Protein 7S2K (pdb70)

B-factor: mean 31.07, std 16.29, range [12.91, 127.29]

Solvent-accessible surface area: 22706 Å² total; per-residue (Å²): 153,37,61,6,0,0,2,0,12,0,1,74,50,10,80,30,7,30,33,139,35,65,55,54,110,34,0,19,60,22,0,115,121,3,44,32,40,11,6,63,6,0,1,0,2,0,18,6,24,26,36,132,13,63,86,42,65,26,112,51,1,40,68,45,0,22,55,0,4,74,18,0,137,90,39,33,19,53,8,0,0,21,4,36,33,43,53,0,4,27,54,0,26,90,50,63,14,39,20,0,6,1,10,67,0,4,52,56,68,89,15,13,76,88,0,32,172,30,104,5,86,0,0,0,9,9,6,22,21,91,12,53,6,49,164,116,140,22,66,97,70,55,12,8,91,62,0,7,61,35,0,59,68,39,5,65,47,0,48,69,41,46,0,83,107,87,19,1,1,0,7,0,1,3,4,43,18,0,3,46,41,39,116,17,1,65,37,0,19,76,74,1,58,76,3,82,154,145,10,127,12,45,0,0,1,6,1,3,41,30,37,12,5,48,71,89,56,71,144,31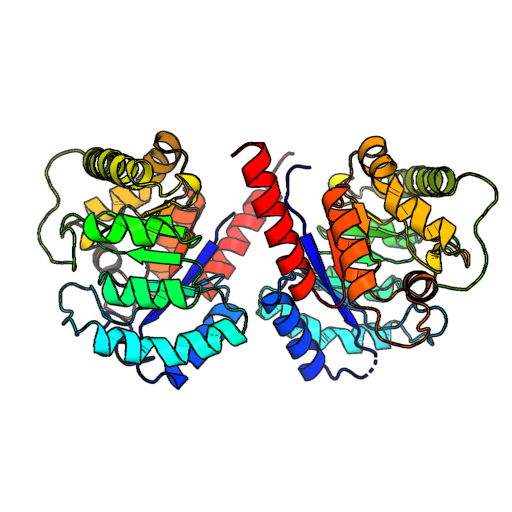,112,81,91,4,42,86,18,10,47,62,8,4,34,55,0,22,85,32,24,4,24,11,1,31,1,10,77,0,137,48,0,53,76,10,33,62,91,63,63,58,111,155,104,114,78,122,159,199,180,143,128,97,32,25,0,0,0,11,2,52,2,80,175,41,44,57,118,40,0,21,57,66,0,112,105,4,48,38,49,18,7,54,6,0,1,0,1,0,17,18,29,80,44,109,30,82,101,41,63,22,113,48,2,39,68,53,0,25,49,0,0,79,23,0,91,68,20,42,17,53,2,0,0,17,4,42,40,43,57,0,3,29,52,0,25,93,63,46,7,38,20,0,6,2,10,65,0,5,50,53,65,89,12,13,84,98,0,28,187,26,107,6,68,0,0,0,9,7,7,17,22,89,10,61,8,49,123,116,124,34,64,99,66,50,13,6,90,65,0,16,58,30,0,57,68,40,5,63,44,0,43,67,42,32,0,98,103,88,18,1,3,0,7,0,0,2,3,40,14,0,3,42,30,41,113,19,1,70,37,0,22,84,81,3,48,80,3,54,142,141,11,130,12,35,0,0,2,6,2,7,107,42,43,11,4,66,66,105,37,67,126,30,129,27,123,5,36,81,22,9,47,62,8,3,36,57,1,23,77,37,24,7,15,4,1,31,1,46,77,0,148,47,0,77,75,11,30,60,92,59,61,60,116,156,68,107,92,215,121

InterPro domains:
  IPR000489 Pterin-binding domain [PF00809] (8-249)
  IPR000489 Pterin-binding domain [PS00792] (7-22)
  IPR000489 Pterin-binding domain [PS00793] (41-54)
  IPR000489 Pterin-binding domain [PS50972] (5-259)
  IPR006390 Dihydropteroate synthase domain [TIGR01496] (7-263)
  IPR006390 Dihydropteroate synthase domain [cd00739] (7-262)
  IPR011005 Dihydropteroate synthase-like superfamily [G3DSA:3.20.20.20] (1-271)
  IPR011005 Dihydropteroate synthase-like superfamily [SSF51717] (3-266)
  IPR045031 Dihydropteroate synthase-like [PTHR20941] (6-266)
  IPR058145 Dihydropteroate synthase type-2 [NF000295] (1-271)

Foldseek 3Di:
DEAEEAEQELAQPAPQQHPQCVALVSSLVLLVVQVVLAHQEYEYEDFHQAAVTDDDDLVSSCVRCVVNLVNCVVVVHAYEYEDQDLVNVLVVQVSPHQEYEHQLQPPDLVSLLVLQVGLHAYEGEAFQVSGRFHAAAADDDDLVVVLLVVCVVSLCSNVVSRNPNQSYEYEHDAARSNHNDLVSRVSCLQPVVVVCVVSVHAYEYEPEQHCSQCVVVVDDRVPRPVSRLVSLVSSVVSPHRYYYYNRVNSNVVSVVVVVVVVVVPDPD/DPAAEAEEAEQEVVVDDLVRSLVLLVVQVVLPHQEYAYEDFDLDQDGDDDDLVSSCVRCVVNLVNCVVVVHAYEYEDQDLSNVLVVQVSQHQEYEHQLQPPDLVSLVSLLPGPHAYEGEAFQVSDRFHAAAADPDQLVVVLLVVCVVSLCSNVVSNNDSQSYEYEDDAASSHHNDLVSRVCCLQPVVVVCVVSVHAYEYEPEPHQSLCVVVVPHPDDDPVSRLVSLVSSSVVPHRYYYYNRSNSNVVVVVVVVVVVVVVPD

Organism: Escherichia coli (NCBI:txid562)

Nearest PDB structures (foldseek):
  7s2k-assembly1_B-2  TM=9.935E-01  e=5.518E-47  uncultured bacterium
  7s2j-assembly2_B  TM=9.550E-01  e=1.358E-44  uncultured bacterium
  8scd-assembly1_A-2  TM=9.893E-01  e=7.516E-35  uncultured bacterium
  7s2l-assembly2_B  TM=9.399E-01  e=3.475E-28  uncultured bacterium
  7s2m-assembly1_C  TM=9.462E-01  e=9.794E-27  uncultured bacterium

Structure (mmCIF, N/CA/C/O backbone):
data_7S2K
#
_entry.id   7S2K
#
_cell.length_a   45.730
_cell.length_b   74.243
_cell.length_c   67.989
_cell.angle_alpha   90.000
_cell.angle_beta   96.075
_cell.angle_gamma   90.000
#
_symmetry.space_group_name_H-M   'P 1 21 1'
#
loop_
_entity.id
_entity.type
_entity.pdbx_description
1 polymer Sul2
2 non-polymer 7,8-DIHYDROPTEROATE
3 non-polymer 'PYROPHOSPHATE 2-'
4 non-polymer 'MAGNESIUM ION'
5 non-polymer GLYCEROL
6 non-polymer 'CHLORIDE ION'
7 non-polymer '4-AMINOBENZOIC ACID'
8 water water
#
loop_
_atom_site.group_PDB
_atom_site.id
_atom_site.type_symbol
_atom_site.label_atom_id
_atom_site.label_alt_id
_atom_site.label_comp_id
_atom_site.label_asym_id
_atom_site.label_entity_id
_atom_site.label_seq_id
_atom_site.pdbx_PDB_ins_code
_atom_site.Cartn_x
_atom_site.Cartn_y
_atom_site.Cartn_z
_atom_site.occupancy
_atom_site.B_iso_or_equiv
_atom_site.auth_seq_id
_atom_site.auth_comp_id
_atom_site.auth_asym_id
_atom_site.auth_atom_id
_atom_site.pdbx_PDB_model_num
ATOM 1 N N . SER A 1 4 ? 15.67800 15.76500 25.33700 1.000 61.09788 4 SER A N 1
ATOM 2 C CA . SER A 1 4 ? 16.46200 14.67900 25.91200 1.000 61.24859 4 SER A CA 1
ATOM 3 C C . SER A 1 4 ? 17.30800 14.03300 24.82200 1.000 54.94878 4 SER A C 1
ATOM 4 O O . SER A 1 4 ? 17.84400 14.72800 23.95700 1.000 43.09938 4 SER A O 1
ATOM 7 N N . LEU A 1 5 ? 17.43100 12.70800 24.85200 1.000 36.63888 5 LEU A N 1
ATOM 8 C CA . LEU A 1 5 ? 18.19700 12.01100 23.82300 1.000 34.38981 5 LEU A CA 1
ATOM 9 C C . LEU A 1 5 ? 17.59300 10.63300 23.61400 1.000 30.89362 5 LEU A C 1
ATOM 10 O O . LEU A 1 5 ? 17.54500 9.82400 24.54400 1.000 28.92630 5 LEU A O 1
ATOM 15 N N . ILE A 1 6 ? 17.17200 10.36000 22.38600 1.000 26.50339 6 ILE A N 1
ATOM 16 C CA . ILE A 1 6 ? 16.53100 9.10500 22.02200 1.000 24.36665 6 ILE A CA 1
ATOM 17 C C . ILE A 1 6 ? 17.57100 8.21200 21.36000 1.000 24.26382 6 ILE A C 1
ATOM 18 O O . ILE A 1 6 ? 18.29500 8.65500 20.46100 1.000 23.01233 6 ILE A O 1
ATOM 23 N N . ILE A 1 7 ? 17.66600 6.96100 21.81200 1.000 21.89325 7 ILE A N 1
ATOM 24 C CA . ILE A 1 7 ? 18.64400 6.01400 21.28600 1.000 20.97403 7 ILE A CA 1
ATOM 25 C C . ILE A 1 7 ? 17.95900 5.07400 20.30000 1.000 20.46302 7 ILE A C 1
ATOM 26 O O . ILE A 1 7 ? 16.99400 4.38300 20.65200 1.000 18.71027 7 ILE A O 1
ATOM 31 N N . PHE A 1 8 ? 18.45800 5.05200 19.06300 1.000 18.71154 8 PHE A N 1
ATOM 32 C CA . PHE A 1 8 ? 18.06800 4.06700 18.05700 1.000 17.48661 8 PHE A CA 1
ATOM 33 C C . PHE A 1 8 ? 19.02800 2.88100 18.13900 1.000 17.30495 8 PHE A C 1
ATOM 34 O O . PHE A 1 8 ? 20.24500 3.08300 17.96700 1.000 18.98226 8 PHE A O 1
ATOM 42 N N . GLY A 1 9 ? 18.51600 1.70200 18.36800 1.000 18.52080 9 GLY A N 1
ATOM 43 C CA . GLY A 1 9 ? 19.33600 0.49300 18.38800 1.000 17.73745 9 GLY A CA 1
ATOM 44 C C . GLY A 1 9 ? 19.32600 -0.17000 17.02500 1.000 16.42081 9 GLY A C 1
ATOM 45 O O . GLY A 1 9 ? 18.26200 -0.47600 16.48300 1.000 17.26507 9 GLY A O 1
ATOM 46 N N . ILE A 1 10 ? 20.51700 -0.39100 16.47200 1.000 17.18653 10 ILE A N 1
ATOM 47 C CA . ILE A 1 10 ? 20.66300 -0.90100 15.11100 1.000 17.32769 10 ILE A CA 1
ATOM 48 C C . ILE A 1 10 ? 20.44100 -2.41200 15.09400 1.000 17.36928 10 ILE A C 1
ATOM 49 O O . ILE A 1 10 ? 21.18100 -3.16300 15.73800 1.000 18.47258 10 ILE A O 1
ATOM 54 N N . VAL A 1 11 ? 19.46500 -2.86800 14.30900 1.000 16.90407 11 VAL A N 1
ATOM 55 C CA . VAL A 1 11 ? 19.29300 -4.29400 14.03200 1.000 17.37750 11 VAL A CA 1
ATOM 56 C C . VAL A 1 11 ? 19.36000 -4.46800 12.52300 1.000 20.18469 11 VAL A C 1
ATOM 57 O O . VAL A 1 11 ? 18.42800 -4.08400 11.80300 1.000 18.52860 11 VAL A O 1
ATOM 61 N N . ASN A 1 12 ? 20.44600 -5.05500 12.04100 1.000 19.41802 12 ASN A N 1
ATOM 62 C CA . ASN A 1 12 ? 20.65000 -5.25800 10.61400 1.000 20.61422 12 ASN A CA 1
ATOM 63 C C . ASN A 1 12 ? 20.18400 -6.66400 10.25200 1.000 27.05098 12 ASN A C 1
ATOM 64 O O . ASN A 1 12 ? 20.77000 -7.65100 10.70700 1.000 24.98946 12 ASN A O 1
ATOM 69 N N . ILE A 1 13 ? 19.11400 -6.75200 9.45300 1.000 24.05211 13 ILE A N 1
ATOM 70 C CA . ILE A 1 13 ? 18.63800 -8.02200 8.91400 1.000 30.57574 13 ILE A CA 1
ATOM 71 C C . ILE A 1 13 ? 19.28300 -8.19300 7.54800 1.000 32.13851 13 ILE A C 1
ATOM 72 O O . ILE A 1 13 ? 18.62400 -8.03300 6.51400 1.000 35.71863 13 ILE A O 1
ATOM 77 N N . THR A 1 14 ? 20.58300 -8.45500 7.52500 1.000 32.19815 14 THR A N 1
ATOM 78 C CA . THR A 1 14 ? 21.32300 -8.44900 6.27400 1.000 37.90749 14 THR A CA 1
ATOM 79 C C . THR A 1 14 ? 22.37400 -9.54000 6.32000 1.000 38.19931 14 THR A C 1
ATOM 80 O O . THR A 1 14 ? 22.72400 -10.04500 7.38700 1.000 41.20171 14 THR A O 1
ATOM 84 N N . SER A 1 15 ? 22.88800 -9.88700 5.14600 1.000 34.56403 15 SER A N 1
ATOM 85 C CA . SER A 1 15 ? 24.01100 -10.80600 5.07700 1.000 40.26173 15 SER A CA 1
ATOM 86 C C . SER A 1 15 ? 25.35900 -10.10100 5.15300 1.000 38.98344 15 SER A C 1
ATOM 87 O O . SER A 1 15 ? 26.38200 -10.77600 5.31200 1.000 40.49426 15 SER A O 1
ATOM 90 N N . ASP A 1 16 ? 25.39500 -8.76000 5.06300 1.000 38.15904 16 ASP A N 1
ATOM 91 C CA . ASP A 1 16 ? 26.68500 -8.11500 4.84700 1.000 38.48099 16 ASP A CA 1
ATOM 92 C C . ASP A 1 16 ? 26.81700 -6.70500 5.42200 1.000 36.57803 16 ASP A C 1
ATOM 93 O O . ASP A 1 16 ? 27.71600 -5.97200 4.99300 1.000 39.01426 16 ASP A O 1
ATOM 98 N N . SER A 1 17 ? 25.96400 -6.29500 6.36000 1.000 34.69313 17 SER A N 1
ATOM 99 C CA . SER A 1 17 ? 26.21300 -5.04200 7.06300 1.000 38.16667 17 SER A CA 1
ATOM 100 C C . SER A 1 17 ? 27.61600 -5.05600 7.65700 1.000 40.08507 17 SER A C 1
ATOM 101 O O . SER A 1 17 ? 28.12700 -6.10200 8.06700 1.000 35.12349 17 SER A O 1
ATOM 104 N N . PHE A 1 18 ? 28.24400 -3.87800 7.69200 1.000 34.89765 18 PHE A N 1
ATOM 105 C CA . PHE A 1 18 ? 29.70400 -3.81700 7.75800 1.000 37.73810 18 PHE A CA 1
ATOM 106 C C . PHE A 1 18 ? 30.26900 -4.36800 9.06400 1.000 37.77550 18 PHE A C 1
ATOM 107 O O . PHE A 1 18 ? 31.38200 -4.90600 9.07000 1.000 40.87513 18 PHE A O 1
ATOM 115 N N . SER A 1 19 ? 29.54000 -4.25100 10.17300 1.000 36.53812 19 SER A N 1
ATOM 116 C CA . SER A 1 19 ? 30.06500 -4.68100 11.46300 1.000 38.08808 19 SER A CA 1
ATOM 117 C C . SER A 1 19 ? 29.37400 -5.91100 12.02800 1.000 40.39102 19 SER A C 1
ATOM 118 O O . SER A 1 19 ? 29.88700 -6.50300 12.98600 1.000 39.85237 19 SER A O 1
ATOM 121 N N . ASP A 1 20 ? 28.23800 -6.31600 11.46600 1.000 38.19094 20 ASP A N 1
ATOM 122 C CA . ASP A 1 20 ? 27.43000 -7.36500 12.07400 1.000 39.65969 20 ASP A CA 1
ATOM 123 C C . ASP A 1 20 ? 26.54800 -8.05700 11.04300 1.000 40.17374 20 ASP A C 1
ATOM 124 O O . ASP A 1 20 ? 25.43400 -8.48700 11.36000 1.000 45.28385 20 ASP A O 1
ATOM 129 N N . GLY A 1 21 ? 27.03500 -8.15900 9.80800 1.000 39.60947 21 GLY A N 1
ATOM 130 C CA . GLY A 1 21 ? 26.24900 -8.80100 8.76900 1.000 41.56947 21 GLY A CA 1
ATOM 131 C C . GLY A 1 21 ? 25.97600 -10.25700 9.10000 1.000 40.30724 21 GLY A C 1
ATOM 132 O O . GLY A 1 21 ? 26.82500 -10.96200 9.65200 1.000 38.37285 21 GLY A O 1
ATOM 133 N N . GLY A 1 22 ? 24.76600 -10.70500 8.77200 1.000 40.30454 22 GLY A N 1
ATOM 134 C CA . GLY A 1 22 ? 24.35700 -12.07200 8.98000 1.000 41.80237 22 GLY A CA 1
ATOM 135 C C . GLY A 1 22 ? 23.81300 -12.37600 10.36300 1.000 44.53592 22 GLY A C 1
ATOM 136 O O . GLY A 1 22 ? 23.02300 -13.31300 10.51300 1.000 46.86712 22 GLY A O 1
ATOM 137 N N . ARG A 1 23 ? 24.32500 -11.71000 11.37100 1.000 35.30065 23 ARG A N 1
ATOM 138 C CA . ARG A 1 23 ? 23.90600 -12.00300 12.71900 1.000 42.27281 23 ARG A CA 1
ATOM 139 C C . ARG A 1 23 ? 22.42700 -12.03900 12.99500 1.000 42.06977 23 ARG A C 1
ATOM 140 O O . ARG A 1 23 ? 22.00300 -12.88600 13.72300 1.000 38.89863 23 ARG A O 1
ATOM 148 N N . TYR A 1 24 ? 21.66400 -11.07200 12.46500 1.000 38.14081 24 TYR A N 1
ATOM 149 C CA . TYR A 1 24 ? 20.23000 -10.95600 12.71200 1.000 35.99866 24 TYR A CA 1
ATOM 150 C C . TYR A 1 24 ? 19.43000 -11.10100 11.42100 1.000 33.13841 24 TYR A C 1
ATOM 151 O O . TYR A 1 24 ? 18.37900 -10.48400 11.23700 1.000 37.80382 24 TYR A O 1
ATOM 160 N N . LEU A 1 25 ? 19.92500 -11.96900 10.53200 1.000 38.10546 25 LEU A N 1
ATOM 161 C CA . LEU A 1 25 ? 19.26900 -12.23600 9.25400 1.000 39.74173 25 LEU A CA 1
ATOM 162 C C . LEU A 1 25 ? 17.98200 -13.03100 9.43700 1.000 33.72237 25 LEU A C 1
ATOM 163 O O . LEU A 1 25 ? 16.95600 -12.72800 8.81500 1.000 31.47258 25 LEU A O 1
ATOM 168 N N . ALA A 1 26 ? 18.02900 -14.08600 10.23900 1.000 31.89222 26 ALA A N 1
ATOM 169 C CA . ALA A 1 26 ? 16.82100 -14.84900 10.50400 1.000 33.54924 26 ALA A CA 1
ATOM 170 C C . ALA A 1 26 ? 15.88000 -14.00600 11.35700 1.000 27.96238 26 ALA A C 1
ATOM 171 O O . ALA A 1 26 ? 16.33000 -13.34500 12.29600 1.000 28.23965 26 ALA A O 1
ATOM 173 N N . PRO A 1 27 ? 14.57800 -13.99200 11.05400 1.000 27.88508 27 PRO A N 1
ATOM 174 C CA . PRO A 1 27 ? 13.68000 -13.09900 11.80800 1.000 27.27358 27 PRO A CA 1
ATOM 175 C C . PRO A 1 27 ? 13.72800 -13.33900 13.30200 1.000 26.07609 27 PRO A C 1
ATOM 176 O O . PRO A 1 27 ? 13.60700 -12.38700 14.07500 1.000 27.79387 27 PRO A O 1
ATOM 180 N N . ASP A 1 28 ? 13.93800 -14.58300 13.73200 1.000 28.67455 28 ASP A N 1
ATOM 181 C CA . ASP A 1 28 ? 14.04500 -14.85800 15.16100 1.000 28.89063 28 ASP A CA 1
ATOM 182 C C . ASP A 1 28 ? 15.30400 -14.25100 15.75700 1.000 27.83228 28 ASP A C 1
ATOM 183 O O . ASP A 1 28 ? 15.29100 -13.78000 16.90100 1.000 27.96650 28 ASP A O 1
ATOM 188 N N . ALA A 1 29 ? 16.40800 -14.27500 15.01100 1.000 27.96285 29 ALA A N 1
ATOM 189 C CA . ALA A 1 29 ? 17.62500 -13.62900 15.49000 1.000 27.25757 29 ALA A CA 1
ATOM 190 C C . ALA A 1 29 ? 17.43900 -12.12400 15.57800 1.000 28.86088 29 ALA A C 1
ATOM 191 O O . ALA A 1 29 ? 17.86000 -11.49800 16.55800 1.000 24.59590 29 ALA A O 1
ATOM 193 N N . ALA A 1 30 ? 16.80500 -11.52700 14.56500 1.000 26.46818 30 ALA A N 1
ATOM 194 C CA . ALA A 1 30 ? 16.57000 -10.08800 14.58800 1.000 25.61443 30 ALA A CA 1
ATOM 195 C C . ALA A 1 30 ? 15.63600 -9.70300 15.72600 1.000 22.91196 30 ALA A C 1
ATOM 196 O O . ALA A 1 30 ? 15.86800 -8.70600 16.41800 1.000 22.43097 30 ALA A O 1
ATOM 198 N N . ILE A 1 31 ? 14.57500 -10.48600 15.93700 1.000 24.06822 31 ILE A N 1
ATOM 199 C CA . ILE A 1 31 ? 13.64900 -10.20700 17.03100 1.000 24.30488 31 ILE A CA 1
ATOM 200 C C . ILE A 1 31 ? 14.36600 -10.31800 18.37100 1.000 22.67289 31 ILE A C 1
ATOM 201 O O . ILE A 1 31 ? 14.24300 -9.44100 19.23600 1.000 24.68908 31 ILE A O 1
ATOM 206 N N . ALA A 1 32 ? 15.14300 -11.39000 18.55300 1.000 24.07122 32 ALA A N 1
ATOM 207 C CA . ALA A 1 32 ? 15.90500 -11.55600 19.79000 1.000 25.24328 32 ALA A CA 1
ATOM 208 C C . ALA A 1 32 ? 16.82900 -10.37200 20.03300 1.000 23.83072 32 ALA A C 1
ATOM 209 O O . ALA A 1 32 ? 16.92900 -9.87100 21.16000 1.000 24.14757 32 ALA A O 1
ATOM 211 N N . GLN A 1 33 ? 17.51900 -9.91200 18.99100 1.000 24.15568 33 GLN A N 1
ATOM 212 C CA . GLN A 1 33 ? 18.43600 -8.79600 19.17300 1.000 22.00439 33 GLN A CA 1
ATOM 213 C C . GLN A 1 33 ? 17.68600 -7.51200 19.50000 1.000 23.11333 33 GLN A C 1
ATOM 214 O O . GLN A 1 33 ? 18.12700 -6.73000 20.35100 1.000 20.47574 33 GLN A O 1
ATOM 220 N N . ALA A 1 34 ? 16.54700 -7.28800 18.84100 1.000 21.61040 34 ALA A N 1
ATOM 221 C CA . ALA A 1 34 ? 15.75400 -6.08600 19.08100 1.000 20.33699 34 ALA A CA 1
ATOM 222 C C . ALA A 1 34 ? 15.30200 -6.00300 20.53200 1.000 25.82026 34 ALA A C 1
ATOM 223 O O . ALA A 1 34 ? 15.38900 -4.94300 21.16300 1.000 21.42270 34 ALA A O 1
ATOM 225 N N . ARG A 1 35 ? 14.80000 -7.11200 21.07800 1.000 22.49082 35 ARG A N 1
ATOM 226 C CA . ARG A 1 35 ? 14.36700 -7.09800 22.47100 1.000 22.22483 35 ARG A CA 1
ATOM 227 C C . ARG A 1 35 ? 15.54400 -6.89200 23.40900 1.000 24.72647 35 ARG A C 1
ATOM 228 O O . ARG A 1 35 ? 15.44000 -6.14400 24.38800 1.000 25.20922 35 ARG A O 1
ATOM 236 N N . LYS A 1 36 ? 16.66800 -7.55700 23.13000 1.000 24.77733 36 LYS A N 1
ATOM 237 C CA . LYS A 1 36 ? 17.88500 -7.32300 23.89900 1.000 30.71478 36 LYS A CA 1
ATOM 238 C C . LYS A 1 36 ? 18.28300 -5.85300 23.87900 1.000 23.23347 36 LYS A C 1
ATOM 239 O O . LYS A 1 36 ? 18.60700 -5.27100 24.92000 1.000 26.10823 36 LYS A O 1
ATOM 245 N N . LEU A 1 37 ? 18.25900 -5.23000 22.69600 1.000 21.31033 37 LEU A N 1
ATOM 246 C CA . LEU A 1 37 ? 18.69200 -3.83800 22.58900 1.000 20.50152 37 LEU A CA 1
ATOM 247 C C . LEU A 1 37 ? 17.77600 -2.90500 23.37100 1.000 21.33688 37 LEU A C 1
ATOM 248 O O . LEU A 1 37 ? 18.24300 -1.94000 23.98500 1.000 21.16852 37 LEU A O 1
ATOM 253 N N . MET A 1 38 ? 16.46700 -3.17500 23.35800 1.000 24.14644 38 MET A N 1
ATOM 254 C CA . MET A 1 38 ? 15.53000 -2.35600 24.12500 1.000 26.04532 38 MET A CA 1
ATOM 255 C C . MET A 1 38 ? 15.81500 -2.43800 25.61800 1.000 26.57137 38 MET A C 1
ATOM 256 O O . MET A 1 38 ? 15.76300 -1.42600 26.32900 1.000 26.91297 38 MET A O 1
ATOM 261 N N . ALA A 1 39 ? 16.09900 -3.64300 26.11700 1.000 24.72112 39 ALA A N 1
ATOM 262 C CA . ALA A 1 39 ? 16.46000 -3.79200 27.51900 1.000 27.09747 39 ALA A CA 1
ATOM 263 C C . ALA A 1 39 ? 17.78500 -3.11000 27.82400 1.000 27.49062 39 ALA A C 1
ATOM 264 O O . ALA A 1 39 ? 17.99900 -2.65100 28.95400 1.000 29.52535 39 ALA A O 1
ATOM 266 N N . GLU A 1 40 ? 18.68300 -3.03700 26.84200 1.000 25.99145 40 GLU A N 1
ATOM 267 C CA . GLU A 1 40 ? 19.99100 -2.43400 27.05200 1.000 26.72924 40 GLU A CA 1
ATOM 268 C C . GLU A 1 40 ? 19.98200 -0.92300 26.89500 1.000 26.01841 40 GLU A C 1
ATOM 269 O O . GLU A 1 40 ? 21.03300 -0.30100 27.06400 1.000 30.40643 40 GLU A O 1
ATOM 275 N N . GLY A 1 41 ? 18.84400 -0.31800 26.57000 1.000 25.22494 41 GLY A N 1
ATOM 276 C CA . GLY A 1 41 ? 18.78200 1.12800 26.57300 1.000 24.83741 41 GLY A CA 1
ATOM 277 C C . GLY A 1 41 ? 18.23100 1.77500 25.32200 1.000 24.33005 41 GLY A C 1
ATOM 278 O O . GLY A 1 41 ? 17.97800 2.98100 25.31800 1.000 23.20554 41 GLY A O 1
ATOM 279 N N . ALA A 1 42 ? 18.04200 1.01000 24.24900 1.000 21.79174 42 ALA A N 1
ATOM 280 C CA . ALA A 1 42 ? 17.44900 1.60100 23.06000 1.000 19.74765 42 ALA A CA 1
ATOM 281 C C . ALA A 1 42 ? 16.02300 2.04700 23.35600 1.000 21.97065 42 ALA A C 1
ATOM 282 O O . ALA A 1 42 ? 15.30800 1.43500 24.15300 1.000 22.37258 42 ALA A O 1
ATOM 284 N N . ASP A 1 43 ? 15.62300 3.14900 22.72900 1.000 19.88631 43 ASP A N 1
ATOM 285 C CA . ASP A 1 43 ? 14.23300 3.58000 22.75300 1.000 21.84592 43 ASP A CA 1
ATOM 286 C C . ASP A 1 43 ? 13.49000 3.18400 21.49100 1.000 20.42671 43 ASP A C 1
ATOM 287 O O . ASP A 1 43 ? 12.26200 3.04500 21.52100 1.000 21.91396 43 ASP A O 1
ATOM 292 N N . VAL A 1 44 ? 14.21900 3.00200 20.39700 1.000 17.81576 44 VAL A N 1
ATOM 293 C CA . VAL A 1 44 ? 13.66500 2.67100 19.09300 1.000 17.30139 44 VAL A CA 1
ATOM 294 C C . VAL A 1 44 ? 14.60100 1.65400 18.45800 1.000 19.12672 44 VAL A C 1
ATOM 295 O O . VAL A 1 44 ? 15.82400 1.74900 18.60600 1.000 18.61991 44 VAL A O 1
ATOM 299 N N . ILE A 1 45 ? 14.03300 0.67400 17.76500 1.000 18.58793 45 ILE A N 1
ATOM 300 C CA . ILE A 1 45 ? 14.81200 -0.28800 16.99900 1.000 18.13506 45 ILE A CA 1
ATOM 301 C C . ILE A 1 45 ? 14.87400 0.18900 15.55400 1.000 16.57151 45 ILE A C 1
ATOM 302 O O . ILE A 1 45 ? 13.84000 0.31700 14.88500 1.000 20.02708 45 ILE A O 1
ATOM 307 N N . ASP A 1 46 ? 16.08300 0.48500 15.08600 1.000 17.22525 46 ASP A N 1
ATOM 308 C CA . ASP A 1 46 ? 16.31900 0.84000 13.69100 1.000 17.41095 46 ASP A CA 1
ATOM 309 C C . ASP A 1 46 ? 16.59200 -0.44300 12.92800 1.000 20.53215 46 ASP A C 1
ATOM 310 O O . ASP A 1 46 ? 17.68100 -1.01500 13.03200 1.000 20.16725 46 ASP A O 1
ATOM 315 N N . LEU A 1 47 ? 15.60900 -0.87700 12.15100 1.000 22.73352 47 LEU A N 1
ATOM 316 C CA . LEU A 1 47 ? 15.64100 -2.16300 11.47400 1.000 19.62248 47 LEU A CA 1
ATOM 317 C C . LEU A 1 47 ? 16.05000 -1.94900 10.02100 1.000 20.23718 47 LEU A C 1
ATOM 318 O O . LEU A 1 47 ? 15.33800 -1.27700 9.26800 1.000 19.93526 47 LEU A O 1
ATOM 323 N N . GLY A 1 48 ? 17.19900 -2.50500 9.63600 1.000 18.05879 48 GLY A N 1
ATOM 324 C CA . GLY A 1 48 ? 17.72500 -2.32200 8.30300 1.000 19.47306 48 GLY A CA 1
ATOM 325 C C . GLY A 1 48 ? 17.83400 -3.63600 7.55700 1.000 21.13440 48 GLY A C 1
ATOM 326 O O . GLY A 1 48 ? 18.64900 -4.49900 7.89900 1.000 21.11123 48 GLY A O 1
ATOM 327 N N . PRO A 1 49 ? 17.00100 -3.82200 6.52800 1.000 21.60284 49 PRO A N 1
ATOM 328 C CA . PRO A 1 49 ? 17.00900 -5.08700 5.78100 1.000 23.14741 49 PRO A CA 1
ATOM 329 C C . PRO A 1 49 ? 18.06000 -5.17500 4.68600 1.000 29.20855 49 PRO A C 1
ATOM 330 O O . PRO A 1 49 ? 18.17000 -6.22800 4.04600 1.000 29.73344 49 PRO A O 1
ATOM 334 N N . ALA A 1 50 ? 18.82400 -4.11500 4.43500 1.000 25.85712 50 ALA A N 1
ATOM 335 C CA . ALA A 1 50 ? 19.88200 -4.15700 3.43700 1.000 28.47069 50 ALA A CA 1
ATOM 336 C C . ALA A 1 50 ? 21.00900 -3.24200 3.88700 1.000 40.19403 50 ALA A C 1
ATOM 337 O O . ALA A 1 50 ? 20.75900 -2.18800 4.47600 1.000 38.13194 50 ALA A O 1
ATOM 339 N N . SER A 1 51 ? 22.24400 -3.64600 3.61000 1.000 40.95657 51 SER A N 1
ATOM 340 C CA . SER A 1 51 ? 23.37800 -2.81300 3.97600 1.000 37.27752 51 SER A CA 1
ATOM 341 C C . SER A 1 51 ? 23.51500 -1.64100 3.01300 1.000 40.92142 51 SER A C 1
ATOM 342 O O . SER A 1 51 ? 23.13400 -1.71900 1.84200 1.000 41.18123 51 SER A O 1
ATOM 345 N N . SER A 1 52 ? 24.05900 -0.53600 3.52400 1.000 33.43973 52 SER A N 1
ATOM 346 C CA . SER A 1 52 ? 24.37900 0.61400 2.68800 1.000 38.16446 52 SER A CA 1
ATOM 347 C C . SER A 1 52 ? 25.83500 1.03400 2.84900 1.000 40.40085 52 SER A C 1
ATOM 348 O O . SER A 1 52 ? 26.20000 2.15300 2.46800 1.000 39.75412 52 SER A O 1
ATOM 351 N N . ASN A 1 53 ? 26.67200 0.15900 3.40600 1.000 39.10394 53 ASN A N 1
ATOM 352 C CA . ASN A 1 53 ? 28.09400 0.42600 3.49500 1.000 43.02093 53 ASN A CA 1
ATOM 353 C C . ASN A 1 53 ? 28.71700 0.32100 2.10100 1.000 48.27921 53 ASN A C 1
ATOM 354 O O . ASN A 1 53 ? 28.08600 -0.19100 1.17300 1.000 51.95422 53 ASN A O 1
ATOM 359 N N . PRO A 1 54 ? 29.94100 0.83700 1.91700 1.000 48.67717 54 PRO A N 1
ATOM 360 C CA . PRO A 1 54 ? 30.50000 0.89900 0.55300 1.000 57.10135 54 PRO A CA 1
ATOM 361 C C . PRO A 1 54 ? 30.56300 -0.44100 -0.15900 1.000 60.61386 54 PRO A C 1
ATOM 362 O O . PRO A 1 54 ? 30.33000 -0.50100 -1.37300 1.000 62.15227 54 PRO A O 1
ATOM 366 N N . ASP A 1 55 ? 30.86100 -1.52100 0.55400 1.000 60.34841 55 ASP A N 1
ATOM 367 C CA . ASP A 1 55 ? 31.01900 -2.82400 -0.07600 1.000 61.80848 55 ASP A CA 1
ATOM 368 C C . ASP A 1 55 ? 29.72900 -3.63700 -0.08100 1.000 54.88033 55 ASP A C 1
ATOM 369 O O . ASP A 1 55 ? 29.75600 -4.82100 -0.43300 1.000 59.08430 55 ASP A O 1
ATOM 374 N N . ALA A 1 56 ? 28.60200 -3.01700 0.26100 1.000 51.29031 56 ALA A N 1
ATOM 375 C CA . ALA A 1 56 ? 27.32600 -3.70800 0.35700 1.000 48.75886 56 ALA A CA 1
ATOM 376 C C . ALA A 1 56 ? 26.79500 -4.10400 -1.01900 1.000 50.34581 56 ALA A C 1
ATOM 377 O O . ALA A 1 56 ? 27.16800 -3.53800 -2.04900 1.000 57.63715 56 ALA A O 1
ATOM 379 N N . ALA A 1 57 ? 25.88700 -5.07900 -1.01800 1.000 52.86932 57 ALA A N 1
ATOM 380 C CA . ALA A 1 57 ? 25.17900 -5.49000 -2.21900 1.000 55.03598 57 ALA A CA 1
ATOM 381 C C . ALA A 1 57 ? 23.67600 -5.32000 -2.01800 1.000 60.53087 57 ALA A C 1
ATOM 382 O O . ALA A 1 57 ? 23.13500 -5.77400 -1.00000 1.000 50.99340 57 ALA A O 1
ATOM 384 N N . PRO A 1 58 ? 22.98600 -4.65300 -2.93800 1.000 83.62959 58 PRO A N 1
ATOM 385 C CA . PRO A 1 58 ? 21.55100 -4.39700 -2.76400 1.000 77.10239 58 PRO A CA 1
ATOM 386 C C . PRO A 1 58 ? 20.68900 -5.61600 -3.07400 1.000 66.53511 58 PRO A C 1
ATOM 387 O O . PRO A 1 58 ? 21.09200 -6.53800 -3.78400 1.000 73.00970 58 PRO A O 1
ATOM 391 N N . VAL A 1 59 ? 19.46700 -5.59200 -2.52900 1.000 48.12621 59 VAL A N 1
ATOM 392 C CA . VAL A 1 59 ? 18.45300 -6.60300 -2.80700 1.000 42.78955 59 VAL A CA 1
ATOM 393 C C . VAL A 1 59 ? 17.16000 -5.91500 -3.23200 1.000 44.08365 59 VAL A C 1
ATOM 394 O O . VAL A 1 59 ? 16.95600 -4.72200 -2.99900 1.000 41.07600 59 VAL A O 1
ATOM 398 N N . SER A 1 60 ? 16.27500 -6.70300 -3.84200 1.000 44.00297 60 SER A N 1
ATOM 399 C CA . SER A 1 60 ? 14.96600 -6.22800 -4.26900 1.000 44.44370 60 SER A CA 1
ATOM 400 C C . SER A 1 60 ? 14.12600 -5.78100 -3.07700 1.000 40.73649 60 SER A C 1
ATOM 401 O O . SER A 1 60 ? 14.32500 -6.21600 -1.94000 1.000 38.04012 60 SER A O 1
ATOM 404 N N . SER A 1 61 ? 13.15700 -4.90100 -3.35000 1.000 24.28440 61 SER A N 1
ATOM 405 C CA . SER A 1 61 ? 12.23900 -4.50500 -2.28700 1.000 19.08237 61 SER A CA 1
ATOM 406 C C . SER A 1 61 ? 11.42600 -5.69300 -1.78800 1.000 19.09714 61 SER A C 1
ATOM 407 O O . SER A 1 61 ? 11.09500 -5.75600 -0.60000 1.000 19.90479 61 SER A O 1
ATOM 410 N N . ASP A 1 62 ? 11.09700 -6.64600 -2.67100 1.000 22.17900 62 ASP A N 1
ATOM 411 C CA . ASP A 1 62 ? 10.40800 -7.85500 -2.22500 1.000 21.55690 62 ASP A CA 1
ATOM 412 C C . ASP A 1 62 ? 11.20000 -8.56300 -1.13900 1.000 19.69096 62 ASP A C 1
ATOM 413 O O . ASP A 1 62 ? 10.62800 -9.05300 -0.15800 1.000 20.82272 62 ASP A O 1
ATOM 418 N N . THR A 1 63 ? 12.52200 -8.62000 -1.29400 1.000 18.91700 63 THR A N 1
ATOM 419 C CA . THR A 1 63 ? 13.34600 -9.29400 -0.29700 1.000 18.12588 63 THR A CA 1
ATOM 420 C C . THR A 1 63 ? 13.43500 -8.47500 0.98500 1.000 19.40574 63 THR A C 1
ATOM 421 O O . THR A 1 63 ? 13.37300 -9.03000 2.08600 1.000 20.22804 63 THR A O 1
ATOM 425 N N . GLU A 1 64 ? 13.56700 -7.14900 0.86700 1.000 17.89777 64 GLU A N 1
ATOM 426 C CA . GLU A 1 64 ? 13.56400 -6.30900 2.06100 1.000 19.43109 64 GLU A CA 1
ATOM 427 C C . GLU A 1 64 ? 12.28000 -6.48800 2.86000 1.000 20.71161 64 GLU A C 1
ATOM 428 O O . GLU A 1 64 ? 12.31600 -6.58800 4.09400 1.000 18.46332 64 GLU A O 1
ATOM 434 N N . ILE A 1 65 ? 11.13600 -6.52000 2.17500 1.000 17.29156 65 ILE A N 1
ATOM 435 C CA . ILE A 1 65 ? 9.86000 -6.68300 2.86700 1.000 17.74007 65 ILE A CA 1
ATOM 436 C C . ILE A 1 65 ? 9.78200 -8.05400 3.52800 1.000 18.50225 65 ILE A C 1
ATOM 437 O O . ILE A 1 65 ? 9.36100 -8.17400 4.68400 1.000 20.43333 65 ILE A O 1
ATOM 442 N N . ALA A 1 66 ? 10.20200 -9.10500 2.81900 1.000 19.91332 66 ALA A N 1
ATOM 443 C CA . ALA A 1 66 ? 10.18500 -10.44100 3.40800 1.000 18.84205 66 ALA A CA 1
ATOM 444 C C . ALA A 1 66 ? 11.08800 -10.52600 4.62700 1.000 19.15183 66 ALA A C 1
ATOM 445 O O . ALA A 1 66 ? 10.79700 -11.27900 5.56500 1.000 20.29766 66 ALA A O 1
ATOM 447 N N . ARG A 1 67 ? 12.18400 -9.76700 4.63900 1.000 20.51687 67 ARG A N 1
ATOM 448 C CA . ARG A 1 67 ? 13.06700 -9.79800 5.79700 1.000 21.66992 67 ARG A CA 1
ATOM 449 C C . ARG A 1 67 ? 12.46000 -9.06800 6.98800 1.000 23.18259 67 ARG A C 1
ATOM 450 O O . ARG A 1 67 ? 12.60500 -9.51800 8.13100 1.000 23.29744 67 ARG A O 1
ATOM 458 N N . ILE A 1 68 ? 11.77400 -7.95000 6.75000 1.000 22.63684 68 ILE A N 1
ATOM 459 C CA . ILE A 1 68 ? 11.28800 -7.15400 7.87500 1.000 22.10568 68 ILE A CA 1
ATOM 460 C C . ILE A 1 68 ? 9.91000 -7.60100 8.35600 1.000 20.65052 68 ILE A C 1
ATOM 461 O O . ILE A 1 68 ? 9.58000 -7.39600 9.52800 1.000 21.84587 68 ILE A O 1
ATOM 466 N N . ALA A 1 69 ? 9.10200 -8.22800 7.49300 1.000 17.95917 69 ALA A N 1
ATOM 467 C CA . ALA A 1 69 ? 7.69500 -8.43900 7.83700 1.000 19.74807 69 ALA A CA 1
ATOM 468 C C . ALA A 1 69 ? 7.50000 -9.22200 9.13000 1.000 22.15887 69 ALA A C 1
ATOM 469 O O . ALA A 1 69 ? 6.72100 -8.76300 9.98500 1.000 21.37178 69 ALA A O 1
ATOM 471 N N . PRO A 1 70 ? 8.14200 -10.38100 9.35000 1.000 21.25162 70 PRO A N 1
ATOM 472 C CA . PRO A 1 70 ? 7.95400 -11.07000 10.63700 1.000 22.33722 70 PRO A CA 1
ATOM 473 C C . PRO A 1 70 ? 8.54000 -10.31600 11.81300 1.000 26.33331 70 PRO A C 1
ATOM 474 O O . PRO A 1 70 ? 8.06700 -10.48600 12.94500 1.000 24.47745 70 PRO A O 1
ATOM 478 N N . VAL A 1 71 ? 9.57900 -9.51700 11.58400 1.000 19.99951 71 VAL A N 1
ATOM 479 C CA . VAL A 1 71 ? 10.18000 -8.75400 12.67200 1.000 23.72768 71 VAL A CA 1
ATOM 480 C C . VAL A 1 71 ? 9.25700 -7.61900 13.09700 1.000 21.15353 71 VAL A C 1
ATOM 481 O O . VAL A 1 71 ? 9.09500 -7.35200 14.29200 1.000 21.75816 71 VAL A O 1
ATOM 485 N N . LEU A 1 72 ? 8.64000 -6.93300 12.1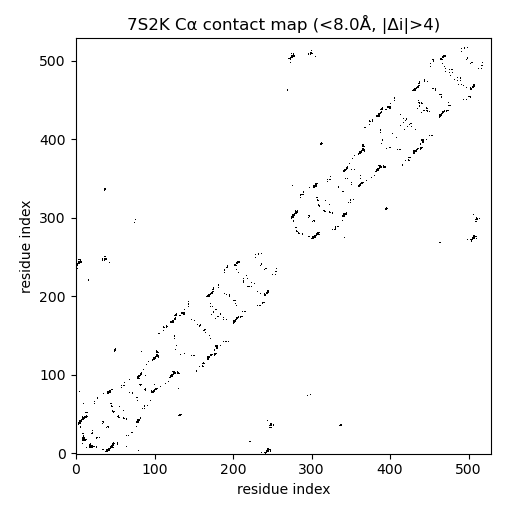2800 1.000 20.68843 72 LEU A N 1
ATOM 486 C CA . LEU A 1 72 ? 7.67600 -5.88800 12.46400 1.000 24.24798 72 LEU A CA 1
ATOM 487 C C . LEU A 1 72 ? 6.47200 -6.46000 13.19200 1.000 23.67411 72 LEU A C 1
ATOM 488 O O . LEU A 1 72 ? 5.94800 -5.83300 14.12100 1.000 27.06171 72 LEU A O 1
ATOM 493 N N . ASP A 1 73 ? 5.99600 -7.63100 12.75700 1.000 23.96566 73 ASP A N 1
ATOM 494 C CA . ASP A 1 73 ? 4.92000 -8.30800 13.47100 1.000 26.51994 73 ASP A CA 1
ATOM 495 C C . ASP A 1 73 ? 5.25400 -8.43100 14.95000 1.000 23.56862 73 ASP A C 1
ATOM 496 O O . ASP A 1 73 ? 4.43700 -8.09900 15.81500 1.000 26.96762 73 ASP A O 1
ATOM 501 N N . ALA A 1 74 ? 6.46600 -8.90000 15.25500 1.000 22.98948 74 ALA A N 1
ATOM 502 C CA . ALA A 1 74 ? 6.83800 -9.15600 16.64200 1.000 22.27055 74 ALA A CA 1
ATOM 503 C C . ALA A 1 74 ? 7.00300 -7.86100 17.41900 1.000 23.35582 74 ALA A C 1
ATOM 504 O O . ALA A 1 74 ? 6.48900 -7.72600 18.53700 1.000 25.78550 74 ALA A O 1
ATOM 506 N N . LEU A 1 75 ? 7.72800 -6.89900 16.85100 1.000 22.44639 75 LEU A N 1
ATOM 507 C CA . LEU A 1 75 ? 7.99400 -5.67000 17.59100 1.000 20.92720 75 LEU A CA 1
ATOM 508 C C . LEU A 1 75 ? 6.73100 -4.84000 17.77000 1.000 21.79317 75 LEU A C 1
ATOM 509 O O . LEU A 1 75 ? 6.56100 -4.19500 18.81100 1.000 25.27567 75 LEU A O 1
ATOM 514 N N . LYS A 1 76 ? 5.82500 -4.85900 16.78700 1.000 22.57716 76 LYS A N 1
ATOM 515 C CA . LYS A 1 76 ? 4.54200 -4.18300 16.95600 1.000 22.16851 76 LYS A CA 1
ATOM 516 C C . LYS A 1 76 ? 3.73100 -4.81200 18.08300 1.000 30.28416 76 LYS A C 1
ATOM 517 O O . LYS A 1 76 ? 3.15700 -4.10400 18.91900 1.000 28.40821 76 LYS A O 1
ATOM 523 N N . ALA A 1 77 ? 3.65400 -6.14600 18.10900 1.000 21.43791 77 ALA A N 1
ATOM 524 C CA . ALA A 1 77 ? 2.98100 -6.82000 19.21300 1.000 24.77751 77 ALA A CA 1
ATOM 525 C C . ALA A 1 77 ? 3.66300 -6.51400 20.54100 1.000 29.27476 77 ALA A C 1
ATOM 526 O O . ALA A 1 77 ? 2.99300 -6.34700 21.56800 1.000 36.48713 77 ALA A O 1
ATOM 528 N N . ASP A 1 78 ? 4.99800 -6.43500 20.53900 1.000 26.82441 78 ASP A N 1
ATOM 529 C CA . ASP A 1 78 ? 5.75800 -6.12900 21.74500 1.000 29.79731 78 ASP A CA 1
ATOM 530 C C . ASP A 1 78 ? 5.65500 -4.67200 22.17000 1.000 28.98181 78 ASP A C 1
ATOM 531 O O . ASP A 1 78 ? 6.13900 -4.34100 23.25300 1.000 33.51787 78 ASP A O 1
ATOM 536 N N . GLY A 1 79 ? 5.08400 -3.79500 21.34700 1.000 27.61960 79 GLY A N 1
ATOM 537 C CA . GLY A 1 79 ? 5.09900 -2.37500 21.66500 1.000 28.10593 79 GLY A CA 1
ATOM 538 C C . GLY A 1 79 ? 6.46400 -1.72700 21.56100 1.000 28.83350 79 GLY A C 1
ATOM 539 O O . GLY A 1 79 ? 6.72900 -0.73200 22.24500 1.000 30.56298 79 GLY A O 1
ATOM 540 N N . ILE A 1 80 ? 7.33400 -2.26500 20.72000 1.000 23.45771 80 ILE A N 1
ATOM 541 C CA . ILE A 1 80 ? 8.69600 -1.75600 20.54200 1.000 22.16952 80 ILE A CA 1
ATOM 542 C C . ILE A 1 80 ? 8.68700 -0.81000 19.34600 1.000 22.79663 80 ILE A C 1
ATOM 543 O O . ILE A 1 80 ? 8.36900 -1.24300 18.23300 1.000 22.42337 80 ILE A O 1
ATOM 548 N N . PRO A 1 81 ? 9.01900 0.47600 19.52600 1.000 22.76931 81 PRO A N 1
ATOM 549 C CA . PRO A 1 81 ? 8.99000 1.39600 18.37600 1.000 19.96804 81 PRO A CA 1
ATOM 550 C C . PRO A 1 81 ? 10.05600 1.04400 17.35300 1.000 21.26618 81 PRO A C 1
ATOM 551 O O . PRO A 1 81 ? 11.18000 0.67000 17.69500 1.000 19.78276 81 PRO A O 1
ATOM 555 N N . VAL A 1 82 ? 9.68700 1.17200 16.08100 1.000 20.81745 82 VAL A N 1
ATOM 556 C CA . VAL A 1 82 ? 10.52300 0.73400 14.97200 1.000 20.87972 82 VAL A CA 1
ATOM 557 C C . VAL A 1 82 ? 10.78300 1.90700 14.04300 1.000 16.17656 82 VAL A C 1
ATOM 558 O O . VAL A 1 82 ? 9.85800 2.65200 13.69400 1.000 17.84411 82 VAL A O 1
ATOM 562 N N . SER A 1 83 ? 12.04200 2.06800 13.65700 1.000 18.64544 83 SER A N 1
ATOM 563 C CA . SER A 1 83 ? 12.44200 2.90400 12.53600 1.000 21.49520 83 SER A CA 1
ATOM 564 C C . SER A 1 83 ? 12.88800 1.97100 11.42500 1.000 21.24026 83 SER A C 1
ATOM 565 O O . SER A 1 83 ? 13.71400 1.08200 11.65900 1.000 20.99157 83 SER A O 1
ATOM 568 N N . LEU A 1 84 ? 12.32000 2.13600 10.23300 1.000 16.14265 84 LEU A N 1
ATOM 569 C CA . LEU A 1 84 ? 12.71400 1.31100 9.09300 1.000 18.69234 84 LEU A CA 1
ATOM 570 C C . LEU A 1 84 ? 13.83900 2.02000 8.35100 1.000 17.85146 84 LEU A C 1
ATOM 571 O O . LEU A 1 84 ? 13.63600 3.10200 7.79100 1.000 18.90148 84 LEU A O 1
ATOM 576 N N . ASP A 1 85 ? 15.01900 1.40900 8.35500 1.000 18.72312 85 ASP A N 1
ATOM 577 C CA . ASP A 1 85 ? 16.18500 1.90200 7.62500 1.000 19.62164 85 ASP A CA 1
ATOM 578 C C . ASP A 1 85 ? 16.18000 1.26200 6.24500 1.000 17.91827 85 ASP A C 1
ATOM 579 O O . ASP A 1 85 ? 16.74800 0.19100 6.03300 1.000 16.82610 85 ASP A O 1
ATOM 584 N N . SER A 1 86 ? 15.53200 1.92700 5.29500 1.000 17.34601 86 SER A N 1
ATOM 585 C CA . SER A 1 86 ? 15.52600 1.48400 3.90900 1.000 17.46341 86 SER A CA 1
ATOM 586 C C . SER A 1 86 ? 15.46400 2.71100 3.01900 1.000 16.79103 86 SER A C 1
ATOM 587 O O . SER A 1 86 ? 14.81900 3.70100 3.36600 1.000 16.63369 86 SER A O 1
ATOM 590 N N . TYR A 1 87 ? 16.12900 2.64300 1.86800 1.000 19.41624 87 TYR A N 1
ATOM 591 C CA . TYR A 1 87 ? 16.01700 3.71300 0.88400 1.000 18.55819 87 TYR A CA 1
ATOM 592 C C . TYR A 1 87 ? 15.05200 3.38000 -0.24600 1.000 17.51285 87 TYR A C 1
ATOM 593 O O . TYR A 1 87 ? 14.87800 4.19700 -1.15300 1.000 16.35367 87 TYR A O 1
ATOM 602 N N . GLN A 1 88 ? 14.42900 2.20400 -0.22300 1.000 17.63703 88 GLN A N 1
ATOM 603 C CA . GLN A 1 88 ? 13.57200 1.78800 -1.32300 1.000 18.66318 88 GLN A CA 1
ATOM 604 C C . GLN A 1 88 ? 12.13700 2.21600 -1.05800 1.000 18.36092 88 GLN A C 1
ATOM 605 O O . GLN A 1 88 ? 11.56900 1.83300 -0.02800 1.000 19.87018 88 GLN A O 1
ATOM 611 N N . PRO A 1 89 ? 11.52300 3.01400 -1.93500 1.000 20.47667 89 PRO A N 1
ATOM 612 C CA . PRO A 1 89 ? 10.16000 3.49200 -1.65100 1.000 20.54239 89 PRO A CA 1
ATOM 613 C C . PRO A 1 89 ? 9.13400 2.38100 -1.47400 1.000 17.32836 89 PRO A C 1
ATOM 614 O O . PRO A 1 89 ? 8.21000 2.54300 -0.66800 1.000 19.38505 89 PRO A O 1
ATOM 618 N N . ALA A 1 90 ? 9.25700 1.25600 -2.18800 1.000 18.87787 90 ALA A N 1
ATOM 619 C CA . ALA A 1 90 ? 8.29900 0.17200 -1.99000 1.000 21.13147 90 ALA A CA 1
ATOM 620 C C . ALA A 1 90 ? 8.39900 -0.39400 -0.57900 1.000 19.10407 90 ALA A C 1
ATOM 621 O O . ALA A 1 90 ? 7.37700 -0.64500 0.07200 1.000 20.60823 90 ALA A O 1
ATOM 623 N N . THR A 1 91 ? 9.62200 -0.59800 -0.08800 1.000 18.66291 91 THR A N 1
ATOM 624 C CA . THR A 1 91 ? 9.79100 -1.04900 1.28900 1.000 19.93713 91 THR A CA 1
ATOM 625 C C . THR A 1 91 ? 9.26800 -0.00600 2.27100 1.000 18.10699 91 THR A C 1
ATOM 626 O O . THR A 1 91 ? 8.60700 -0.35000 3.25900 1.000 20.32930 91 THR A O 1
ATOM 630 N N . GLN A 1 92 ? 9.54800 1.27500 2.01300 1.000 17.27843 92 GLN A N 1
ATOM 631 C CA . GLN A 1 92 ? 9.03900 2.32700 2.88900 1.000 19.73971 92 GLN A CA 1
ATOM 632 C C . GLN A 1 92 ? 7.51500 2.33600 2.90700 1.000 21.65398 92 GLN A C 1
ATOM 633 O O . GLN A 1 92 ? 6.90300 2.51500 3.96700 1.000 19.30065 92 GLN A O 1
ATOM 639 N N . ALA A 1 93 ? 6.88500 2.14000 1.74300 1.000 21.53338 93 ALA A N 1
ATOM 640 C CA . ALA A 1 93 ? 5.42500 2.10200 1.68900 1.000 22.53543 93 ALA A CA 1
ATOM 641 C C . ALA A 1 93 ? 4.87500 0.94300 2.51000 1.000 23.37402 93 ALA A C 1
ATOM 642 O O . ALA A 1 93 ? 3.88400 1.10200 3.23300 1.000 22.80931 93 ALA A O 1
ATOM 644 N N . TYR A 1 94 ? 5.50300 -0.23200 2.41400 1.000 19.67828 94 TYR A N 1
ATOM 645 C CA . TYR A 1 94 ? 5.06500 -1.35700 3.23100 1.000 19.78154 94 TYR A CA 1
ATOM 646 C C . TYR A 1 94 ? 5.15300 -1.01900 4.71300 1.000 20.53574 94 TYR A C 1
ATOM 647 O O . TYR A 1 94 ? 4.21600 -1.27700 5.47800 1.000 23.67105 94 TYR A O 1
ATOM 656 N N . ALA A 1 95 ? 6.27100 -0.42200 5.13400 1.000 18.65120 95 ALA A N 1
ATOM 657 C CA . ALA A 1 95 ? 6.44200 -0.08700 6.54300 1.000 22.14413 95 ALA A CA 1
ATOM 658 C C . ALA A 1 95 ? 5.40000 0.92200 7.00500 1.000 21.23622 95 ALA A C 1
ATOM 659 O O . ALA A 1 95 ? 4.85500 0.79500 8.10600 1.000 22.74981 95 ALA A O 1
ATOM 661 N N . LEU A 1 96 ? 5.10100 1.93000 6.17800 1.000 20.93588 96 LEU A N 1
ATOM 662 C CA . LEU A 1 96 ? 4.06300 2.88400 6.55100 1.000 22.70945 96 LEU A CA 1
ATOM 663 C C . LEU A 1 96 ? 2.71800 2.19300 6.76100 1.000 26.22938 96 LEU A C 1
ATOM 664 O O . LEU A 1 96 ? 1.97400 2.54800 7.68300 1.000 26.78526 96 LEU A O 1
ATOM 669 N N . SER A 1 97 ? 2.39400 1.18800 5.93400 1.000 22.05760 97 SER A N 1
ATOM 670 C CA . SER A 1 97 ? 1.12100 0.48900 6.09700 1.000 23.24605 97 SER A CA 1
ATOM 671 C C . SER A 1 97 ? 1.08300 -0.34900 7.37300 1.000 22.33772 97 SER A C 1
ATOM 672 O O . SER A 1 97 ? -0.00600 -0.72700 7.81700 1.000 26.08029 97 SER A O 1
ATOM 675 N N . ARG A 1 98 ? 2.23600 -0.65100 7.96100 1.000 23.81583 98 ARG A N 1
ATOM 676 C CA . ARG A 1 98 ? 2.30400 -1.36800 9.22500 1.000 24.02568 98 ARG A CA 1
ATOM 677 C C . ARG A 1 98 ? 2.40200 -0.43500 10.42700 1.000 22.41051 98 ARG A C 1
ATOM 678 O O . ARG A 1 98 ? 2.50300 -0.91600 11.56100 1.000 27.03183 98 ARG A O 1
ATOM 686 N N . GLY A 1 99 ? 2.39400 0.87400 10.20700 1.000 22.94314 99 GLY A N 1
ATOM 687 C CA . GLY A 1 99 ? 2.39600 1.82200 11.30900 1.000 22.86174 99 GLY A CA 1
ATOM 688 C C . GLY A 1 99 ? 3.71200 1.97200 12.04400 1.000 26.72770 99 GLY A C 1
ATOM 689 O O . GLY A 1 99 ? 3.71400 2.11200 13.27600 1.000 26.75502 99 GLY A O 1
ATOM 690 N N . VAL A 1 100 ? 4.83900 1.96100 11.32300 1.000 25.10285 100 VAL A N 1
ATOM 691 C CA . VAL A 1 100 ? 6.12200 2.16300 11.99400 1.000 18.40320 100 VAL A CA 1
ATOM 692 C C . VAL A 1 100 ? 6.22100 3.59900 12.49600 1.000 21.63510 100 VAL A C 1
ATOM 693 O O . VAL A 1 100 ? 5.58300 4.52500 11.98000 1.000 24.51743 100 VAL A O 1
ATOM 697 N N . ALA A 1 101 ? 7.05400 3.78100 13.51900 1.000 20.11200 101 ALA A N 1
ATOM 698 C CA . ALA A 1 101 ? 7.21600 5.08900 14.13500 1.000 20.45041 101 ALA A CA 1
ATOM 699 C C . ALA A 1 101 ? 8.08000 6.01700 13.28900 1.000 19.40522 101 ALA A C 1
ATOM 700 O O . ALA A 1 101 ? 7.82800 7.22900 13.25700 1.000 21.77040 101 ALA A O 1
ATOM 702 N N . TYR A 1 102 ? 9.08800 5.47500 12.59900 1.000 18.52127 102 TYR A N 1
ATOM 703 C CA . TYR A 1 102 ? 9.98200 6.27000 11.76800 1.000 19.88545 102 TYR A CA 1
ATOM 704 C C . TYR A 1 102 ? 10.30700 5.55600 10.47000 1.000 20.42623 102 TYR A C 1
ATOM 705 O O . TYR A 1 102 ? 10.34200 4.32300 10.40300 1.000 17.84390 102 TYR A O 1
ATOM 714 N N . LEU A 1 103 ? 10.58700 6.36100 9.45200 1.000 17.49509 103 LEU A N 1
ATOM 715 C CA . LEU A 1 103 ? 11.32000 5.94300 8.26500 1.000 19.26729 103 LEU A CA 1
ATOM 716 C C . LEU A 1 103 ? 12.69700 6.58900 8.32700 1.000 17.51146 103 LEU A C 1
ATOM 717 O O . LEU A 1 103 ? 12.81200 7.77900 8.63400 1.000 20.63308 103 LEU A O 1
ATOM 722 N N . ASN A 1 104 ? 13.73300 5.80400 8.05100 1.000 17.45687 104 ASN A N 1
ATOM 723 C CA . ASN A 1 104 ? 15.12300 6.25700 8.05000 1.000 18.41358 104 ASN A CA 1
ATOM 724 C C . ASN A 1 104 ? 15.66500 6.03300 6.64600 1.000 18.03013 104 ASN A C 1
ATOM 725 O O . ASN A 1 104 ? 15.90100 4.88800 6.25000 1.000 19.57477 104 ASN A O 1
ATOM 730 N N . ASP A 1 105 ? 15.85100 7.10900 5.88700 1.000 18.40640 105 ASP A N 1
ATOM 731 C CA . ASP A 1 105 ? 16.26600 7.00900 4.49000 1.000 18.07691 105 ASP A CA 1
ATOM 732 C C . ASP A 1 105 ? 17.64800 7.62300 4.33700 1.000 18.37352 105 ASP A C 1
ATOM 733 O O . ASP A 1 105 ? 17.81000 8.84100 4.47600 1.000 17.61262 105 ASP A O 1
ATOM 738 N N . ILE A 1 106 ? 18.63700 6.79000 4.01500 1.000 14.66273 106 ILE A N 1
ATOM 739 C CA . ILE A 1 106 ? 19.97400 7.30400 3.76900 1.000 16.66737 106 ILE A CA 1
ATOM 740 C C . ILE A 1 106 ? 20.02600 8.20000 2.54300 1.000 17.74761 106 ILE A C 1
ATOM 741 O O . ILE A 1 106 ? 21.02000 8.89600 2.35000 1.000 19.68716 106 ILE A O 1
ATOM 746 N N . ARG A 1 107 ? 18.98900 8.17500 1.69700 1.000 17.98602 107 ARG A N 1
ATOM 747 C CA . ARG A 1 107 ? 18.86500 9.09100 0.56700 1.000 19.40049 107 ARG A CA 1
ATOM 748 C C . ARG A 1 107 ? 18.02500 10.31900 0.88700 1.000 22.07707 107 ARG A C 1
ATOM 749 O O . ARG A 1 107 ? 17.89600 11.20600 0.03400 1.000 19.71622 107 ARG A O 1
ATOM 757 N N . GLY A 1 108 ? 17.42300 10.37900 2.06800 1.000 18.92741 108 GLY A N 1
ATOM 758 C CA . GLY A 1 108 ? 16.71800 11.57700 2.48600 1.000 20.28384 108 GLY A CA 1
ATOM 759 C C . GLY A 1 108 ? 15.42000 11.84100 1.75700 1.000 18.62397 108 GLY A C 1
ATOM 760 O O . GLY A 1 108 ? 15.03600 13.00300 1.60400 1.000 21.18897 108 GLY A O 1
ATOM 761 N N . PHE A 1 109 ? 14.72700 10.78800 1.31500 1.000 16.41303 109 PHE A N 1
ATOM 762 C CA . PHE A 1 109 ? 13.44800 10.89100 0.61800 1.000 19.58204 109 PHE A CA 1
ATOM 763 C C . PHE A 1 109 ? 13.57700 11.79100 -0.60400 1.000 19.11100 109 PHE A C 1
ATOM 764 O O . PHE A 1 109 ? 13.00400 12.88600 -0.64700 1.000 21.22655 109 PHE A O 1
ATOM 772 N N . PRO A 1 110 ? 14.32400 11.35400 -1.62700 1.000 19.66755 110 PRO A N 1
ATOM 773 C CA . PRO A 1 110 ? 14.53500 12.17400 -2.82000 1.000 19.59274 110 PRO A CA 1
ATOM 774 C C . PRO A 1 110 ? 13.49600 11.97200 -3.91200 1.000 21.56755 110 PRO A C 1
ATOM 775 O O . PRO A 1 110 ? 13.55000 12.67500 -4.92900 1.000 21.18748 110 PRO A O 1
ATOM 779 N N . ASP A 1 111 ? 12.57200 11.03800 -3.73400 1.000 19.37605 111 ASP A N 1
ATOM 780 C CA . ASP A 1 111 ? 11.66200 10.61500 -4.79800 1.000 20.93005 111 ASP A CA 1
ATOM 781 C C . ASP A 1 111 ? 10.33600 11.34700 -4.62200 1.000 22.06530 111 ASP A C 1
ATOM 782 O O . ASP A 1 111 ? 9.50900 10.96300 -3.79100 1.000 22.40690 111 ASP A O 1
ATOM 787 N N . ALA A 1 112 ? 10.12300 12.38600 -5.43200 1.000 21.13865 112 ALA A N 1
ATOM 788 C CA . ALA A 1 112 ? 8.92000 13.19600 -5.29400 1.000 22.93366 112 ALA A CA 1
ATOM 789 C C . ALA A 1 112 ? 7.65300 12.41500 -5.61200 1.000 27.63641 112 ALA A C 1
ATOM 790 O O . ALA A 1 112 ? 6.57400 12.79300 -5.14000 1.000 24.39340 112 ALA A O 1
ATOM 792 N N . ALA A 1 113 ? 7.75400 11.34400 -6.40600 1.000 24.29812 113 ALA A N 1
ATOM 793 C CA . ALA A 1 113 ? 6.58000 10.53400 -6.70700 1.000 26.74778 113 ALA A CA 1
ATOM 794 C C . ALA A 1 113 ? 6.06300 9.80300 -5.47700 1.000 26.09384 113 ALA A C 1
ATOM 795 O O . ALA A 1 113 ? 4.89500 9.39800 -5.45100 1.000 30.33046 113 ALA A O 1
ATOM 797 N N . PHE A 1 114 ? 6.90000 9.63100 -4.46200 1.000 25.06464 114 PHE A N 1
ATOM 798 C CA . PHE A 1 114 ? 6.49100 8.99700 -3.22000 1.000 22.60411 114 PHE A CA 1
ATOM 799 C C . PHE A 1 114 ? 5.96400 9.99400 -2.19800 1.000 26.31185 114 PHE A C 1
ATOM 800 O O . PHE A 1 114 ? 5.41100 9.57900 -1.17400 1.000 24.78072 114 PHE A O 1
ATOM 808 N N . TYR A 1 115 ? 6.11400 11.29200 -2.45400 1.000 25.07131 115 TYR A N 1
ATOM 809 C CA . TYR A 1 115 ? 5.73200 12.28400 -1.45400 1.000 25.08512 115 TYR A CA 1
ATOM 810 C C . TYR A 1 115 ? 4.25400 12.23000 -1.08100 1.000 28.70758 115 TYR A C 1
ATOM 811 O O . TYR A 1 115 ? 3.94600 12.41400 0.10900 1.000 27.79465 115 TYR A O 1
ATOM 820 N N . PRO A 1 116 ? 3.30600 12.01100 -2.00700 1.000 25.51979 116 PRO A N 1
ATOM 821 C CA . PRO A 1 116 ? 1.90600 11.84800 -1.57600 1.000 31.69550 116 PRO A CA 1
ATOM 822 C C . PRO A 1 116 ? 1.71400 10.78100 -0.51400 1.000 28.69549 116 PRO A C 1
ATOM 823 O O . PRO A 1 116 ? 0.93100 10.98900 0.41700 1.000 35.16931 116 PRO A O 1
ATOM 827 N N . GLN A 1 117 ? 2.41200 9.65000 -0.61200 1.000 25.87386 117 GLN A N 1
ATOM 828 C CA . GLN A 1 117 ? 2.25600 8.61600 0.40500 1.000 27.22474 117 GLN A CA 1
ATOM 829 C C . GLN A 1 117 ? 2.91000 9.03300 1.71800 1.000 28.58490 117 GLN A C 1
ATOM 830 O O . GLN A 1 117 ? 2.33500 8.83000 2.79300 1.000 29.18089 117 GLN A O 1
ATOM 836 N N . LEU A 1 118 ? 4.10300 9.63000 1.64800 1.000 27.06999 118 LEU A N 1
ATOM 837 C CA . LEU A 1 118 ? 4.74400 10.15800 2.85000 1.000 26.72960 118 LEU A CA 1
ATOM 838 C C . LEU A 1 118 ? 3.83100 11.13800 3.57800 1.000 24.96996 118 LEU A C 1
ATOM 839 O O . LEU A 1 118 ? 3.76800 11.14400 4.81300 1.000 27.75381 118 LEU A O 1
ATOM 844 N N . ALA A 1 119 ? 3.10800 11.97000 2.82400 1.000 22.53572 119 ALA A N 1
ATOM 845 C CA . ALA A 1 119 ? 2.29800 13.01600 3.43800 1.000 27.82443 119 ALA A CA 1
ATOM 846 C C . ALA A 1 119 ? 1.09000 12.45000 4.17300 1.000 31.32653 119 ALA A C 1
ATOM 847 O O . ALA A 1 119 ? 0.62700 13.05200 5.14700 1.000 36.45106 119 ALA A O 1
ATOM 849 N N . LYS A 1 120 ? 0.55600 11.31400 3.72900 1.000 27.24011 120 LYS A N 1
ATOM 850 C CA . LYS A 1 120 ? -0.62900 10.76200 4.37300 1.000 30.74481 120 LYS A CA 1
ATOM 851 C C . LYS A 1 120 ? -0.32300 10.02700 5.67100 1.000 32.76617 120 LYS A C 1
ATOM 852 O O . LYS A 1 120 ? -1.26000 9.68300 6.39900 1.000 39.74880 120 LYS A O 1
ATOM 858 N N . SER A 1 121 ? 0.94400 9.78500 5.98500 1.000 29.34289 121 SER A N 1
ATOM 859 C CA . SER A 1 121 ? 1.32700 9.04500 7.17800 1.000 23.07584 121 SER A CA 1
ATOM 860 C C . SER A 1 121 ? 1.65900 9.99200 8.32700 1.000 26.60716 121 SER A C 1
ATOM 861 O O . SER A 1 121 ? 1.85700 11.19400 8.14500 1.000 30.78389 121 SER A O 1
ATOM 864 N N . SER A 1 122 ? 1.71600 9.42300 9.53100 1.000 27.57032 122 SER A N 1
ATOM 865 C CA . SER A 1 122 ? 2.16500 10.14100 10.71400 1.000 29.45181 122 SER A CA 1
ATOM 866 C C . SER A 1 122 ? 3.60300 9.81400 11.08800 1.000 29.22352 122 SER A C 1
ATOM 867 O O . SER A 1 122 ? 4.15800 10.47100 11.97600 1.000 30.01082 122 SER A O 1
ATOM 870 N N . ALA A 1 123 ? 4.21000 8.82000 10.43700 1.000 26.33546 123 ALA A N 1
ATOM 871 C CA . ALA A 1 123 ? 5.56800 8.41100 10.76700 1.000 24.22080 123 ALA A CA 1
ATOM 872 C C . ALA A 1 123 ? 6.52300 9.59200 10.69100 1.000 26.87316 123 ALA A C 1
ATOM 873 O O . ALA A 1 123 ? 6.42700 10.43700 9.79600 1.000 24.19787 123 ALA A O 1
ATOM 875 N N . LYS A 1 124 ? 7.43800 9.66000 11.65100 1.000 21.46935 124 LYS A N 1
ATOM 876 C CA . LYS A 1 124 ? 8.49700 10.64200 11.54200 1.000 18.71531 124 LYS A CA 1
ATOM 877 C C . LYS A 1 124 ? 9.53200 10.16700 10.52800 1.000 18.55910 124 LYS A C 1
ATOM 878 O O . LYS A 1 124 ? 9.65000 8.97200 10.22700 1.000 17.85474 124 LYS A O 1
ATOM 884 N N . LEU A 1 125 ? 10.25600 11.12400 9.96100 1.000 17.82725 125 LEU A N 1
ATOM 885 C CA . LEU A 1 125 ? 11.14600 10.87000 8.83600 1.000 19.82095 125 LEU A CA 1
ATOM 886 C C . LEU A 1 125 ? 12.55100 11.31900 9.19900 1.000 17.70059 125 LEU A C 1
ATOM 887 O O . LEU A 1 125 ? 12.78300 12.51300 9.42600 1.000 18.99047 125 LEU A O 1
ATOM 892 N N . VAL A 1 126 ? 13.48500 10.37500 9.24800 1.000 14.74761 126 VAL A N 1
ATOM 893 C CA . VAL A 1 126 ? 14.89100 10.70700 9.44900 1.000 15.88920 126 VAL A CA 1
ATOM 894 C C . VAL A 1 126 ? 15.49000 10.96000 8.07300 1.000 17.36143 126 VAL A C 1
ATOM 895 O O . VAL A 1 126 ? 15.70100 10.02600 7.29100 1.000 17.58454 126 VAL A O 1
ATOM 899 N N . VAL A 1 127 ? 15.75400 12.22900 7.78600 1.000 17.08118 127 VAL A N 1
ATOM 900 C CA . VAL A 1 127 ? 16.22200 12.69200 6.48800 1.000 18.70885 127 VAL A CA 1
ATOM 901 C C . VAL A 1 127 ? 17.73900 12.76800 6.53600 1.000 17.53790 127 VAL A C 1
ATOM 902 O O . VAL A 1 127 ? 18.30100 13.67000 7.16500 1.000 17.64956 127 VAL A O 1
ATOM 906 N N . MET A 1 128 ? 18.41900 11.85600 5.85200 1.000 16.36270 128 MET A N 1
ATOM 907 C CA . MET A 1 128 ? 19.87000 11.82300 5.93000 1.000 16.41561 128 MET A CA 1
ATOM 908 C C . MET A 1 128 ? 20.51100 12.49200 4.71900 1.000 17.22272 128 MET A C 1
ATOM 909 O O . MET A 1 128 ? 20.05200 12.33200 3.58300 1.000 19.50270 128 MET A O 1
ATOM 914 N N . HIS A 1 129 ? 21.57000 13.25400 4.98200 1.000 23.73592 129 HIS A N 1
ATOM 915 C CA . HIS A 1 129 ? 22.42700 13.81500 3.95000 1.000 24.14003 129 HIS A CA 1
ATOM 916 C C . HIS A 1 129 ? 23.58800 12.87400 3.66500 1.000 25.25980 129 HIS A C 1
ATOM 917 O O . HIS A 1 129 ? 24.13600 12.25100 4.57500 1.000 25.05106 129 HIS A O 1
ATOM 924 N N . SER A 1 130 ? 23.96300 12.78200 2.39200 1.000 27.07050 130 SER A N 1
ATOM 925 C CA . SER A 1 130 ? 25.18200 12.08600 2.01100 1.000 28.66725 130 SER A CA 1
ATOM 926 C C . SER A 1 130 ? 25.75600 12.79000 0.79500 1.000 29.96744 130 SER A C 1
ATOM 927 O O . SER A 1 130 ? 25.03800 13.44500 0.03600 1.000 30.40927 130 SER A O 1
ATOM 930 N N . VAL A 1 131 ? 27.06600 12.64700 0.61000 1.000 31.20421 131 VAL A N 1
ATOM 931 C CA . VAL A 1 131 ? 27.65400 13.15300 -0.62200 1.000 33.36926 131 VAL A CA 1
ATOM 932 C C . VAL A 1 131 ? 27.37500 12.20600 -1.78700 1.000 36.19348 131 VAL A C 1
ATOM 933 O O . VAL A 1 131 ? 27.46700 12.62500 -2.94700 1.000 38.31359 131 VAL A O 1
ATOM 937 N N . GLN A 1 132 ? 26.99900 10.95000 -1.50300 1.000 36.64737 132 GLN A N 1
ATOM 938 C CA . GLN A 1 132 ? 26.65800 9.98200 -2.54900 1.000 39.48672 132 GLN A CA 1
ATOM 939 C C . GLN A 1 132 ? 25.22400 10.11700 -3.03600 1.000 41.76863 132 GLN A C 1
ATOM 940 O O . GLN A 1 132 ? 24.91600 9.67900 -4.15300 1.000 42.27592 132 GLN A O 1
ATOM 946 N N . ASP A 1 133 ? 24.33200 10.64600 -2.19600 1.000 42.62535 133 ASP A N 1
ATOM 947 C CA . ASP A 1 133 ? 22.88800 10.58300 -2.42400 1.000 41.22596 133 ASP A CA 1
ATOM 948 C C . ASP A 1 133 ? 22.40700 9.14100 -2.55300 1.000 39.80366 133 ASP A C 1
ATOM 949 O O . ASP A 1 133 ? 21.47500 8.84800 -3.30200 1.000 44.57975 133 ASP A O 1
ATOM 954 N N . GLY A 1 134 ? 23.04000 8.22400 -1.82800 1.000 43.29889 134 GLY A N 1
ATOM 955 C CA . GLY A 1 134 ? 22.69100 6.82200 -1.93700 1.000 43.21272 134 GLY A CA 1
ATOM 956 C C . GLY A 1 134 ? 23.59800 5.95000 -1.09900 1.000 44.11935 134 GLY A C 1
ATOM 957 O O . GLY A 1 134 ? 24.05900 6.37400 -0.03300 1.000 44.27769 134 GLY A O 1
ATOM 958 N N . GLN A 1 135 ? 23.86200 4.73500 -1.56700 1.000 47.35647 135 GLN A N 1
ATOM 959 C CA . GLN A 1 135 ? 24.77900 3.85300 -0.85900 1.000 49.34575 135 GLN A CA 1
ATOM 960 C C . GLN A 1 135 ? 26.14900 4.51100 -0.75400 1.000 49.47991 135 GLN A C 1
ATOM 961 O O . GLN A 1 135 ? 26.57800 5.23700 -1.65500 1.000 45.67466 135 GLN A O 1
ATOM 967 N N . ALA A 1 136 ? 26.82400 4.28000 0.36800 1.000 45.53100 136 ALA A N 1
ATOM 968 C CA . ALA A 1 136 ? 28.10600 4.92400 0.61000 1.000 44.92583 136 ALA A CA 1
ATOM 969 C C . ALA A 1 136 ? 29.15200 4.45000 -0.39700 1.000 48.70388 136 ALA A C 1
ATOM 970 O O . ALA A 1 136 ? 29.04500 3.37400 -0.99100 1.000 51.36196 136 ALA A O 1
ATOM 972 N N . ASP A 1 137 ? 30.16200 5.29000 -0.60500 1.000 48.05965 137 ASP A N 1
ATOM 973 C CA . ASP A 1 137 ? 31.36200 4.91800 -1.34800 1.000 51.72953 137 ASP A CA 1
ATOM 974 C C . ASP A 1 137 ? 32.52000 5.75200 -0.80400 1.000 51.45337 137 ASP A C 1
ATOM 975 O O . ASP A 1 137 ? 32.37600 6.46100 0.19600 1.000 48.49194 137 ASP A O 1
ATOM 980 N N . ARG A 1 138 ? 33.67700 5.67100 -1.46200 1.000 54.95289 138 ARG A N 1
ATOM 981 C CA . ARG A 1 138 ? 34.91000 6.23300 -0.91800 1.000 56.06546 138 ARG A CA 1
ATOM 982 C C . ARG A 1 138 ? 35.42400 7.43100 -1.71900 1.000 56.28636 138 ARG A C 1
ATOM 983 O O . ARG A 1 138 ? 36.63000 7.68800 -1.75400 1.000 59.25172 138 ARG A O 1
ATOM 991 N N . ARG A 1 139 ? 34.52000 8.18300 -2.34800 1.000 53.74733 139 ARG A N 1
ATOM 992 C CA . ARG A 1 139 ? 34.87600 9.45100 -2.97100 1.000 53.90489 139 ARG A CA 1
ATOM 993 C C . ARG A 1 139 ? 35.18500 10.49100 -1.89500 1.000 51.40927 139 ARG A C 1
ATOM 994 O O . ARG A 1 139 ? 35.00800 10.25200 -0.69900 1.000 49.24756 139 ARG A O 1
ATOM 1002 N N . GLU A 1 140 ? 35.63400 11.66800 -2.31900 1.000 52.05978 140 GLU A N 1
ATOM 1003 C CA . GLU A 1 140 ? 35.86000 12.72300 -1.34500 1.000 51.14246 140 GLU A CA 1
ATOM 1004 C C . GLU A 1 140 ? 34.72800 13.74800 -1.37400 1.000 46.08597 140 GLU A C 1
ATOM 1005 O O . GLU A 1 140 ? 33.98500 13.87300 -2.35100 1.000 46.24762 140 GLU A O 1
ATOM 1011 N N . ALA A 1 141 ? 34.59400 14.45800 -0.25600 1.000 43.29842 141 ALA A N 1
ATOM 1012 C CA . ALA A 1 141 ? 33.55700 15.45800 -0.08800 1.000 39.76097 141 ALA A CA 1
ATOM 1013 C C . ALA A 1 141 ? 33.84400 16.67000 -0.97100 1.000 41.69028 141 ALA A C 1
ATOM 1014 O O . ALA A 1 141 ? 34.99000 16.90400 -1.36400 1.000 45.19902 141 ALA A O 1
ATOM 1016 N N . PRO A 1 142 ? 32.81700 17.45800 -1.30300 1.000 40.98811 142 PRO A N 1
ATOM 1017 C CA . PRO A 1 142 ? 33.06300 18.66700 -2.09700 1.000 44.27487 142 PRO A CA 1
ATOM 1018 C C . PRO A 1 142 ? 33.94300 19.64000 -1.32900 1.000 42.64624 142 PRO A C 1
ATOM 1019 O O . PRO A 1 142 ? 33.98200 19.63700 -0.09600 1.000 39.83260 142 PRO A O 1
ATOM 1023 N N . ALA A 1 143 ? 34.67000 20.46700 -2.07300 1.000 46.66839 143 ALA A N 1
ATOM 1024 C CA . ALA A 1 143 ? 35.50100 21.48300 -1.45000 1.000 47.66833 143 ALA A CA 1
ATOM 1025 C C . ALA A 1 143 ? 34.63000 22.53500 -0.76400 1.000 44.07637 143 ALA A C 1
ATOM 1026 O O . ALA A 1 143 ? 33.46100 22.73500 -1.10700 1.000 42.49038 143 ALA A O 1
ATOM 1028 N N . GLY A 1 144 ? 35.21400 23.20600 0.21900 1.000 43.45053 144 GLY A N 1
ATOM 1029 C CA . GLY A 1 144 ? 34.50800 24.21500 0.98000 1.000 40.58246 144 GLY A CA 1
ATOM 1030 C C . GLY A 1 144 ? 34.05500 23.71800 2.33800 1.000 36.00329 144 GLY A C 1
ATOM 1031 O O . GLY A 1 144 ? 34.51000 22.69100 2.84900 1.000 35.45396 144 GLY A O 1
ATOM 1032 N N . ASP A 1 145 ? 33.12000 24.46500 2.92200 1.000 33.16502 145 ASP A N 1
ATOM 1033 C CA . ASP A 1 145 ? 32.61700 24.17900 4.26700 1.000 29.15528 145 ASP A CA 1
ATOM 1034 C C . ASP A 1 145 ? 31.53000 23.11300 4.18800 1.000 26.84631 145 ASP A C 1
ATOM 1035 O O . ASP A 1 145 ? 30.43400 23.37100 3.68100 1.000 26.22119 145 ASP A O 1
ATOM 1040 N N . ILE A 1 146 ? 31.81900 21.92100 4.72400 1.000 21.92245 146 ILE A N 1
ATOM 1041 C CA . ILE A 1 146 ? 30.86000 20.82200 4.65200 1.000 23.01372 146 ILE A CA 1
ATOM 1042 C C . ILE A 1 146 ? 29.52900 21.20300 5.28800 1.000 19.73041 146 ILE A C 1
ATOM 1043 O O . ILE A 1 146 ? 28.46800 20.75300 4.83700 1.000 19.13565 146 ILE A O 1
ATOM 1048 N N . MET A 1 147 ? 29.54600 22.04400 6.33000 1.000 18.01309 147 MET A N 1
ATOM 1049 C CA . MET A 1 147 ? 28.28300 22.42100 6.95500 1.000 20.15774 147 MET A CA 1
ATOM 1050 C C . MET A 1 147 ? 27.43900 23.28900 6.03100 1.000 21.13236 147 MET A C 1
ATOM 1051 O O . MET A 1 147 ? 26.20600 23.26100 6.11800 1.000 20.34756 147 MET A O 1
ATOM 1056 N N . ASP A 1 148 ? 28.07900 24.06600 5.14900 1.000 21.91055 148 ASP A N 1
ATOM 1057 C CA . ASP A 1 148 ? 27.33600 24.79000 4.12000 1.000 24.80511 148 ASP A CA 1
ATOM 1058 C C . ASP A 1 148 ? 26.67000 23.82700 3.14900 1.000 21.62470 148 ASP A C 1
ATOM 1059 O O . ASP A 1 148 ? 25.50100 24.00600 2.78500 1.000 22.90117 148 ASP A O 1
ATOM 1064 N N . HIS A 1 149 ? 27.40300 22.80200 2.71100 1.000 20.58772 149 HIS A N 1
ATOM 1065 C CA . HIS A 1 149 ? 26.84100 21.83300 1.77600 1.000 23.23010 149 HIS A CA 1
ATOM 1066 C C . HIS A 1 149 ? 25.66700 21.08600 2.39500 1.000 22.83296 149 HIS A C 1
ATOM 1067 O O . HIS A 1 149 ? 24.65200 20.84800 1.72900 1.000 19.34006 149 HIS A O 1
ATOM 1074 N N . ILE A 1 150 ? 25.78300 20.71300 3.67300 1.000 20.52783 150 ILE A N 1
ATOM 1075 C CA . ILE A 1 150 ? 24.70600 19.98400 4.33600 1.000 18.23589 150 ILE A CA 1
ATOM 1076 C C . ILE A 1 150 ? 23.48500 20.87300 4.53000 1.000 20.33866 150 ILE A C 1
ATOM 1077 O O . ILE A 1 150 ? 22.34600 20.43500 4.33000 1.000 18.39551 150 ILE A O 1
ATOM 1082 N N . ALA A 1 151 ? 23.69700 22.12900 4.93100 1.000 17.97226 151 ALA A N 1
ATOM 1083 C CA . ALA A 1 151 ? 22.57200 23.03600 5.12800 1.000 17.03041 151 ALA A CA 1
ATOM 1084 C C . ALA A 1 151 ? 21.84400 23.29600 3.81800 1.000 24.58747 151 ALA A C 1
ATOM 1085 O O . ALA A 1 151 ? 20.60900 23.37200 3.78900 1.000 24.18651 151 ALA A O 1
ATOM 1087 N N . ALA A 1 152 ? 22.59400 23.44000 2.72300 1.000 22.50263 152 ALA A N 1
ATOM 1088 C CA . ALA A 1 152 ? 21.97400 23.66400 1.42200 1.000 23.57418 152 ALA A CA 1
ATOM 1089 C C . ALA A 1 152 ? 21.13000 22.46900 1.00500 1.000 25.22954 152 ALA A C 1
ATOM 1090 O O . ALA A 1 152 ? 20.05500 22.63100 0.41200 1.000 22.39530 152 ALA A O 1
ATOM 1092 N N . PHE A 1 153 ? 21.60500 21.25800 1.30500 1.000 19.28907 153 PHE A N 1
ATOM 1093 C CA . PHE A 1 153 ? 20.81700 20.06000 1.03200 1.000 21.59706 153 PHE A CA 1
ATOM 1094 C C . PHE A 1 153 ? 19.52200 20.06800 1.83000 1.000 21.19660 153 PHE A C 1
ATOM 1095 O O . PHE A 1 153 ? 18.44200 19.81300 1.28700 1.000 20.85893 153 PHE A O 1
ATOM 1103 N N . PHE A 1 154 ? 19.61000 20.36900 3.12800 1.000 19.76915 154 PHE A N 1
ATOM 1104 C CA . PHE A 1 154 ? 18.41800 20.33400 3.96800 1.000 21.38134 154 PHE A CA 1
ATOM 1105 C C . PHE A 1 154 ? 17.46800 21.48000 3.63600 1.000 20.21203 154 PHE A C 1
ATOM 1106 O O . PHE A 1 154 ? 16.24700 21.30500 3.67300 1.000 21.17736 154 PHE A O 1
ATOM 1114 N N . ASP A 1 155 ? 17.98200 22.62100 3.27700 1.000 20.97347 155 ASP A N 1
ATOM 1115 C CA . ASP A 1 155 ? 17.12900 23.70300 2.87300 1.000 26.23739 155 ASP A CA 1
ATOM 1116 C C . ASP A 1 155 ? 16.26100 23.29300 1.70100 1.000 25.00260 155 ASP A C 1
ATOM 1117 O O . ASP A 1 155 ? 15.09400 23.44900 1.76300 1.000 26.50686 155 ASP A O 1
ATOM 1122 N N . ALA A 1 156 ? 16.85500 22.69600 0.68900 1.000 23.43294 156 ALA A N 1
ATOM 1123 C CA . ALA A 1 156 ? 16.08800 22.31600 -0.49100 1.000 25.27425 156 ALA A CA 1
ATOM 1124 C C . ALA A 1 156 ? 15.17800 21.12900 -0.20200 1.000 24.93090 156 ALA A C 1
ATOM 1125 O O . ALA A 1 156 ? 14.00800 21.12600 -0.60100 1.000 23.51520 156 ALA A O 1
ATOM 1127 N N . ARG A 1 157 ? 15.69300 20.11300 0.49600 1.000 20.12756 157 ARG A N 1
ATOM 1128 C CA . ARG A 1 157 ? 14.89100 18.91600 0.72600 1.000 16.87586 157 ARG A CA 1
ATOM 1129 C C . ARG A 1 157 ? 13.75500 19.17800 1.71300 1.000 21.72425 157 ARG A C 1
ATOM 1130 O O . ARG A 1 157 ? 12.65300 18.64800 1.54100 1.000 20.68928 157 ARG A O 1
ATOM 1138 N N . ILE A 1 158 ? 13.98900 19.99300 2.74800 1.000 20.62328 158 ILE A N 1
ATOM 1139 C CA . ILE A 1 158 ? 12.89700 20.32200 3.66500 1.000 21.20597 158 ILE A CA 1
ATOM 1140 C C . ILE A 1 158 ? 11.81000 21.09700 2.93000 1.000 22.47196 158 ILE A C 1
ATOM 1141 O O . ILE A 1 158 ? 10.61200 20.85100 3.12200 1.000 23.51951 158 ILE A O 1
ATOM 1146 N N . ALA A 1 159 ? 12.20600 22.03800 2.07100 1.000 22.00536 159 ALA A N 1
ATOM 1147 C CA . ALA A 1 159 ? 11.21300 22.81600 1.33800 1.000 22.94925 159 ALA A CA 1
ATOM 1148 C C . ALA A 1 159 ? 10.41000 21.92600 0.39900 1.000 27.30683 159 ALA A C 1
ATOM 1149 O O . ALA A 1 159 ? 9.19800 22.11500 0.23400 1.000 25.75012 159 ALA A O 1
ATOM 1151 N N . ALA A 1 160 ? 11.07200 20.94400 -0.22000 1.000 24.67343 160 ALA A N 1
ATOM 1152 C CA . ALA A 1 160 ? 10.38100 20.00700 -1.09900 1.000 22.82328 160 ALA A CA 1
ATOM 1153 C C . ALA A 1 160 ? 9.41000 19.13500 -0.31600 1.000 23.01207 160 ALA A C 1
ATOM 1154 O O . ALA A 1 160 ? 8.25600 18.95400 -0.71900 1.000 23.59337 160 ALA A O 1
ATOM 1156 N N . LEU A 1 161 ? 9.86000 18.59300 0.81500 1.000 22.00869 161 LEU A N 1
ATOM 1157 C CA . LEU A 1 161 ? 9.00500 17.73300 1.62400 1.000 20.23126 161 LEU A CA 1
ATOM 1158 C C . LEU A 1 161 ? 7.83000 18.50500 2.21300 1.000 26.19562 161 LEU A C 1
ATOM 1159 O O . LEU A 1 161 ? 6.67800 18.06400 2.12000 1.000 22.44154 161 LEU A O 1
ATOM 1164 N N . THR A 1 162 ? 8.10000 19.65100 2.85200 1.000 23.32530 162 THR A N 1
ATOM 1165 C CA . THR A 1 162 ? 7.00500 20.40600 3.44900 1.000 20.93039 162 THR A CA 1
ATOM 1166 C C . THR A 1 162 ? 6.07600 20.97000 2.38200 1.000 23.62662 162 THR A C 1
ATOM 1167 O O . THR A 1 162 ? 4.87600 21.13000 2.63000 1.000 26.14019 162 THR A O 1
ATOM 1171 N N . GLY A 1 163 ? 6.60400 21.26800 1.19400 1.000 23.68742 163 GLY A N 1
ATOM 1172 C CA . GLY A 1 163 ? 5.76000 21.73100 0.10700 1.000 29.80017 163 GLY A CA 1
ATOM 1173 C C . GLY A 1 163 ? 4.78500 20.68700 -0.39800 1.000 27.86086 163 GLY A C 1
ATOM 1174 O O . GLY A 1 163 ? 3.75200 21.04500 -0.97500 1.000 29.54244 163 GLY A O 1
ATOM 1175 N N . ALA A 1 164 ? 5.08900 19.40800 -0.19000 1.000 23.83812 164 ALA A N 1
ATOM 1176 C CA . ALA A 1 164 ? 4.22200 18.31300 -0.60200 1.000 27.63994 164 ALA A CA 1
ATOM 1177 C C . ALA A 1 164 ? 3.32200 17.82700 0.52500 1.000 28.57322 164 ALA A C 1
ATOM 1178 O O . ALA A 1 164 ? 2.66300 16.79400 0.37400 1.000 30.15343 164 ALA A O 1
ATOM 1180 N N . GLY A 1 165 ? 3.28700 18.53400 1.65000 1.000 23.85181 165 GLY A N 1
ATOM 1181 C CA . GLY A 1 165 ? 2.38200 18.20100 2.72800 1.000 27.89314 165 GLY A CA 1
ATOM 1182 C C . GLY A 1 165 ? 2.95300 17.35300 3.84300 1.000 30.67146 165 GLY A C 1
ATOM 1183 O O . GLY A 1 165 ? 2.18500 16.90100 4.70100 1.000 29.62686 165 GLY A O 1
ATOM 1184 N N . ILE A 1 166 ? 4.25900 17.10800 3.85600 1.000 25.07304 166 ILE A N 1
ATOM 1185 C CA . ILE A 1 166 ? 4.89500 16.46700 5.00100 1.000 23.64611 166 ILE A CA 1
ATOM 1186 C C . ILE A 1 166 ? 5.20300 17.55400 6.01800 1.000 25.07089 166 ILE A C 1
ATOM 1187 O O . ILE A 1 166 ? 5.98600 18.47000 5.74600 1.000 25.79978 166 ILE A O 1
ATOM 1192 N N . LYS A 1 167 ? 4.56800 17.47200 7.18000 1.000 27.59489 167 LYS A N 1
ATOM 1193 C CA . LYS A 1 167 ? 4.66800 18.55100 8.14800 1.000 25.63733 167 LYS A CA 1
ATOM 1194 C C . LYS A 1 167 ? 6.08300 18.65300 8.69600 1.000 24.94926 167 LYS A C 1
ATOM 1195 O O . LYS A 1 167 ? 6.74800 17.64400 8.94300 1.000 23.04814 167 LYS A O 1
ATOM 1201 N N . ARG A 1 168 ? 6.53500 19.89600 8.88100 1.000 25.17175 168 ARG A N 1
ATOM 1202 C CA . ARG A 1 168 ? 7.90600 20.14200 9.31200 1.000 24.44976 168 ARG A CA 1
ATOM 1203 C C . ARG A 1 168 ? 8.25700 19.36300 10.57200 1.000 20.50579 168 ARG A C 1
ATOM 1204 O O . ARG A 1 168 ? 9.36100 18.81800 10.68700 1.000 21.90677 168 ARG A O 1
ATOM 1212 N N . ASN A 1 169 ? 7.32800 19.28400 11.52700 1.000 22.19108 169 ASN A N 1
ATOM 1213 C CA . ASN A 1 169 ? 7.67700 18.66200 12.80000 1.000 23.88168 169 ASN A CA 1
ATOM 1214 C C . ASN A 1 169 ? 7.79000 17.14500 12.72000 1.000 24.09126 169 ASN A C 1
ATOM 1215 O O . ASN A 1 169 ? 8.17800 16.52100 13.71500 1.000 22.37820 169 ASN A O 1
ATOM 1220 N N . ARG A 1 170 ? 7.49100 16.53000 11.58000 1.000 21.31781 170 ARG A N 1
ATOM 1221 C CA . ARG A 1 170 ? 7.78500 15.11300 11.43300 1.000 20.14973 170 ARG A CA 1
ATOM 1222 C C . ARG A 1 170 ? 9.25300 14.85000 11.13400 1.000 17.58909 170 ARG A C 1
ATOM 1223 O O . ARG A 1 170 ? 9.67800 13.69100 11.17700 1.000 20.35952 170 ARG A O 1
ATOM 1231 N N . LEU A 1 171 ? 10.03800 15.88900 10.84600 1.000 19.45120 171 LEU A N 1
ATOM 1232 C CA . LEU A 1 171 ? 11.36900 15.70600 10.28600 1.000 17.79383 171 LEU A CA 1
ATOM 1233 C C . LEU A 1 171 ? 12.45000 15.65100 11.35300 1.000 20.98098 171 LEU A C 1
ATOM 1234 O O . LEU A 1 171 ? 12.44600 16.42800 12.31300 1.000 18.20802 171 LEU A O 1
ATOM 1239 N N . VAL A 1 172 ? 13.38600 14.72500 11.15200 1.000 17.03019 172 VAL A N 1
ATOM 1240 C CA . VAL A 1 172 ? 14.60200 14.59200 11.94300 1.000 17.66323 172 VAL A CA 1
ATOM 1241 C C . VAL A 1 172 ? 15.76200 14.65100 10.95600 1.000 16.49956 172 VAL A C 1
ATOM 1242 O O . VAL A 1 172 ? 15.71500 13.99600 9.91000 1.000 18.86768 172 VAL A O 1
ATOM 1246 N N . LEU A 1 173 ? 16.78500 15.44500 11.26100 1.000 15.68692 173 LEU A N 1
ATOM 1247 C CA . LEU A 1 173 ? 17.88400 15.66200 10.32400 1.000 15.65101 173 LEU A CA 1
ATOM 1248 C C . LEU A 1 173 ? 19.10400 14.84100 10.72200 1.000 16.21747 173 LEU A C 1
ATOM 1249 O O . LEU A 1 173 ? 19.54300 14.89900 11.87200 1.000 17.39325 173 LEU A O 1
ATOM 1254 N N . ASP A 1 174 ? 19.64200 14.08200 9.77200 1.000 18.08268 174 ASP A N 1
ATOM 1255 C CA . ASP A 1 174 ? 20.88800 13.33300 9.95300 1.000 19.62429 174 ASP A CA 1
ATOM 1256 C C . ASP A 1 174 ? 21.90300 13.85400 8.94900 1.000 18.58380 174 ASP A C 1
ATOM 1257 O O . ASP A 1 174 ? 21.72300 13.66100 7.73200 1.000 20.00716 174 ASP A O 1
ATOM 1262 N N . PRO A 1 175 ? 22.98700 14.49500 9.39900 1.000 16.37799 175 PRO A N 1
ATOM 1263 C CA . PRO A 1 175 ? 23.92900 15.11000 8.45000 1.000 18.63049 175 PRO A CA 1
ATOM 1264 C C . PRO A 1 175 ? 24.76200 14.11800 7.67300 1.000 15.74885 175 PRO A C 1
ATOM 1265 O O . PRO A 1 175 ? 25.48600 14.53400 6.76200 1.000 18.44988 175 PRO A O 1
ATOM 1269 N N . GLY A 1 176 ? 24.68000 12.83000 7.97900 1.000 18.04315 176 GLY A N 1
ATOM 1270 C CA . GLY A 1 176 ? 25.60300 11.87000 7.41700 1.000 17.63886 176 GLY A CA 1
ATOM 1271 C C . GLY A 1 176 ? 26.86500 11.75300 8.25600 1.000 19.53143 176 GLY A C 1
ATOM 1272 O O . GLY A 1 176 ? 27.21500 12.63500 9.04000 1.000 18.45823 176 GLY A O 1
ATOM 1273 N N . MET A 1 177 ? 27.55300 10.63100 8.08300 1.000 18.59358 177 MET A N 1
ATOM 1274 C CA . MET A 1 177 ? 28.72200 10.33600 8.89900 1.000 19.05342 177 MET A CA 1
ATOM 1275 C C . MET A 1 177 ? 29.55800 9.29200 8.17000 1.000 19.76009 177 MET A C 1
ATOM 1276 O O . MET A 1 177 ? 29.03100 8.49300 7.38800 1.000 20.17206 177 MET A O 1
ATOM 1281 N N . GLY A 1 178 ? 30.86400 9.31800 8.41900 1.000 18.07874 178 GLY A N 1
ATOM 1282 C CA . GLY A 1 178 ? 31.73800 8.33200 7.80200 1.000 23.16531 178 GLY A CA 1
ATOM 1283 C C . GLY A 1 178 ? 31.79200 8.50000 6.29400 1.000 18.79278 178 GLY A C 1
ATOM 1284 O O . GLY A 1 178 ? 31.84900 9.61600 5.76600 1.000 18.73166 178 GLY A O 1
ATOM 1285 N N . PHE A 1 179 ? 31.75500 7.37400 5.58000 1.000 19.97873 179 PHE A N 1
ATOM 1286 C CA . PHE A 1 179 ? 31.89900 7.44500 4.13200 1.000 20.37788 179 PHE A CA 1
ATOM 1287 C C . PHE A 1 179 ? 30.74000 8.17400 3.45800 1.000 20.75355 179 PHE A C 1
ATOM 1288 O O . PHE A 1 179 ? 30.87600 8.57100 2.29500 1.000 25.28739 179 PHE A O 1
ATOM 1296 N N . PHE A 1 180 ? 29.61000 8.36400 4.15000 1.000 18.53496 180 PHE A N 1
ATOM 1297 C CA . PHE A 1 180 ? 28.55400 9.22000 3.61000 1.000 20.46550 180 PHE A CA 1
ATOM 1298 C C . PHE A 1 180 ? 29.00600 10.66400 3.48600 1.000 24.04784 180 PHE A C 1
ATOM 1299 O O . PHE A 1 180 ? 28.35900 11.45300 2.78800 1.000 20.63921 180 PHE A O 1
ATOM 1307 N N . LEU A 1 181 ? 30.09100 11.03100 4.16100 1.000 19.92543 181 LEU A N 1
ATOM 1308 C CA . LEU A 1 181 ? 30.67400 12.36000 4.05300 1.000 19.37210 181 LEU A CA 1
ATOM 1309 C C . LEU A 1 181 ? 31.97700 12.34400 3.26800 1.000 23.87064 181 LEU A C 1
ATOM 1310 O O . LEU A 1 181 ? 32.73400 13.31900 3.31300 1.000 26.80759 181 LEU A O 1
ATOM 1315 N N . GLY A 1 182 ? 32.26200 11.25900 2.56100 1.000 23.18988 182 GLY A N 1
ATOM 1316 C CA . GLY A 1 182 ? 33.50200 11.14200 1.82400 1.000 27.67814 182 GLY A CA 1
ATOM 1317 C C . GLY A 1 182 ? 34.56700 10.39600 2.60600 1.000 27.50652 182 GLY A C 1
ATOM 1318 O O . GLY A 1 182 ? 34.37700 9.97300 3.75100 1.000 28.08560 182 GLY A O 1
ATOM 1319 N N . ALA A 1 183 ? 35.72600 10.26300 1.96200 1.000 25.97350 183 ALA A N 1
ATOM 1320 C CA . ALA A 1 183 ? 36.78600 9.38600 2.44500 1.000 32.33542 183 ALA A CA 1
ATOM 1321 C C . ALA A 1 183 ? 37.64900 10.00000 3.53900 1.000 28.59723 183 ALA A C 1
ATOM 1322 O O . ALA A 1 183 ? 38.44300 9.27600 4.14800 1.000 31.30270 183 ALA A O 1
ATOM 1324 N N . ALA A 1 184 ? 37.52600 11.29500 3.80800 1.000 25.81982 184 ALA A N 1
ATOM 1325 C CA . ALA A 1 184 ? 38.42800 11.96100 4.74100 1.000 29.65390 184 ALA A CA 1
ATOM 1326 C C . ALA A 1 184 ? 37.84700 11.92600 6.14900 1.000 21.52776 184 ALA A C 1
ATOM 1327 O O . ALA A 1 184 ? 36.71700 12.39500 6.34900 1.000 24.36374 184 ALA A O 1
ATOM 1329 N N . PRO A 1 185 ? 38.56400 11.38700 7.14100 1.000 24.42058 185 PRO A N 1
ATOM 1330 C CA . PRO A 1 185 ? 38.04500 11.43500 8.52100 1.000 23.18678 185 PRO A CA 1
ATOM 1331 C C . PRO A 1 185 ? 37.81200 12.85000 9.02000 1.000 23.55187 185 PRO A C 1
ATOM 1332 O O . PRO A 1 185 ? 36.93100 13.06500 9.86200 1.000 24.92146 185 PRO A O 1
ATOM 1336 N N . GLU A 1 186 ? 38.57300 13.82300 8.51600 1.000 25.69465 186 GLU A N 1
ATOM 1337 C CA . GLU A 1 186 ? 38.38700 15.21000 8.92900 1.000 23.30288 186 GLU A CA 1
ATOM 1338 C C . GLU A 1 186 ? 36.95500 15.68500 8.68900 1.000 23.22471 186 GLU A C 1
ATOM 1339 O O . GLU A 1 186 ? 36.40600 16.45400 9.48900 1.000 23.68142 186 GLU A O 1
ATOM 1345 N N . THR A 1 187 ? 36.32300 15.22000 7.60700 1.000 24.11191 187 THR A N 1
ATOM 1346 C CA . THR A 1 187 ? 34.96200 15.66300 7.30400 1.000 20.72383 187 THR A CA 1
ATOM 1347 C C . THR A 1 187 ? 33.96900 15.14600 8.33700 1.000 22.39956 187 THR A C 1
ATOM 1348 O O . THR A 1 187 ? 33.08000 15.88500 8.77700 1.000 18.22190 187 THR A O 1
ATOM 1352 N N . SER A 1 188 ? 34.09000 13.87200 8.71800 1.000 17.80874 188 SER A N 1
ATOM 1353 C CA . SER A 1 188 ? 33.24200 13.33000 9.77300 1.000 16.00288 188 SER A CA 1
ATOM 1354 C C . SER A 1 188 ? 33.47400 14.04600 11.09200 1.000 17.79500 188 SER A C 1
ATOM 1355 O O . SER A 1 188 ? 32.53000 14.27900 11.85600 1.000 17.92212 188 SER A O 1
ATOM 1358 N N . LEU A 1 189 ? 34.73200 14.37500 11.39000 1.000 19.25776 189 LEU A N 1
ATOM 1359 C CA . LEU A 1 189 ? 35.02800 15.06000 12.64200 1.000 19.09623 189 LEU A CA 1
ATOM 1360 C C . LEU A 1 189 ? 34.46800 16.47700 12.63800 1.000 19.85331 189 LEU A C 1
ATOM 1361 O O . LEU A 1 189 ? 34.00400 16.96700 13.67500 1.000 20.06943 189 LEU A O 1
ATOM 1366 N N . SER A 1 190 ? 34.48500 17.14900 11.48200 1.000 19.72515 190 SER A N 1
ATOM 1367 C CA . SER A 1 190 ? 33.85900 18.46800 11.40200 1.000 18.46795 190 SER A CA 1
ATOM 1368 C C . SER A 1 190 ? 32.36700 18.38500 11.69400 1.000 18.69493 190 SER A C 1
ATOM 1369 O O . SER A 1 190 ? 31.82500 19.20600 12.44100 1.000 18.89293 190 SER A O 1
ATOM 1372 N N . VAL A 1 191 ? 31.68700 17.39000 11.12000 1.000 15.53318 191 VAL A N 1
ATOM 1373 C CA . VAL A 1 191 ? 30.24400 17.27700 11.31300 1.000 14.79548 191 VAL A CA 1
ATOM 1374 C C . VAL A 1 191 ? 29.92000 16.88200 12.74700 1.000 17.28536 191 VAL A C 1
ATOM 1375 O O . VAL A 1 191 ? 28.95200 17.37600 13.33700 1.000 19.34358 191 VAL A O 1
ATOM 1379 N N . LEU A 1 192 ? 30.70900 15.97400 13.33000 1.000 15.83846 192 LEU A N 1
ATOM 1380 C CA . LEU A 1 192 ? 30.49300 15.62700 14.72700 1.000 18.27919 192 LEU A CA 1
ATOM 1381 C C . LEU A 1 192 ? 30.69900 16.83100 15.63900 1.000 20.89398 192 LEU A C 1
ATOM 1382 O O . LEU A 1 192 ? 30.01100 16.96400 16.65800 1.000 20.56196 192 LEU A O 1
ATOM 1387 N N . ALA A 1 193 ? 31.61200 17.73200 15.27100 1.000 17.46423 193 ALA A N 1
ATOM 1388 C CA . ALA A 1 193 ? 31.89500 18.90600 16.08700 1.000 18.52892 193 ALA A CA 1
ATOM 1389 C C . ALA A 1 193 ? 30.87900 20.02200 15.88100 1.000 20.69154 193 ALA A C 1
ATOM 1390 O O . ALA A 1 193 ? 30.66300 20.83000 16.79000 1.000 18.92060 193 ALA A O 1
ATOM 1392 N N . ARG A 1 194 ? 30.25000 20.09700 14.70600 1.000 19.15393 194 ARG A N 1
ATOM 1393 C CA . ARG A 1 194 ? 29.53700 21.31000 14.31500 1.000 19.42493 194 ARG A CA 1
ATOM 1394 C C . ARG A 1 194 ? 28.07500 21.09000 13.94300 1.000 21.20328 194 ARG A C 1
ATOM 1395 O O . ARG A 1 194 ? 27.44100 22.01800 13.42700 1.000 20.89676 194 ARG A O 1
ATOM 1403 N N . PHE A 1 195 ? 27.51300 19.90600 14.19500 1.000 20.53239 195 PHE A N 1
ATOM 1404 C CA . PHE A 1 195 ? 26.10900 19.70000 13.85100 1.000 22.43963 195 PHE A CA 1
ATOM 1405 C C . PHE A 1 195 ? 25.16400 20.59900 14.64600 1.000 21.51683 195 PHE A C 1
ATOM 1406 O O . PHE A 1 195 ? 23.99700 20.72000 14.26000 1.000 20.16850 195 PHE A O 1
ATOM 1414 N N . ASP A 1 196 ? 25.61900 21.23100 15.73900 1.000 21.66933 196 ASP A N 1
ATOM 1415 C CA . ASP A 1 196 ? 24.72900 22.15900 16.43500 1.000 19.73263 196 ASP A CA 1
ATOM 1416 C C . ASP A 1 196 ? 24.34500 23.33800 15.55200 1.000 18.62769 196 ASP A C 1
ATOM 1417 O O . ASP A 1 196 ? 23.29500 23.95000 15.77600 1.000 21.75815 196 ASP A O 1
ATOM 1422 N N . GLU A 1 197 ? 25.16800 23.66900 14.55500 1.000 18.95287 197 GLU A N 1
ATOM 1423 C CA . GLU A 1 197 ? 24.79200 24.71000 13.60500 1.000 20.41256 197 GLU A CA 1
ATOM 1424 C C . GLU A 1 197 ? 23.55000 24.32100 12.81600 1.000 20.01662 197 GLU A C 1
ATOM 1425 O O . GLU A 1 197 ? 22.78800 25.19700 12.39100 1.000 22.04752 197 GLU A O 1
ATOM 1431 N N . LEU A 1 198 ? 23.33000 23.02100 12.60400 1.000 18.95542 198 LEU A N 1
ATOM 1432 C CA . LEU A 1 198 ? 22.10900 22.58600 11.93800 1.000 20.54082 198 LEU A CA 1
ATOM 1433 C C . LEU A 1 198 ? 20.90600 22.67900 12.86700 1.000 18.26754 198 LEU A C 1
ATOM 1434 O O . LEU A 1 198 ? 19.83400 23.13300 12.45000 1.000 21.33701 198 LEU A O 1
ATOM 1439 N N . ARG A 1 199 ? 21.06300 22.24100 14.12100 1.000 19.55720 199 ARG A N 1
ATOM 1440 C CA . ARG A 1 199 ? 19.98100 22.34900 15.09500 1.000 21.03130 199 ARG A CA 1
ATOM 1441 C C . ARG A 1 199 ? 19.49300 23.78200 15.19400 1.000 24.22580 199 ARG A C 1
ATOM 1442 O O . ARG A 1 199 ? 18.28700 24.04800 15.18500 1.000 25.61807 199 ARG A O 1
ATOM 1450 N N . LEU A 1 200 ? 20.43000 24.72500 15.27300 1.000 20.48447 200 LEU A N 1
ATOM 1451 C CA . LEU A 1 200 ? 20.06500 26.11700 15.48200 1.000 22.67045 200 LEU A CA 1
ATOM 1452 C C . LEU A 1 200 ? 19.47500 26.73400 14.22300 1.000 24.72075 200 LEU A C 1
ATOM 1453 O O . LEU A 1 200 ? 18.50000 27.49200 14.29300 1.000 27.03796 200 LEU A O 1
ATOM 1458 N N . ARG A 1 201 ? 20.04600 26.41900 13.06100 1.000 23.47724 201 ARG A N 1
ATOM 1459 C CA . ARG A 1 201 ? 19.54300 27.00900 11.82600 1.000 30.68311 201 ARG A CA 1
ATOM 1460 C C . ARG A 1 201 ? 18.14200 26.51400 11.48800 1.000 24.71652 201 ARG A C 1
ATOM 1461 O O . ARG A 1 201 ? 17.28000 27.30400 11.08900 1.000 26.56692 201 ARG A O 1
ATOM 1469 N N . PHE A 1 202 ? 17.90000 25.20800 11.61400 1.000 22.66499 202 PHE A N 1
ATOM 1470 C CA . PHE A 1 202 ? 16.63800 24.62400 11.17900 1.000 22.44987 202 PHE A CA 1
ATOM 1471 C C . PHE A 1 202 ? 15.62500 24.44500 12.30100 1.000 22.76244 202 PHE A C 1
ATOM 1472 O O . PHE A 1 202 ? 14.45600 24.17400 12.01100 1.000 22.45599 202 PHE A O 1
ATOM 1480 N N . ASP A 1 203 ? 16.03200 24.60800 13.56100 1.000 21.84752 203 ASP A N 1
ATOM 1481 C CA . ASP A 1 203 ? 15.15900 24.34600 14.70800 1.000 21.64474 203 ASP A CA 1
ATOM 1482 C C . ASP A 1 203 ? 14.48800 22.98400 14.57300 1.000 24.69406 203 ASP A C 1
ATOM 1483 O O . ASP A 1 203 ? 13.28100 22.82700 14.78400 1.000 23.51447 203 ASP A O 1
ATOM 1488 N N . LEU A 1 204 ? 15.27800 21.99400 14.18400 1.000 19.76251 204 LEU A N 1
ATOM 1489 C CA . LEU A 1 204 ? 14.81800 20.62500 14.05400 1.000 17.74100 204 LEU A CA 1
ATOM 1490 C C . LEU A 1 204 ? 15.79400 19.70700 14.77100 1.000 19.87736 204 LEU A C 1
ATOM 1491 O O . LEU A 1 204 ? 16.99000 20.00700 14.85700 1.000 21.31502 204 LEU A O 1
ATOM 1496 N N . PRO A 1 205 ? 15.31100 18.58900 15.29700 1.000 20.55978 205 PRO A N 1
ATOM 1497 C CA . PRO A 1 205 ? 16.21200 17.65200 15.96700 1.000 20.88931 205 PRO A CA 1
ATOM 1498 C C . PRO A 1 205 ? 17.19000 17.02500 14.98800 1.000 20.25162 205 PRO A C 1
ATOM 1499 O O . PRO A 1 205 ? 16.90600 16.87000 13.79500 1.000 19.45192 205 PRO A O 1
ATOM 1503 N N . VAL A 1 206 ? 18.35500 16.65100 15.51300 1.000 17.50015 206 VAL A N 1
ATOM 1504 C CA . VAL A 1 206 ? 19.42000 16.06000 14.71400 1.000 14.69920 206 VAL A CA 1
ATOM 1505 C C . VAL A 1 206 ? 19.73800 14.67200 15.25200 1.000 18.53387 206 VAL A C 1
ATOM 1506 O O . VAL A 1 206 ? 19.81500 14.46800 16.46700 1.000 20.06423 206 VAL A O 1
ATOM 1510 N N . LEU A 1 207 ? 19.90500 13.72200 14.33700 1.000 14.98619 207 LEU A N 1
ATOM 1511 C CA . LEU A 1 207 ? 20.31700 12.35800 14.64300 1.000 13.16625 207 LEU A CA 1
ATOM 1512 C C . LEU A 1 207 ? 21.73300 12.13200 14.12800 1.000 17.68286 207 LEU A C 1
ATOM 1513 O O . LEU A 1 207 ? 22.06400 12.52000 13.00400 1.000 18.67783 207 LEU A O 1
ATOM 1518 N N . LEU A 1 208 ? 22.56700 11.48600 14.93700 1.000 20.02517 208 LEU A N 1
ATOM 1519 C CA . LEU A 1 208 ? 23.91300 11.13200 14.51700 1.000 20.09764 208 LEU A CA 1
ATOM 1520 C C . LEU A 1 208 ? 24.08500 9.62600 14.61500 1.000 17.36210 208 LEU A C 1
ATOM 1521 O O . LEU A 1 208 ? 23.59900 9.01200 15.56200 1.000 16.70399 208 LEU A O 1
ATOM 1526 N N . SER A 1 209 ? 24.75600 9.03400 13.63100 1.000 18.96389 209 SER A N 1
ATOM 1527 C CA . SER A 1 209 ? 25.15700 7.62800 13.70300 1.000 17.49950 209 SER A CA 1
ATOM 1528 C C . SER A 1 209 ? 26.64800 7.56400 13.41300 1.000 18.84916 209 SER A C 1
ATOM 1529 O O . SER A 1 209 ? 27.06200 7.52200 12.25500 1.000 21.83718 209 SER A O 1
ATOM 1532 N N . VAL A 1 210 ? 27.45700 7.53700 14.47200 1.000 18.04843 210 VAL A N 1
ATOM 1533 C CA . VAL A 1 210 ? 28.88800 7.31500 14.32300 1.000 17.50992 210 VAL A CA 1
ATOM 1534 C C . VAL A 1 210 ? 29.28200 5.86400 14.57000 1.000 20.62997 210 VAL A C 1
ATOM 1535 O O . VAL A 1 210 ? 30.42600 5.49100 14.26300 1.000 23.82038 210 VAL A O 1
ATOM 1539 N N . SER A 1 211 ? 28.37000 5.03400 15.08600 1.000 19.44227 211 SER A N 1
ATOM 1540 C CA . SER A 1 211 ? 28.72800 3.73100 15.64100 1.000 20.26073 211 SER A CA 1
ATOM 1541 C C . SER A 1 211 ? 29.54000 2.89600 14.66500 1.000 25.38542 211 SER A C 1
ATOM 1542 O O . SER A 1 211 ? 29.07400 2.56800 13.56800 1.000 22.55459 211 SER A O 1
ATOM 1545 N N . ARG A 1 212 ? 30.76600 2.57700 15.07800 1.000 22.86571 212 ARG A N 1
ATOM 1546 C CA . ARG A 1 212 ? 31.68800 1.64900 14.43400 1.000 23.27244 212 ARG A CA 1
ATOM 1547 C C . ARG A 1 212 ? 32.17400 2.11300 13.06600 1.000 22.34836 212 ARG A C 1
ATOM 1548 O O . ARG A 1 212 ? 32.79800 1.32600 12.35000 1.000 25.91532 212 ARG A O 1
ATOM 1556 N N . LYS A 1 213 ? 31.93800 3.36500 12.68500 1.000 22.09582 213 LYS A N 1
ATOM 1557 C CA . LYS A 1 213 ? 32.30100 3.78400 11.33800 1.000 21.45535 213 LYS A CA 1
ATOM 1558 C C . LYS A 1 213 ? 33.81700 3.86800 11.18100 1.000 22.97335 213 LYS A C 1
ATOM 1559 O O . LYS A 1 213 ? 34.55400 4.07200 12.14800 1.000 25.13287 213 LYS A O 1
ATOM 1565 N N . SER A 1 214 ? 34.27700 3.70900 9.93500 1.000 20.97507 214 SER A N 1
ATOM 1566 C CA . SER A 1 214 ? 35.70400 3.51400 9.67600 1.000 24.92673 214 SER A CA 1
ATOM 1567 C C . SER A 1 214 ? 36.55700 4.69700 10.12300 1.000 22.97837 214 SER A C 1
ATOM 1568 O O . SER A 1 214 ? 37.73100 4.50700 10.46500 1.000 26.17503 214 SER A O 1
ATOM 1571 N N . PHE A 1 215 ? 36.01700 5.92300 10.10700 1.000 20.42425 215 PHE A N 1
ATOM 1572 C CA . PHE A 1 215 ? 36.86300 7.05500 10.47300 1.000 22.60266 215 PHE A CA 1
ATOM 1573 C C . PHE A 1 215 ? 37.35300 6.94200 11.90500 1.000 23.65731 215 PHE A C 1
ATOM 1574 O O . PHE A 1 215 ? 38.41400 7.48400 12.22900 1.000 23.78293 215 PHE A O 1
ATOM 1582 N N . LEU A 1 216 ? 36.62500 6.21800 12.75600 1.000 22.46564 216 LEU A N 1
ATOM 1583 C CA . LEU A 1 216 ? 37.08700 6.00400 14.12200 1.000 23.88502 216 LEU A CA 1
ATOM 1584 C C . LEU A 1 216 ? 38.28900 5.07000 14.17300 1.000 28.13693 216 LEU A C 1
ATOM 1585 O O . LEU A 1 216 ? 39.14500 5.21400 15.05200 1.000 28.06144 216 LEU A O 1
ATOM 1590 N N . ARG A 1 217 ? 38.36800 4.10200 13.25600 1.000 26.90525 217 ARG A N 1
ATOM 1591 C CA . ARG A 1 217 ? 39.54700 3.24100 13.20900 1.000 29.90807 217 ARG A CA 1
ATOM 1592 C C . ARG A 1 217 ? 40.76900 4.02000 12.74300 1.000 35.97672 217 ARG A C 1
ATOM 1593 O O . ARG A 1 217 ? 41.88600 3.77600 13.21300 1.000 37.42167 217 ARG A O 1
ATOM 1601 N N . ALA A 1 218 ? 40.57300 4.96800 11.82600 1.000 33.42103 218 ALA A N 1
ATOM 1602 C CA . ALA A 1 218 ? 41.68900 5.76800 11.34100 1.000 33.23636 218 ALA A CA 1
ATOM 1603 C C . ALA A 1 218 ? 42.28200 6.63200 12.44500 1.000 34.84837 218 ALA A C 1
ATOM 1604 O O . ALA A 1 218 ? 43.49900 6.83800 12.48200 1.000 40.52097 218 ALA A O 1
ATOM 1606 N N . LEU A 1 219 ? 41.44700 7.12800 13.36300 1.000 33.41701 219 LEU A N 1
ATOM 1607 C CA . LEU A 1 219 ? 41.95100 7.95900 14.45000 1.000 36.76393 219 LEU A CA 1
ATOM 1608 C C . LEU A 1 219 ? 42.65400 7.15400 15.52800 1.000 39.22527 219 LEU A C 1
ATOM 1609 O O . LEU A 1 219 ? 43.56200 7.67300 16.18600 1.000 43.13455 219 LEU A O 1
ATOM 1614 N N . THR A 1 220 ? 42.24000 5.90900 15.74800 1.000 37.94960 220 THR A N 1
ATOM 1615 C CA . THR A 1 220 ? 42.79600 5.11000 16.82700 1.000 38.50775 220 THR A CA 1
ATOM 1616 C C . THR A 1 220 ? 43.85000 4.12000 16.35500 1.000 42.64058 220 THR A C 1
ATOM 1617 O O . THR A 1 220 ? 44.57400 3.56700 17.19000 1.000 45.19634 220 THR A O 1
ATOM 1621 N N . GLY A 1 221 ? 43.96500 3.89700 15.04600 1.000 41.49859 221 GLY A N 1
ATOM 1622 C CA . GLY A 1 221 ? 44.92300 2.94200 14.52700 1.000 39.08188 221 GLY A CA 1
ATOM 1623 C C . GLY A 1 221 ? 44.53800 1.50000 14.74600 1.000 43.70251 221 GLY A C 1
ATOM 1624 O O . GLY A 1 221 ? 45.40200 0.62100 14.69300 1.000 51.78190 221 GLY A O 1
ATOM 1625 N N . ARG A 1 222 ? 43.25600 1.22900 14.96500 1.000 44.16179 222 ARG A N 1
ATOM 1626 C CA . ARG A 1 222 ? 42.80100 -0.06200 15.45200 1.000 50.97950 222 ARG A CA 1
ATOM 1627 C C . ARG A 1 222 ? 42.00300 -0.80000 14.38300 1.000 53.06468 222 ARG A C 1
ATOM 1628 O O . ARG A 1 222 ? 41.57300 -0.22700 13.37800 1.000 54.12825 222 ARG A O 1
ATOM 1636 N N . GLY A 1 223 ? 41.80600 -2.09400 14.62900 1.000 56.05851 223 GLY A N 1
ATOM 1637 C CA . GLY A 1 223 ? 41.15600 -2.97800 13.69000 1.000 53.79991 223 GLY A CA 1
ATOM 1638 C C . GLY A 1 223 ? 39.64600 -3.02200 13.82600 1.000 54.02833 223 GLY A C 1
ATOM 1639 O O . GLY A 1 223 ? 39.05400 -2.39800 14.71200 1.000 56.48986 223 GLY A O 1
ATOM 1640 N N . PRO A 1 224 ? 39.00100 -3.80100 12.95000 1.000 58.14021 224 PRO A N 1
ATOM 1641 C CA . PRO A 1 224 ? 37.53600 -3.69400 12.78800 1.000 64.75267 224 PRO A CA 1
ATOM 1642 C C . PRO A 1 224 ? 36.70900 -3.92500 14.04600 1.000 66.40828 224 PRO A C 1
ATOM 1643 O O . PRO A 1 224 ? 35.69400 -3.24100 14.23200 1.000 69.00079 224 PRO A O 1
ATOM 1647 N N . GLY A 1 225 ? 37.08200 -4.86800 14.90500 1.000 70.47668 225 GLY A N 1
ATOM 1648 C CA . GLY A 1 225 ? 36.27100 -5.13400 16.08100 1.000 74.00393 225 GLY A CA 1
ATOM 1649 C C . GLY A 1 225 ? 36.75800 -4.44000 17.33600 1.000 66.76989 225 GLY A C 1
ATOM 1650 O O . GLY A 1 225 ? 36.39600 -4.82800 18.45000 1.000 75.81954 225 GLY A O 1
ATOM 1651 N N . ASP A 1 226 ? 37.57200 -3.39700 17.16700 1.000 63.74421 226 ASP A N 1
ATOM 1652 C CA . ASP A 1 226 ? 38.27000 -2.75900 18.27800 1.000 64.28482 226 ASP A CA 1
ATOM 1653 C C . ASP A 1 226 ? 37.82400 -1.31800 18.50200 1.000 54.69101 226 ASP A C 1
ATOM 1654 O O . ASP A 1 226 ? 38.58300 -0.52400 19.06800 1.000 61.35459 226 ASP A O 1
ATOM 1659 N N . VAL A 1 227 ? 36.60900 -0.96200 18.09400 1.000 39.68217 227 VAL A N 1
ATOM 1660 C CA . VAL A 1 227 ? 36.22600 0.43900 17.99500 1.000 35.37822 227 VAL A CA 1
ATOM 1661 C C . VAL A 1 227 ? 35.09500 0.79400 18.97000 1.000 29.51609 227 VAL A C 1
ATOM 1662 O O . VAL A 1 227 ? 34.46400 1.84400 18.84200 1.000 27.29152 227 VAL A O 1
ATOM 1666 N N . GLY A 1 228 ? 34.85300 -0.05300 19.97200 1.000 24.86113 228 GLY A N 1
ATOM 1667 C CA . GLY A 1 228 ? 33.82200 0.25600 20.95200 1.000 23.65675 228 GLY A CA 1
ATOM 1668 C C . GLY A 1 228 ? 34.14000 1.49000 21.77900 1.000 22.55739 228 GLY A C 1
ATOM 1669 O O . GLY A 1 228 ? 33.27200 2.33900 22.00500 1.000 20.48248 228 GLY A O 1
ATOM 1670 N N . ALA A 1 229 ? 35.38500 1.60800 22.24400 1.000 20.43056 229 ALA A N 1
ATOM 1671 C CA . ALA A 1 229 ? 35.74600 2.75100 23.07800 1.000 18.84292 229 ALA A CA 1
ATOM 1672 C C . ALA A 1 229 ? 35.72100 4.04800 22.28100 1.000 18.74699 229 ALA A C 1
ATOM 1673 O O . ALA A 1 229 ? 35.24700 5.07800 22.77700 1.000 18.40606 229 ALA A O 1
ATOM 1675 N N . ALA A 1 230 ? 36.24100 4.02200 21.05100 1.000 16.41019 230 ALA A N 1
ATOM 1676 C CA . ALA A 1 230 ? 36.20400 5.21800 20.21500 1.000 22.67048 230 ALA A CA 1
ATOM 1677 C C . ALA A 1 230 ? 34.77000 5.60300 19.88100 1.000 21.79767 230 ALA A C 1
ATOM 1678 O O . ALA A 1 230 ? 34.43100 6.79200 19.84200 1.000 17.75760 230 ALA A O 1
ATOM 1680 N N . THR A 1 231 ? 33.91400 4.60600 19.64500 1.000 20.21879 231 THR A N 1
ATOM 1681 C CA . THR A 1 231 ? 32.50300 4.87100 19.38400 1.000 20.18247 231 THR A CA 1
ATOM 1682 C C . THR A 1 231 ? 31.84300 5.56900 20.56300 1.000 19.42267 231 THR A C 1
ATOM 1683 O O . THR A 1 231 ? 31.13700 6.57000 20.38900 1.000 20.10880 231 THR A O 1
ATOM 1687 N N . LEU A 1 232 ? 32.04900 5.04200 21.77100 1.000 19.07648 232 LEU A N 1
ATOM 1688 C CA . LEU A 1 232 ? 31.45700 5.65000 22.95700 1.000 18.65526 232 LEU A CA 1
ATOM 1689 C C . LEU A 1 232 ? 31.91800 7.08900 23.12300 1.000 17.22436 232 LEU A C 1
ATOM 1690 O O . LEU A 1 232 ? 31.10900 7.98200 23.39700 1.000 17.96528 232 LEU A O 1
ATOM 1695 N N . ALA A 1 233 ? 33.22200 7.33500 22.96100 1.000 17.70983 233 ALA A N 1
ATOM 1696 C CA . ALA A 1 233 ? 33.72800 8.70100 23.08100 1.000 16.40816 233 ALA A CA 1
ATOM 1697 C C . ALA A 1 233 ? 33.07200 9.62300 22.06100 1.000 20.42638 233 ALA A C 1
ATOM 1698 O O . ALA A 1 233 ? 32.69000 10.75100 22.39000 1.000 19.35527 233 ALA A O 1
ATOM 1700 N N . ALA A 1 234 ? 32.92900 9.16000 20.81700 1.000 18.99774 234 ALA A N 1
ATOM 1701 C CA . ALA A 1 234 ? 32.29700 9.99300 19.79900 1.000 16.97695 234 ALA A CA 1
ATOM 1702 C C . ALA A 1 234 ? 30.81900 10.20600 20.10200 1.000 19.63837 234 ALA A C 1
ATOM 1703 O O . ALA A 1 234 ? 30.29100 11.31100 19.90600 1.000 19.19682 234 ALA A O 1
ATOM 1705 N N . GLU A 1 235 ? 30.13900 9.16500 20.59200 1.000 16.75019 235 GLU A N 1
ATOM 1706 C CA . GLU A 1 235 ? 28.72000 9.28400 20.91800 1.000 14.93785 235 GLU A CA 1
ATOM 1707 C C . GLU A 1 235 ? 28.49900 10.23400 22.08800 1.000 18.82219 235 GLU A C 1
ATOM 1708 O O . GLU A 1 235 ? 27.56700 11.04300 22.06500 1.000 17.93585 235 GLU A O 1
ATOM 1714 N N . LEU A 1 236 ? 29.34100 10.15500 23.12300 1.000 18.43666 236 LEU A N 1
ATOM 1715 C CA . LEU A 1 236 ? 29.19000 11.08500 24.23600 1.000 17.44508 236 LEU A CA 1
ATOM 1716 C C . LEU A 1 236 ? 29.53200 12.51500 23.82900 1.000 21.48648 236 LEU A C 1
ATOM 1717 O O . LEU A 1 236 ? 28.92900 13.46500 24.34400 1.000 20.67195 236 LEU A O 1
ATOM 1722 N N . ALA A 1 237 ? 30.49400 12.69500 22.92200 1.000 20.03549 237 ALA A N 1
ATOM 1723 C CA . ALA A 1 237 ? 30.76700 14.03800 22.41900 1.000 20.59034 237 ALA A CA 1
ATOM 1724 C C . ALA A 1 237 ? 29.57800 14.57100 21.63200 1.000 21.55628 237 ALA A C 1
ATOM 1725 O O . ALA A 1 237 ? 29.26200 15.76400 21.70400 1.000 23.23478 237 ALA A O 1
ATOM 1727 N N . ALA A 1 238 ? 28.89700 13.69500 20.89200 1.000 20.11626 238 ALA A N 1
ATOM 1728 C CA . ALA A 1 238 ? 27.68400 14.10100 20.18900 1.000 20.09538 238 ALA A CA 1
ATOM 1729 C C . ALA A 1 238 ? 26.58000 14.46500 21.17200 1.000 20.95762 238 ALA A C 1
ATOM 1730 O O . ALA A 1 238 ? 25.87800 15.46500 20.98500 1.000 19.78740 238 ALA A O 1
ATOM 1732 N N . ALA A 1 239 ? 26.41900 13.67000 22.233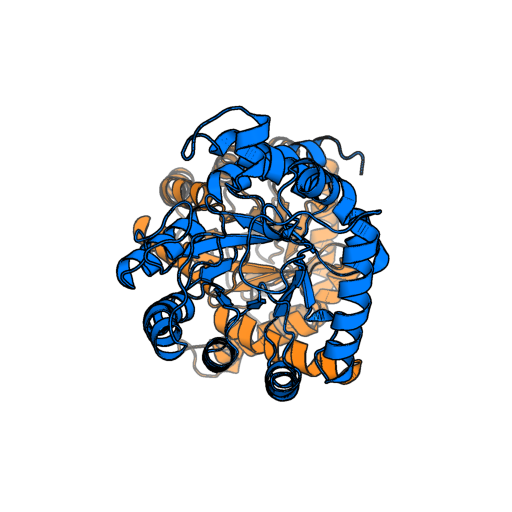00 1.000 19.38190 239 ALA A N 1
ATOM 1733 C CA . ALA A 1 239 ? 25.43300 13.99600 23.25700 1.000 20.62353 239 ALA A CA 1
ATOM 1734 C C . ALA A 1 239 ? 25.73600 15.33800 23.91100 1.000 22.34990 239 ALA A C 1
ATOM 1735 O O . ALA A 1 239 ? 24.83100 16.15600 24.11700 1.000 24.09641 239 ALA A O 1
ATOM 1737 N N . ALA A 1 240 ? 27.00400 15.57400 24.25600 1.000 22.93937 240 ALA A N 1
ATOM 1738 C CA . ALA A 1 240 ? 27.38600 16.84000 24.86700 1.000 22.93077 240 ALA A CA 1
ATOM 1739 C C . ALA A 1 240 ? 27.19700 18.00000 23.90400 1.000 26.55249 240 ALA A C 1
ATOM 1740 O O . ALA A 1 240 ? 26.94100 19.13200 24.33800 1.000 28.92915 240 ALA A O 1
ATOM 1742 N N . GLY A 1 241 ? 27.31800 17.74100 22.60000 1.000 22.21441 241 GLY A N 1
ATOM 1743 C CA . GLY A 1 241 ? 27.05100 18.74100 21.58500 1.000 25.67537 241 GLY A CA 1
ATOM 1744 C C . GLY A 1 241 ? 25.58700 19.00900 21.32200 1.000 25.28803 241 GLY A C 1
ATOM 1745 O O . GLY A 1 241 ? 25.26700 19.92200 20.55200 1.000 29.03916 241 GLY A O 1
ATOM 1746 N N . GLY A 1 242 ? 24.69000 18.24400 21.93600 1.000 21.46575 242 GLY A N 1
ATOM 1747 C CA . GLY A 1 242 ? 23.26700 18.48100 21.80600 1.000 22.05826 242 GLY A CA 1
ATOM 1748 C C . GLY A 1 242 ? 22.50700 17.54000 20.89100 1.000 21.12653 242 GLY A C 1
ATOM 1749 O O . GLY A 1 242 ? 21.35200 17.83400 20.56300 1.000 23.04371 242 GLY A O 1
ATOM 1750 N N . ALA A 1 243 ? 23.10700 16.42700 20.47300 1.000 20.42008 243 ALA A N 1
ATOM 1751 C CA . ALA A 1 243 ? 22.40300 15.50000 19.59600 1.000 21.49201 243 ALA A CA 1
ATOM 1752 C C . ALA A 1 243 ? 21.08900 15.06200 20.23100 1.000 21.34406 243 ALA A C 1
ATOM 1753 O O . ALA A 1 243 ? 21.02300 14.78200 21.43000 1.000 23.05404 243 ALA A O 1
ATOM 1755 N N . ASP A 1 244 ? 20.03500 15.02300 19.42100 1.000 16.72941 244 ASP A N 1
ATOM 1756 C CA . ASP A 1 244 ? 18.71100 14.63900 19.89300 1.000 17.20194 244 ASP A CA 1
ATOM 1757 C C . ASP A 1 244 ? 18.45700 13.15100 19.74200 1.000 18.51327 244 ASP A C 1
ATOM 1758 O O . ASP A 1 244 ? 17.64600 12.58700 20.48300 1.000 17.37563 244 ASP A O 1
ATOM 1763 N N . PHE A 1 245 ? 19.12600 12.52600 18.78400 1.000 17.63450 245 PHE A N 1
ATOM 1764 C CA . PHE A 1 245 ? 19.05600 11.09700 18.54300 1.000 16.68594 245 PHE A CA 1
ATOM 1765 C C . PHE A 1 245 ? 20.46600 10.57300 18.33200 1.000 17.09887 245 PHE A C 1
ATOM 1766 O O . PHE A 1 245 ? 21.28700 11.22500 17.68200 1.000 17.00240 245 PHE A O 1
ATOM 1774 N N . ILE A 1 246 ? 20.74000 9.37800 18.84300 1.000 17.66289 246 ILE A N 1
ATOM 1775 C CA . ILE A 1 246 ? 21.96200 8.66500 18.50100 1.000 15.88277 246 ILE A CA 1
ATOM 1776 C C . ILE A 1 246 ? 21.58200 7.25800 18.06700 1.000 15.68055 246 ILE A C 1
ATOM 1777 O O . ILE A 1 246 ? 20.86100 6.55300 18.78200 1.000 18.70707 246 ILE A O 1
ATOM 1782 N N . ARG A 1 247 ? 22.06400 6.86000 16.89900 1.000 15.35283 247 ARG A N 1
ATOM 1783 C CA . ARG A 1 247 ? 21.81000 5.54200 16.33600 1.000 16.82127 247 ARG A CA 1
ATOM 1784 C C . ARG A 1 247 ? 23.06100 4.69600 16.54600 1.000 17.22702 247 ARG A C 1
ATOM 1785 O O . ARG A 1 247 ? 24.14600 5.06600 16.08400 1.000 16.23533 247 ARG A O 1
ATOM 1793 N N . THR A 1 248 ? 22.92000 3.57500 17.25300 1.000 18.64230 248 THR A N 1
ATOM 1794 C CA . THR A 1 248 ? 24.10400 2.86500 17.70200 1.000 16.68389 248 THR A CA 1
ATOM 1795 C C . THR A 1 248 ? 23.87100 1.36300 17.71800 1.000 17.75253 248 THR A C 1
ATOM 1796 O O . THR A 1 248 ? 22.74300 0.88400 17.85300 1.000 18.00559 248 THR A O 1
ATOM 1800 N N . HIS A 1 249 ? 24.97600 0.62500 17.60000 1.000 17.74964 249 HIS A N 1
ATOM 1801 C CA . HIS A 1 249 ? 24.93900 -0.83000 17.70000 1.000 19.29865 249 HIS A CA 1
ATOM 1802 C C . HIS A 1 249 ? 24.84700 -1.30600 19.14400 1.000 20.09010 249 HIS A C 1
ATOM 1803 O O . HIS A 1 249 ? 24.31600 -2.39500 19.39800 1.000 21.99547 249 HIS A O 1
ATOM 1810 N N . GLU A 1 250 ? 25.35900 -0.51600 20.09200 1.000 20.03599 250 GLU A N 1
ATOM 1811 C CA . GLU A 1 250 ? 25.50000 -0.93700 21.48900 1.000 22.45062 250 GLU A CA 1
ATOM 1812 C C . GLU A 1 250 ? 24.92100 0.13100 22.41100 1.000 18.44818 250 GLU A C 1
ATOM 1813 O O . GLU A 1 250 ? 25.64300 1.00900 22.90400 1.000 21.43700 250 GLU A O 1
ATOM 1819 N N . PRO A 1 251 ? 23.61700 0.06300 22.69000 1.000 17.32041 251 PRO A N 1
ATOM 1820 C CA . PRO A 1 251 ? 22.99100 1.10100 23.52600 1.000 19.25388 251 PRO A CA 1
ATOM 1821 C C . PRO A 1 251 ? 23.43600 1.06400 24.97400 1.000 21.73119 251 PRO A C 1
ATOM 1822 O O . PRO A 1 251 ? 23.39400 2.09800 25.64900 1.000 19.54689 251 PRO A O 1
ATOM 1826 N N . ARG A 1 252 ? 23.83000 -0.10300 25.48800 1.000 20.42328 252 ARG A N 1
ATOM 1827 C CA . ARG A 1 252 ? 24.12700 -0.19200 26.91300 1.000 20.24381 252 ARG A CA 1
ATOM 1828 C C . ARG A 1 252 ? 25.34200 0.64200 27.30800 1.000 18.34150 252 ARG A C 1
ATOM 1829 O O . ARG A 1 252 ? 25.23900 1.41700 28.27300 1.000 19.55582 252 ARG A O 1
ATOM 1837 N N . PRO A 1 253 ? 26.49400 0.54300 26.62900 1.000 20.63538 253 PRO A N 1
ATOM 1838 C CA . PRO A 1 253 ? 27.59900 1.45500 26.98200 1.000 21.99873 253 PRO A CA 1
ATOM 1839 C C . PRO A 1 253 ? 27.21700 2.90800 26.80700 1.000 22.80943 253 PRO A C 1
ATOM 1840 O O . PRO A 1 253 ? 27.65200 3.75900 27.58900 1.000 18.15816 253 PRO A O 1
ATOM 1844 N N . LEU A 1 254 ? 26.40700 3.21100 25.79200 1.000 17.79193 254 LEU A N 1
ATOM 1845 C CA . LEU A 1 254 ? 25.94900 4.58100 25.59100 1.000 18.99824 254 LEU A CA 1
ATOM 1846 C C . LEU A 1 254 ? 25.05400 5.02800 26.73900 1.000 17.80048 254 LEU A C 1
ATOM 1847 O O . LEU A 1 254 ? 25.24400 6.11800 27.29900 1.000 19.74524 254 LEU A O 1
ATOM 1852 N N . ARG A 1 255 ? 24.07500 4.19300 27.11100 1.000 18.05962 255 ARG A N 1
ATOM 1853 C CA . ARG A 1 255 ? 23.19500 4.52300 28.23100 1.000 19.95661 255 ARG A CA 1
ATOM 1854 C C . ARG A 1 255 ? 23.99700 4.77600 29.50300 1.000 21.07966 255 ARG A C 1
ATOM 1855 O O . ARG A 1 255 ? 23.74600 5.75300 30.21900 1.000 22.57102 255 ARG A O 1
ATOM 1863 N N . ASP A 1 256 ? 24.97200 3.90500 29.79700 1.000 18.80445 256 ASP A N 1
ATOM 1864 C CA . ASP A 1 256 ? 25.80100 4.09600 30.99100 1.000 18.35660 256 ASP A CA 1
ATOM 1865 C C . ASP A 1 256 ? 26.59100 5.39400 30.91200 1.000 20.43300 256 ASP A C 1
ATOM 1866 O O . ASP A 1 256 ? 26.72500 6.10700 31.91500 1.000 20.58999 256 ASP A O 1
ATOM 1871 N N . GLY A 1 257 ? 27.13500 5.70900 29.73600 1.000 18.93739 257 GLY A N 1
ATOM 1872 C CA . GLY A 1 257 ? 27.89600 6.94100 29.59300 1.000 20.55085 257 GLY A CA 1
ATOM 1873 C C . GLY A 1 257 ? 27.02500 8.17500 29.71500 1.000 21.17783 257 GLY A C 1
ATOM 1874 O O . GLY A 1 257 ? 27.42900 9.17600 30.31600 1.000 20.38094 257 GLY A O 1
ATOM 1875 N N . LEU A 1 258 ? 25.81900 8.12100 29.14600 1.000 20.10805 258 LEU A N 1
ATOM 1876 C CA . LEU A 1 258 ? 24.87200 9.22000 29.28400 1.000 23.12610 258 LEU A CA 1
ATOM 1877 C C . LEU A 1 258 ? 24.40200 9.37900 30.72200 1.000 19.97664 258 LEU A C 1
ATOM 1878 O O . LEU A 1 258 ? 24.13600 10.50200 31.16300 1.000 21.23558 258 LEU A O 1
ATOM 1883 N N . ALA A 1 259 ? 24.29100 8.27300 31.46600 1.000 18.83760 259 ALA A N 1
ATOM 1884 C CA . ALA A 1 259 ? 23.92400 8.37400 32.87300 1.000 20.72053 259 ALA A CA 1
ATOM 1885 C C . ALA A 1 259 ? 24.98300 9.13800 33.65400 1.000 20.76460 259 ALA A C 1
ATOM 1886 O O . ALA A 1 259 ? 24.65600 9.93800 34.54100 1.000 23.92206 259 ALA A O 1
ATOM 1888 N N . VAL A 1 260 ? 26.25900 8.90900 33.33600 1.000 19.49527 260 VAL A N 1
ATOM 1889 C CA . VAL A 1 260 ? 27.33100 9.63600 34.01200 1.000 22.70167 260 VAL A CA 1
ATOM 1890 C C . VAL A 1 260 ? 27.27600 11.11400 33.64900 1.000 20.55850 260 VAL A C 1
ATOM 1891 O O . VAL A 1 260 ? 27.34000 11.98600 34.52300 1.000 20.62269 260 VAL A O 1
ATOM 1895 N N . LEU A 1 261 ? 27.15400 11.42000 32.35500 1.000 21.28674 261 LEU A N 1
ATOM 1896 C CA . LEU A 1 261 ? 27.15200 12.82000 31.93800 1.000 24.65379 261 LEU A CA 1
ATOM 1897 C C . LEU A 1 261 ? 25.93400 13.55600 32.48300 1.000 21.14790 261 LEU A C 1
ATOM 1898 O O . LEU A 1 261 ? 26.05000 14.69300 32.95300 1.000 23.32809 261 LEU A O 1
ATOM 1903 N N . ALA A 1 262 ? 24.76000 12.91800 32.44700 1.000 18.81668 262 ALA A N 1
ATOM 1904 C CA . ALA A 1 262 ? 23.55700 13.54600 32.98700 1.000 22.70124 262 ALA A CA 1
ATOM 1905 C C . ALA A 1 262 ? 23.68700 13.79900 34.48200 1.000 19.61832 262 ALA A C 1
ATOM 1906 O O . ALA A 1 262 ? 23.30100 14.86400 34.97500 1.000 25.99240 262 ALA A O 1
ATOM 1908 N N . ALA A 1 263 ? 24.21400 12.82300 35.22300 1.000 21.20409 263 ALA A N 1
ATOM 1909 C CA . ALA A 1 263 ? 24.36000 12.99300 36.66400 1.000 21.89453 263 ALA A CA 1
ATOM 1910 C C . ALA A 1 263 ? 25.37400 14.08200 36.98600 1.000 22.93955 263 ALA A C 1
ATOM 1911 O O . ALA A 1 263 ? 25.18700 14.84700 37.93800 1.000 23.45862 263 ALA A O 1
ATOM 1913 N N . LEU A 1 264 ? 26.45100 14.16600 36.20000 1.000 19.55282 264 LEU A N 1
ATOM 1914 C CA . LEU A 1 264 ? 27.39200 15.27300 36.33800 1.000 22.44221 264 LEU A CA 1
ATOM 1915 C C . LEU A 1 264 ? 26.69300 16.60600 36.11500 1.000 26.30876 264 LEU A C 1
ATOM 1916 O O . LEU A 1 264 ? 26.86900 17.55300 36.89100 1.000 29.39528 264 LEU A O 1
ATOM 1921 N N . LYS A 1 265 ? 25.88500 16.69700 35.05500 1.000 24.55686 265 LYS A N 1
ATOM 1922 C CA . LYS A 1 265 ? 25.17900 17.94200 34.76800 1.000 24.28203 265 LYS A CA 1
ATOM 1923 C C . LYS A 1 265 ? 24.25300 18.32800 35.91100 1.000 28.34469 265 LYS A C 1
ATOM 1924 O O . LYS A 1 265 ? 24.29700 19.46000 36.41000 1.000 29.76366 265 LYS A O 1
ATOM 1930 N N . GLU A 1 266 ? 23.40000 17.39300 36.33600 1.000 26.04356 266 GLU A N 1
ATOM 1931 C CA . GLU A 1 266 ? 22.47000 17.67300 37.42400 1.000 29.65965 266 GLU A CA 1
ATOM 1932 C C . GLU A 1 266 ? 23.21100 18.06300 38.69500 1.000 28.01114 266 GLU A C 1
ATOM 1933 O O . GLU A 1 266 ? 22.78300 18.96700 39.42100 1.000 28.28918 266 GLU A O 1
ATOM 1939 N N . THR A 1 267 ? 24.33200 17.39600 38.97100 1.000 23.20552 267 THR A N 1
ATOM 1940 C CA . THR A 1 267 ? 25.10100 17.68200 40.17700 1.000 24.18105 267 THR A CA 1
ATOM 1941 C C . THR A 1 267 ? 25.67600 19.09300 40.14200 1.000 31.44515 267 THR A C 1
ATOM 1942 O O . THR A 1 267 ? 25.73000 19.77900 41.17300 1.000 34.07108 267 THR A O 1
ATOM 1946 N N . ALA A 1 268 ? 26.08300 19.55600 38.95900 1.000 30.35587 268 ALA A N 1
ATOM 1947 C CA . ALA A 1 268 ? 26.69200 20.87400 38.82200 1.000 29.77437 268 ALA A CA 1
ATOM 1948 C C . ALA A 1 268 ? 25.67200 22.00300 38.77900 1.000 30.88254 268 ALA A C 1
ATOM 1949 O O . ALA A 1 268 ? 26.04800 23.16200 38.98500 1.000 39.70384 268 ALA A O 1
ATOM 1951 N N . ARG A 1 269 ? 24.40300 21.69400 38.52400 1.000 31.17629 269 ARG A N 1
ATOM 1952 C CA . ARG A 1 269 ? 23.39100 22.73000 38.37500 1.000 32.01226 269 ARG A CA 1
ATOM 1953 C C . ARG A 1 269 ? 23.29300 23.58300 39.63200 1.000 41.21526 269 ARG A C 1
ATOM 1954 O O . ARG A 1 269 ? 23.32400 23.07600 40.75600 1.000 33.58470 269 ARG A O 1
ATOM 1962 N N . ILE A 1 270 ? 23.17900 24.89600 39.43200 1.000 34.77653 270 ILE A N 1
ATOM 1963 C CA . ILE A 1 270 ? 23.02000 25.83400 40.53500 1.000 40.49659 270 ILE A CA 1
ATOM 1964 C C . ILE A 1 270 ? 21.56900 26.26700 40.66800 1.000 52.54290 270 ILE A C 1
ATOM 1965 O O . ILE A 1 270 ? 21.17600 26.79700 41.72500 1.000 52.06393 270 ILE A O 1
ATOM 1970 N N . ARG A 1 271 ? 20.75500 26.00700 39.64800 1.000 72.57509 271 ARG A N 1
ATOM 1971 C CA . ARG A 1 271 ? 19.30700 26.06800 39.71400 1.000 71.08130 271 ARG A CA 1
ATOM 1972 C C . ARG A 1 271 ? 18.92700 27.56000 39.81400 1.000 72.64144 271 ARG A C 1
ATOM 1973 O O . ARG A 1 271 ? 19.33100 28.30900 38.92300 1.000 68.48397 271 ARG A O 1
ATOM 1982 N N . MET B 1 1 ? 4.05200 22.70600 34.79000 1.000 98.95060 1 MET B N 1
ATOM 1983 C CA . MET B 1 1 ? 5.24200 22.79400 33.95000 1.000 101.14671 1 MET B CA 1
ATOM 1984 C C . MET B 1 1 ? 4.93700 22.30600 32.53400 1.000 97.09768 1 MET B C 1
ATOM 1985 O O . MET B 1 1 ? 3.86900 21.74600 32.28900 1.000 88.65754 1 MET B O 1
ATOM 1990 N N . ASN B 1 2 ? 5.87500 22.50700 31.60100 1.000 96.58029 2 ASN B N 1
ATOM 1991 C CA . ASN B 1 2 ? 5.58400 22.20400 30.20200 1.000 96.40815 2 ASN B CA 1
ATOM 1992 C C . ASN B 1 2 ? 5.59700 20.70200 29.90100 1.000 96.93309 2 ASN B C 1
ATOM 1993 O O . ASN B 1 2 ? 4.83900 20.25900 29.03000 1.000 96.24106 2 ASN B O 1
ATOM 1998 N N . LYS B 1 3 ? 6.42000 19.91700 30.61000 1.000 94.67614 3 LYS B N 1
ATOM 1999 C CA . LYS B 1 3 ? 6.56700 18.46500 30.44700 1.000 90.76292 3 LYS B CA 1
ATOM 2000 C C . LYS B 1 3 ? 5.25500 17.75600 30.10200 1.000 88.58259 3 LYS B C 1
ATOM 2001 O O . LYS B 1 3 ? 4.23100 17.98200 30.75900 1.000 91.72732 3 LYS B O 1
ATOM 2007 N N . SER B 1 4 ? 5.28100 16.86900 29.10400 1.000 74.74587 4 SER B N 1
ATOM 2008 C CA . SER B 1 4 ? 4.05200 16.19100 28.69300 1.000 66.73000 4 SER B CA 1
ATOM 2009 C C . SER B 1 4 ? 3.66200 15.09300 29.69700 1.000 46.23621 4 SER B C 1
ATOM 2010 O O . SER B 1 4 ? 4.42900 14.74700 30.59800 1.000 51.84193 4 SER B O 1
ATOM 2013 N N . LEU B 1 5 ? 2.44900 14.54100 29.52000 1.000 40.64270 5 LEU B N 1
ATOM 2014 C CA . LEU B 1 5 ? 1.84500 13.62300 30.49300 1.000 38.51340 5 LEU B CA 1
ATOM 2015 C C . LEU B 1 5 ? 2.72800 12.41700 30.76900 1.000 32.31105 5 LEU B C 1
ATOM 2016 O O . LEU B 1 5 ? 3.09400 11.67500 29.85600 1.000 30.95256 5 LEU B O 1
ATOM 2021 N N . ILE B 1 6 ? 3.01700 12.18700 32.04200 1.000 25.58546 6 ILE B N 1
ATOM 2022 C CA . ILE B 1 6 ? 3.82100 11.04900 32.46900 1.000 22.49820 6 ILE B CA 1
ATOM 2023 C C . ILE B 1 6 ? 2.88900 9.98900 33.04600 1.000 21.96096 6 ILE B C 1
ATOM 2024 O O . ILE B 1 6 ? 2.05000 10.28900 33.90400 1.000 19.94770 6 ILE B O 1
ATOM 2029 N N . ILE B 1 7 ? 3.01300 8.75300 32.56200 1.000 17.96755 7 ILE B N 1
ATOM 2030 C CA . ILE B 1 7 ? 2.15800 7.65100 32.99000 1.000 15.40685 7 ILE B CA 1
ATOM 2031 C C . ILE B 1 7 ? 2.95100 6.73500 33.91200 1.000 15.26162 7 ILE B C 1
ATOM 2032 O O . ILE B 1 7 ? 4.05000 6.29000 33.55800 1.000 17.17639 7 ILE B O 1
ATOM 2037 N N . PHE B 1 8 ? 2.39200 6.45900 35.09200 1.000 17.18002 8 PHE B N 1
ATOM 2038 C CA . PHE B 1 8 ? 2.90100 5.45200 36.01700 1.000 17.38662 8 PHE B CA 1
ATOM 2039 C C . PHE B 1 8 ? 2.12600 4.15500 35.76500 1.000 15.29698 8 PHE B C 1
ATOM 2040 O O . PHE B 1 8 ? 0.88600 4.16500 35.87000 1.000 16.97382 8 PHE B O 1
ATOM 2048 N N . GLY B 1 9 ? 2.81500 3.08900 35.44700 1.000 16.63585 9 GLY B N 1
ATOM 2049 C CA . GLY B 1 9 ? 2.17300 1.78900 35.25200 1.000 14.87513 9 GLY B CA 1
ATOM 2050 C C . GLY B 1 9 ? 2.21100 0.98900 36.53600 1.000 16.03974 9 GLY B C 1
ATOM 2051 O O . GLY B 1 9 ? 3.27400 0.80100 37.12900 1.000 17.19858 9 GLY B O 1
ATOM 2052 N N . ILE B 1 10 ? 1.04200 0.51300 36.96800 1.000 16.18176 10 ILE B N 1
ATOM 2053 C CA . ILE B 1 10 ? 0.90100 -0.12500 38.27500 1.000 16.93926 10 ILE B CA 1
ATOM 2054 C C . ILE B 1 10 ? 1.34500 -1.58100 38.18600 1.000 17.34133 10 ILE B C 1
ATOM 2055 O O . ILE B 1 10 ? 0.80500 -2.35500 37.39000 1.000 18.03137 10 ILE B O 1
ATOM 2060 N N . VAL B 1 11 ? 2.31100 -1.96000 39.02000 1.000 19.18172 11 VAL B N 1
ATOM 2061 C CA . VAL B 1 11 ? 2.68300 -3.36000 39.22500 1.000 18.75169 11 VAL B CA 1
ATOM 2062 C C . VAL B 1 11 ? 2.55000 -3.62000 40.72000 1.000 22.67756 11 VAL B C 1
ATOM 2063 O O . VAL B 1 11 ? 3.39100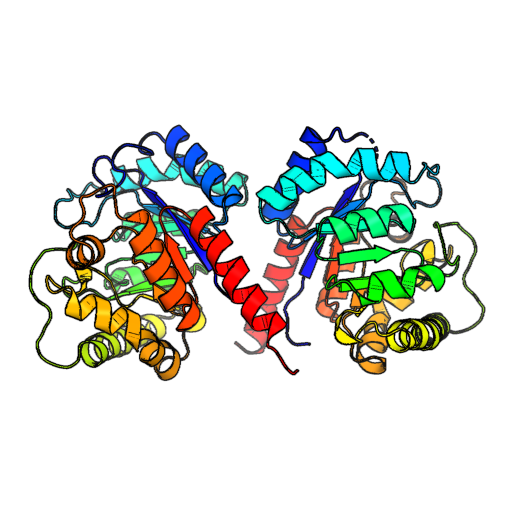 -3.17400 41.50900 1.000 20.14976 11 VAL B O 1
ATOM 2067 N N . ASN B 1 12 ? 1.49300 -4.32300 41.12200 1.000 23.35571 12 ASN B N 1
ATOM 2068 C CA . ASN B 1 12 ? 1.30000 -4.70800 42.51500 1.000 21.45425 12 ASN B CA 1
ATOM 2069 C C . ASN B 1 12 ? 1.70700 -6.17000 42.66700 1.000 26.76066 12 ASN B C 1
ATOM 2070 O O . ASN B 1 12 ? 1.18000 -7.03800 41.96300 1.000 24.96959 12 ASN B O 1
ATOM 2075 N N . ILE B 1 13 ? 2.64700 -6.43600 43.58000 1.000 25.65202 13 ILE B N 1
ATOM 2076 C CA . ILE B 1 13 ? 3.11300 -7.80600 43.80100 1.000 31.15616 13 ILE B CA 1
ATOM 2077 C C . ILE B 1 13 ? 1.96000 -8.71200 44.20800 1.000 39.70976 13 ILE B C 1
ATOM 2078 O O . ILE B 1 13 ? 1.96200 -9.91400 43.91000 1.000 43.81590 13 ILE B O 1
ATOM 2083 N N . THR B 1 14 ? 0.97200 -8.16200 44.89900 1.000 39.08252 14 THR B N 1
ATOM 2084 C CA . THR B 1 14 ? -0.17600 -8.93100 45.34800 1.000 47.59446 14 THR B CA 1
ATOM 2085 C C . THR B 1 14 ? -1.38000 -8.69400 44.44300 1.000 56.56848 14 THR B C 1
ATOM 2086 O O . THR B 1 14 ? -2.09700 -9.63000 44.09300 1.000 66.15187 14 THR B O 1
ATOM 2090 N N . TYR B 1 24 ? -0.95900 -13.31300 42.89900 1.000 68.40469 24 TYR B N 1
ATOM 2091 C CA . TYR B 1 24 ? 0.39100 -13.10100 43.40800 1.000 62.98559 24 TYR B CA 1
ATOM 2092 C C . TYR B 1 24 ? 1.41800 -13.08500 42.29500 1.000 60.77395 24 TYR B C 1
ATOM 2093 O O . TYR B 1 24 ? 1.54000 -14.05200 41.54400 1.000 57.52281 24 TYR B O 1
ATOM 2102 N N . LEU B 1 25 ? 2.19400 -12.01200 42.21600 1.000 48.95838 25 LEU B N 1
ATOM 2103 C CA . LEU B 1 25 ? 3.27100 -11.93100 41.24400 1.000 45.19285 25 LEU B 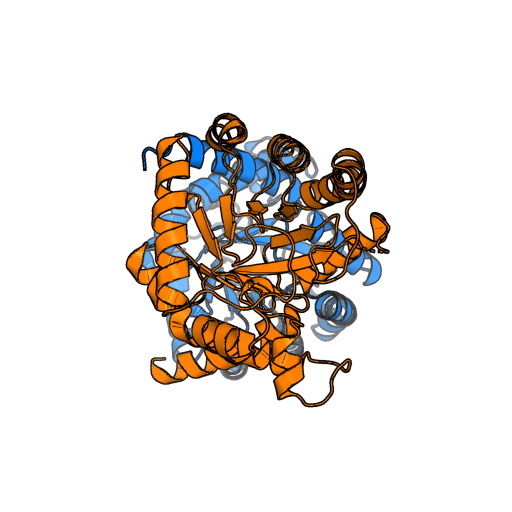CA 1
ATOM 2104 C C . LEU B 1 25 ? 4.57100 -12.42600 41.86300 1.000 50.40397 25 LEU B C 1
ATOM 2105 O O . LEU B 1 25 ? 5.08000 -11.83600 42.82300 1.000 53.05026 25 LEU B O 1
ATOM 2110 N N . ALA B 1 26 ? 5.07700 -13.53200 41.32900 1.000 45.89833 26 ALA B N 1
ATOM 2111 C CA . ALA B 1 26 ? 6.46000 -13.91200 41.51800 1.000 43.88314 26 ALA B CA 1
ATOM 2112 C C . ALA B 1 26 ? 7.34800 -12.86500 40.83900 1.000 38.25894 26 ALA B C 1
ATOM 2113 O O . ALA B 1 26 ? 6.89600 -12.15100 39.94700 1.000 34.61563 26 ALA B O 1
ATOM 2115 N N . PRO B 1 27 ? 8.61900 -12.75000 41.24600 1.000 39.99378 27 PRO B N 1
ATOM 2116 C CA . PRO B 1 27 ? 9.43600 -11.65500 40.70000 1.000 39.35207 27 PRO B CA 1
ATOM 2117 C C . PRO B 1 27 ? 9.55900 -11.71200 39.19500 1.000 35.82360 27 PRO B C 1
ATOM 2118 O O . PRO B 1 27 ? 9.42000 -10.68300 38.51800 1.000 31.86153 27 PRO B O 1
ATOM 2122 N N . ASP B 1 28 ? 9.78600 -12.90500 38.64500 1.000 32.34650 28 ASP B N 1
ATOM 2123 C CA . ASP B 1 28 ? 9.85300 -13.06300 37.19700 1.000 33.96422 28 ASP B CA 1
ATOM 2124 C C . ASP B 1 28 ? 8.58700 -12.54500 36.52800 1.000 32.86913 28 ASP B C 1
ATOM 2125 O O . ASP B 1 28 ? 8.64700 -11.94000 35.45100 1.000 34.09434 28 ASP B O 1
ATOM 2130 N N . ALA B 1 29 ? 7.43300 -12.76000 37.16200 1.000 32.34944 29 ALA B N 1
ATOM 2131 C CA . ALA B 1 29 ? 6.16900 -12.25600 36.63500 1.000 33.66368 29 ALA B CA 1
ATOM 2132 C C . ALA B 1 29 ? 6.02700 -10.75300 36.85800 1.000 31.83519 29 ALA B C 1
ATOM 2133 O O . ALA B 1 29 ? 5.47900 -10.04300 36.00400 1.000 25.46716 29 ALA B O 1
ATOM 2135 N N . ALA B 1 30 ? 6.49900 -10.25000 38.00000 1.000 27.08684 30 ALA B N 1
ATOM 2136 C CA . ALA B 1 30 ? 6.47000 -8.80800 38.22700 1.000 26.70656 30 ALA B CA 1
ATOM 2137 C C . ALA B 1 30 ? 7.38300 -8.08400 37.24700 1.000 22.22497 30 ALA B C 1
ATOM 2138 O O . ALA B 1 30 ? 7.02700 -7.02300 36.72000 1.000 22.23103 30 ALA B O 1
ATOM 2140 N N . ILE B 1 31 ? 8.56700 -8.64700 36.99900 1.000 22.16748 31 ILE B N 1
ATOM 2141 C CA . ILE B 1 31 ? 9.47900 -8.09300 36.00300 1.000 23.36015 31 ILE B CA 1
ATOM 2142 C C . ILE B 1 31 ? 8.84000 -8.12500 34.62300 1.000 26.11723 31 ILE B C 1
ATOM 2143 O O . ILE B 1 31 ? 8.92300 -7.15600 33.85800 1.000 23.98531 31 ILE B O 1
ATOM 2148 N N . ALA B 1 32 ? 8.18700 -9.23600 34.28500 1.000 23.35392 32 ALA B N 1
ATOM 2149 C CA . ALA B 1 32 ? 7.54200 -9.34500 32.98100 1.000 27.39012 32 ALA B CA 1
ATOM 2150 C C . ALA B 1 32 ? 6.43500 -8.31400 32.82700 1.000 30.11944 32 ALA B C 1
ATOM 2151 O O . ALA B 1 32 ? 6.31900 -7.67200 31.77600 1.000 30.69828 32 ALA B O 1
ATOM 2153 N N . GLN B 1 33 ? 5.60900 -8.13200 33.86200 1.000 27.34959 33 GLN B N 1
ATOM 2154 C CA . GLN B 1 33 ? 4.53400 -7.15400 33.73200 1.000 25.17787 33 GLN B CA 1
ATOM 2155 C C . GLN B 1 33 ? 5.08200 -5.73900 33.67800 1.000 22.33861 33 GLN B C 1
ATOM 2156 O O . GLN B 1 33 ? 4.54300 -4.89200 32.96100 1.000 22.00971 33 GLN B O 1
ATOM 2162 N N . ALA B 1 34 ? 6.15700 -5.46600 34.42000 1.000 20.57323 34 ALA B N 1
ATOM 2163 C CA . ALA B 1 34 ? 6.78700 -4.15200 34.35200 1.000 24.20486 34 ALA B CA 1
ATOM 2164 C C . ALA B 1 34 ? 7.24200 -3.83500 32.93300 1.000 23.67316 34 ALA B C 1
ATOM 2165 O O . ALA B 1 34 ? 6.96600 -2.75100 32.40900 1.000 25.17477 34 ALA B O 1
ATOM 2167 N N . ARG B 1 35 ? 7.94300 -4.77300 32.29200 1.000 21.51494 35 ARG B N 1
ATOM 2168 C CA . ARG B 1 35 ? 8.40800 -4.54100 30.92900 1.000 22.27817 35 ARG B CA 1
ATOM 2169 C C . ARG B 1 35 ? 7.23700 -4.35300 29.97500 1.000 27.04475 35 ARG B C 1
ATOM 2170 O O . ARG B 1 35 ? 7.29700 -3.52900 29.05500 1.000 26.75946 35 ARG B O 1
ATOM 2178 N N . LYS B 1 36 ? 6.16300 -5.09500 30.22200 1.000 23.63753 36 LYS B N 1
ATOM 2179 C CA . LYS B 1 36 ? 4.96200 -5.01300 29.40200 1.000 26.95229 36 LYS B CA 1
ATOM 2180 C C . LYS B 1 36 ? 4.32600 -3.62900 29.49800 1.000 25.20775 36 LYS B C 1
ATOM 2181 O O . LYS B 1 36 ? 3.94700 -3.04300 28.48300 1.000 25.45901 36 LYS B O 1
ATOM 2187 N N . LEU B 1 37 ? 4.21100 -3.10600 30.71600 1.000 25.21676 37 LEU B N 1
ATOM 2188 C CA . LEU B 1 37 ? 3.61800 -1.78700 30.91300 1.000 22.76190 37 LEU B CA 1
ATOM 2189 C C . LEU B 1 37 ? 4.44100 -0.69300 30.24500 1.000 20.83470 37 LEU B C 1
ATOM 2190 O O . LEU B 1 37 ? 3.87700 0.23800 29.66000 1.000 21.99673 37 LEU B O 1
ATOM 2195 N N . MET B 1 38 ? 5.77300 -0.77600 30.32500 1.000 20.51361 38 MET B N 1
ATOM 2196 C CA . MET B 1 38 ? 6.60000 0.19100 29.60200 1.000 26.24812 38 MET B CA 1
ATOM 2197 C C . MET B 1 38 ? 6.37300 0.08900 28.10300 1.000 26.99943 38 MET B C 1
ATOM 2198 O O . MET B 1 38 ? 6.24900 1.10800 27.41300 1.000 26.85636 38 MET B O 1
ATOM 2203 N N . ALA B 1 39 ? 6.31200 -1.13500 27.58200 1.000 25.64302 39 ALA B N 1
ATOM 2204 C CA . ALA B 1 39 ? 6.02800 -1.31100 26.16400 1.000 26.55009 39 ALA B CA 1
ATOM 2205 C C . ALA B 1 39 ? 4.66200 -0.75200 25.79500 1.000 28.35863 39 ALA B C 1
ATOM 2206 O O . ALA B 1 39 ? 4.47600 -0.25600 24.67700 1.000 32.55576 39 ALA B O 1
ATOM 2208 N N . GLU B 1 40 ? 3.69900 -0.80700 26.71200 1.000 23.93780 40 GLU B N 1
ATOM 2209 C CA . GLU B 1 40 ? 2.36400 -0.30600 26.42100 1.000 27.54039 40 GLU B CA 1
ATOM 2210 C C . GLU B 1 40 ? 2.20300 1.18400 26.65200 1.000 25.41242 40 GLU B C 1
ATOM 2211 O O . GLU B 1 40 ? 1.11500 1.71300 26.40800 1.000 29.03410 40 GLU B O 1
ATOM 2217 N N . GLY B 1 41 ? 3.23000 1.87200 27.12800 1.000 25.50671 41 GLY B N 1
ATOM 2218 C CA . GLY B 1 41 ? 3.12800 3.31400 27.17800 1.000 30.03403 41 GLY B CA 1
ATOM 2219 C C . GLY B 1 41 ? 3.45300 3.94400 28.51500 1.000 23.12349 41 GLY B C 1
ATOM 2220 O O . GLY B 1 41 ? 3.42500 5.17200 28.63200 1.000 24.69465 41 GLY B O 1
ATOM 2221 N N . ALA B 1 42 ? 3.76100 3.13600 29.52400 1.000 22.12582 42 ALA B N 1
ATOM 2222 C CA . ALA B 1 42 ? 4.20700 3.70500 30.78900 1.000 21.25519 42 ALA B CA 1
ATOM 2223 C C . ALA B 1 42 ? 5.57900 4.35600 30.63500 1.000 22.28793 42 ALA B C 1
ATOM 2224 O O . ALA B 1 42 ? 6.41100 3.93100 29.82700 1.000 22.02973 42 ALA B O 1
ATOM 2226 N N . ASP B 1 43 ? 5.80400 5.41200 31.41500 1.000 19.32814 43 ASP B N 1
ATOM 2227 C CA . ASP B 1 43 ? 7.11700 6.03200 31.53800 1.000 20.66233 43 ASP B CA 1
ATOM 2228 C C . ASP B 1 43 ? 7.83900 5.61000 32.80100 1.000 22.79451 43 ASP B C 1
ATOM 2229 O O . ASP B 1 43 ? 9.07400 5.64300 32.84700 1.000 22.42226 43 ASP B O 1
ATOM 2234 N N . VAL B 1 44 ? 7.07800 5.24200 33.82700 1.000 19.04407 44 VAL B N 1
ATOM 2235 C CA . VAL B 1 44 ? 7.58900 4.84700 35.13500 1.000 17.95446 44 VAL B CA 1
ATOM 2236 C C . VAL B 1 44 ? 6.75400 3.66000 35.59800 1.000 18.01916 44 VAL B C 1
ATOM 2237 O O . VAL B 1 44 ? 5.54900 3.60100 35.33200 1.000 18.42953 44 VAL B O 1
ATOM 2241 N N . ILE B 1 45 ? 7.38800 2.70900 36.27100 1.000 16.61928 45 ILE B N 1
ATOM 2242 C CA . ILE B 1 45 ? 6.68300 1.58200 36.87400 1.000 19.23494 45 ILE B CA 1
ATOM 2243 C C . ILE B 1 45 ? 6.47100 1.89900 38.34700 1.000 19.18558 45 ILE B C 1
ATOM 2244 O O . ILE B 1 45 ? 7.44000 2.07600 39.09400 1.000 17.81217 45 ILE B O 1
ATOM 2249 N N . ASP B 1 46 ? 5.20700 1.98600 38.76300 1.000 18.43403 46 ASP B N 1
ATOM 2250 C CA . ASP B 1 46 ? 4.86500 2.18200 40.17100 1.000 19.04821 46 ASP B CA 1
ATOM 2251 C C . ASP B 1 46 ? 4.73500 0.80700 40.80800 1.000 19.08389 46 ASP B C 1
ATOM 2252 O O . ASP B 1 46 ? 3.72300 0.12000 40.64600 1.000 20.48316 46 ASP B O 1
ATOM 2257 N N . LEU B 1 47 ? 5.75200 0.41400 41.55300 1.000 17.62912 47 LEU B N 1
ATOM 2258 C CA . LEU B 1 47 ? 5.84400 -0.93600 42.08900 1.000 17.43768 47 LEU B CA 1
ATOM 2259 C C . LEU B 1 47 ? 5.33700 -0.93100 43.52500 1.000 21.55885 47 LEU B C 1
ATOM 2260 O O . LEU B 1 47 ? 5.88000 -0.21700 44.37500 1.000 18.66520 47 LEU B O 1
ATOM 2265 N N . GLY B 1 48 ? 4.28100 -1.69700 43.78400 1.000 20.06420 48 GLY B N 1
ATOM 2266 C CA . GLY B 1 48 ? 3.69600 -1.75300 45.10200 1.000 21.29649 48 GLY B CA 1
ATOM 2267 C C . GLY B 1 48 ? 3.79300 -3.14000 45.70300 1.000 23.02039 48 GLY B C 1
ATOM 2268 O O . GLY B 1 48 ? 3.19300 -4.09700 45.20500 1.000 25.21919 48 GLY B O 1
ATOM 2269 N N . PRO B 1 49 ? 4.55000 -3.27700 46.79700 1.000 20.53999 49 PRO B N 1
ATOM 2270 C CA . PRO B 1 49 ? 4.73100 -4.60600 47.40300 1.000 22.39062 49 PRO B CA 1
ATOM 2271 C C . PRO B 1 49 ? 3.56700 -5.08900 48.25700 1.000 31.10541 49 PRO B C 1
ATOM 2272 O O . PRO B 1 49 ? 3.52800 -6.28400 48.57900 1.000 35.27616 49 PRO B O 1
ATOM 2276 N N . ALA B 1 50 ? 2.63000 -4.21800 48.64200 1.000 33.45465 50 ALA B N 1
ATOM 2277 C CA . ALA B 1 50 ? 1.53600 -4.58500 49.54300 1.000 40.92071 50 ALA B CA 1
ATOM 2278 C C . ALA B 1 50 ? 0.19400 -4.17200 48.94900 1.000 48.84845 50 ALA B C 1
ATOM 2279 O O . ALA B 1 50 ? 0.15100 -3.74300 47.79300 1.000 46.26316 50 ALA B O 1
ATOM 2281 N N . SER B 1 51 ? -0.90900 -4.25800 49.68900 1.000 71.81844 51 SER B N 1
ATOM 2282 C CA . SER B 1 51 ? -2.11700 -3.59300 49.21200 1.000 79.10544 51 SER B CA 1
ATOM 2283 C C . SER B 1 51 ? -2.81400 -2.74400 50.24400 1.000 87.57305 51 SER B C 1
ATOM 2284 O O . SER B 1 51 ? -3.29900 -3.22500 51.27700 1.000 90.72608 51 SER B O 1
ATOM 2287 N N . SER B 1 52 ? -2.92500 -1.49200 49.86400 1.000 96.63955 52 SER B N 1
ATOM 2288 C CA . SER B 1 52 ? -3.66700 -0.36800 50.39000 1.000 91.85068 52 SER B CA 1
ATOM 2289 C C . SER B 1 52 ? -5.04000 -0.22000 49.75300 1.000 94.53980 52 SER B C 1
ATOM 2290 O O . SER B 1 52 ? -5.42900 0.89500 49.40300 1.000 88.48715 52 SER B O 1
ATOM 2293 N N . ASN B 1 53 ? -5.77800 -1.30300 49.54200 1.000 111.08519 53 ASN B N 1
ATOM 2294 C CA . ASN B 1 53 ? -7.18100 -1.22700 49.14700 1.000 108.62455 53 ASN B CA 1
ATOM 2295 C C . ASN B 1 53 ? -7.97900 -0.83800 50.38100 1.000 107.37861 53 ASN B C 1
ATOM 2296 O O . ASN B 1 53 ? -7.40400 -0.58000 51.44500 1.000 113.78791 53 ASN B O 1
ATOM 2301 N N . PRO B 1 54 ? -9.31400 -0.77800 50.31000 1.000 89.97551 54 PRO B N 1
ATOM 2302 C CA . PRO B 1 54 ? -10.04800 -0.73300 51.58000 1.000 90.42468 54 PRO B CA 1
ATOM 2303 C C . PRO B 1 54 ? -9.88300 -2.01000 52.36800 1.000 93.36007 54 PRO B C 1
ATOM 2304 O O . PRO B 1 54 ? -9.90900 -1.96800 53.60500 1.000 93.14562 54 PRO B O 1
ATOM 2308 N N . ASP B 1 55 ? -9.66200 -3.14700 51.69800 1.000 93.48001 55 ASP B N 1
ATOM 2309 C CA . ASP B 1 55 ? -9.58300 -4.42200 52.40200 1.000 93.35774 55 ASP B CA 1
ATOM 2310 C C . ASP B 1 55 ? -8.41000 -5.24100 51.90200 1.000 93.09669 55 ASP B C 1
ATOM 2311 O O . ASP B 1 55 ? -8.54400 -6.17800 51.10700 1.000 93.27586 55 ASP B O 1
ATOM 2316 N N . ALA B 1 56 ? -7.24700 -4.91800 52.43100 1.000 91.91614 56 ALA B N 1
ATOM 2317 C CA . ALA B 1 56 ? -6.09500 -5.74800 52.18400 1.000 90.15231 56 ALA B CA 1
ATOM 2318 C C . ALA B 1 56 ? -5.22000 -5.74400 53.42400 1.000 89.90760 56 ALA B C 1
ATOM 2319 O O . ALA B 1 56 ? -5.07500 -4.71200 54.08600 1.000 87.43266 56 ALA B O 1
ATOM 2321 N N . ALA B 1 57 ? -4.66000 -6.90700 53.73300 1.000 88.41015 57 ALA B N 1
ATOM 2322 C CA . ALA B 1 57 ? -3.92400 -7.13100 54.96400 1.000 81.36100 57 ALA B CA 1
ATOM 2323 C C . ALA B 1 57 ? -2.51400 -6.54700 54.89000 1.000 77.95164 57 ALA B C 1
ATOM 2324 O O . ALA B 1 57 ? -1.95100 -6.38100 53.80200 1.000 76.30461 57 ALA B O 1
ATOM 2326 N N . PRO B 1 58 ? -1.91200 -6.23900 56.06100 1.000 76.08003 58 PRO B N 1
ATOM 2327 C CA . PRO B 1 58 ? -0.62800 -5.52500 56.09300 1.000 71.49144 58 PRO B CA 1
ATOM 2328 C C . PRO B 1 58 ? 0.56000 -6.44200 56.32600 1.000 56.53518 58 PRO B C 1
ATOM 2329 O O . PRO B 1 58 ? 0.55100 -7.25300 57.25700 1.000 55.75407 58 PRO B O 1
ATOM 2333 N N . VAL B 1 59 ? 1.60900 -6.30200 55.53300 1.000 43.30688 59 VAL B N 1
ATOM 2334 C CA . VAL B 1 59 ? 2.79300 -7.11900 55.72200 1.000 40.72920 59 VAL B CA 1
ATOM 2335 C C . VAL B 1 59 ? 3.89800 -6.26100 56.31500 1.000 41.04980 59 VAL B C 1
ATOM 2336 O O . VAL B 1 59 ? 3.86100 -5.02600 56.28400 1.000 31.27241 59 VAL B O 1
ATOM 2340 N N . SER B 1 60 ? 4.89400 -6.93800 56.86900 1.000 31.13451 60 SER B N 1
ATOM 2341 C CA . SER B 1 60 ? 6.00600 -6.24100 57.48000 1.000 28.29713 60 SER B CA 1
ATOM 2342 C C . SER B 1 60 ? 6.85900 -5.54800 56.42200 1.000 24.22517 60 SER B C 1
ATOM 2343 O O . SER B 1 60 ? 6.83600 -5.88200 55.23200 1.000 21.64080 60 SER B O 1
ATOM 2346 N N . SER B 1 61 ? 7.61200 -4.55400 56.88700 1.000 25.91869 61 SER B N 1
ATOM 2347 C CA . SER B 1 61 ? 8.59600 -3.89400 56.04200 1.000 22.91980 61 SER B CA 1
ATOM 2348 C C . SER B 1 61 ? 9.60400 -4.88700 55.46900 1.000 22.42742 61 SER B C 1
ATOM 2349 O O . SER B 1 61 ? 10.02600 -4.75700 54.31500 1.000 21.99967 61 SER B O 1
ATOM 2352 N N . ASP B 1 62 ? 10.02300 -5.87300 56.27100 1.000 22.47993 62 ASP B N 1
ATOM 2353 C CA . ASP B 1 62 ? 10.91300 -6.91100 55.75500 1.000 23.91155 62 ASP B CA 1
ATOM 2354 C C . ASP B 1 62 ? 10.29500 -7.62700 54.56400 1.000 22.73881 62 ASP B C 1
ATOM 2355 O O . ASP B 1 62 ? 10.98800 -7.93500 53.58800 1.000 19.96782 62 ASP B O 1
ATOM 2360 N N . THR B 1 63 ? 8.99800 -7.92700 54.64500 1.000 21.42141 63 THR B N 1
ATOM 2361 C CA . THR B 1 63 ? 8.32900 -8.62600 53.55500 1.000 19.74940 63 THR B CA 1
ATOM 2362 C C . THR B 1 63 ? 8.25200 -7.74800 52.31600 1.000 20.75173 63 THR B C 1
ATOM 2363 O O . THR B 1 63 ? 8.48300 -8.21800 51.19600 1.000 20.07679 63 THR B O 1
ATOM 2367 N N . GLU B 1 64 ? 7.94800 -6.46300 52.50000 1.000 19.83146 64 GLU B N 1
ATOM 2368 C CA . GLU B 1 64 ? 7.90400 -5.54300 51.36800 1.000 21.02368 64 GLU B CA 1
ATOM 2369 C C . GLU B 1 64 ? 9.24800 -5.48500 50.65300 1.000 19.17193 64 GLU B C 1
ATOM 2370 O O . GLU B 1 64 ? 9.31200 -5.53100 49.41800 1.000 20.22167 64 GLU B O 1
ATOM 2376 N N . ILE B 1 65 ? 10.33600 -5.36900 51.41700 1.000 15.68624 65 ILE B N 1
ATOM 2377 C CA . ILE B 1 65 ? 11.66500 -5.28600 50.81600 1.000 18.27659 65 ILE B CA 1
ATOM 2378 C C . ILE B 1 65 ? 12.00800 -6.57400 50.08300 1.000 20.27477 65 ILE B C 1
ATOM 2379 O O . ILE B 1 65 ? 12.53500 -6.54800 48.96200 1.000 19.12062 65 ILE B O 1
ATOM 2384 N N . ALA B 1 66 ? 11.73100 -7.72300 50.70500 1.000 20.28511 66 ALA B N 1
ATOM 2385 C CA . ALA B 1 66 ? 12.03900 -8.99000 50.05900 1.000 20.86858 66 ALA B CA 1
ATOM 2386 C C . ALA B 1 66 ? 11.27700 -9.13500 48.75100 1.000 21.75370 66 ALA B C 1
ATOM 2387 O O . ALA B 1 66 ? 11.79900 -9.68600 47.77500 1.000 23.76396 66 ALA B O 1
ATOM 2389 N N . ARG B 1 67 ? 10.04500 -8.63100 48.70300 1.000 20.80391 67 ARG B N 1
ATOM 2390 C CA . ARG B 1 67 ? 9.26400 -8.76300 47.47900 1.000 21.61126 67 ARG B CA 1
ATOM 2391 C C . ARG B 1 67 ? 9.77900 -7.86500 46.36200 1.000 22.07885 67 ARG B C 1
ATOM 2392 O O . ARG B 1 67 ? 9.68000 -8.23500 45.18600 1.000 23.94622 67 ARG B O 1
ATOM 2400 N N . ILE B 1 68 ? 10.30900 -6.68400 46.69200 1.000 20.49822 68 ILE B N 1
ATOM 2401 C CA . ILE B 1 68 ? 10.73300 -5.75300 45.64800 1.000 19.77889 68 ILE B CA 1
ATOM 2402 C C . ILE B 1 68 ? 12.20500 -5.89300 45.28000 1.000 22.60819 68 ILE B C 1
ATOM 2403 O O . ILE B 1 68 ? 12.60100 -5.45000 44.19200 1.000 18.31238 68 ILE B O 1
ATOM 2408 N N . ALA B 1 69 ? 13.02500 -6.49900 46.14200 1.000 20.23845 69 ALA B N 1
ATOM 2409 C CA . ALA B 1 69 ? 14.46700 -6.50300 45.90200 1.000 19.80829 69 ALA B CA 1
ATOM 2410 C C . ALA B 1 69 ? 14.85100 -7.10200 44.55300 1.000 22.74291 69 ALA B C 1
ATOM 2411 O O . ALA B 1 69 ? 15.55300 -6.42300 43.78600 1.000 22.38574 69 ALA B O 1
ATOM 2413 N N . PRO B 1 70 ? 14.44500 -8.32800 44.19100 1.000 22.25259 70 PRO B N 1
ATOM 2414 C CA . PRO B 1 70 ? 14.85000 -8.84000 42.87200 1.000 23.95106 70 PRO B CA 1
ATOM 2415 C C . PRO B 1 70 ? 14.19900 -8.09200 41.72300 1.000 24.68837 70 PRO B C 1
ATOM 2416 O O . PRO B 1 70 ? 14.79900 -7.99800 40.64500 1.000 23.70666 70 PRO B O 1
ATOM 2420 N N . VAL B 1 71 ? 12.99000 -7.56200 41.91900 1.000 19.93041 71 VAL B N 1
ATOM 2421 C CA . VAL B 1 71 ? 12.34600 -6.78000 40.87000 1.000 17.86686 71 VAL B CA 1
ATOM 2422 C C . VAL B 1 71 ? 13.11700 -5.49100 40.61300 1.000 23.39401 71 VAL B C 1
ATOM 2423 O O . VAL B 1 71 ? 13.32400 -5.09600 39.45900 1.000 23.18934 71 VAL B O 1
ATOM 2427 N N . LEU B 1 72 ? 13.55500 -4.81100 41.67600 1.000 21.48857 72 LEU B N 1
ATOM 2428 C CA . LEU B 1 72 ? 14.37400 -3.62200 41.47400 1.000 23.37591 72 LEU B CA 1
ATOM 2429 C C . LEU B 1 72 ? 15.67800 -3.96900 40.76800 1.000 25.11542 72 LEU B C 1
ATOM 2430 O O . LEU B 1 72 ? 16.10600 -3.23800 39.87300 1.000 25.03309 72 LEU B O 1
ATOM 2435 N N . ASP B 1 73 ? 16.31100 -5.09300 41.13400 1.000 25.38845 73 ASP B N 1
ATOM 2436 C CA . ASP B 1 73 ? 17.49900 -5.54200 40.40500 1.000 25.65196 73 ASP B CA 1
ATOM 2437 C C . ASP B 1 73 ? 17.27400 -5.48200 38.90100 1.000 24.11634 73 ASP B C 1
ATOM 2438 O O . ASP B 1 73 ? 18.05400 -4.87100 38.16000 1.000 24.01086 73 ASP B O 1
ATOM 2443 N N . ALA B 1 74 ? 16.19500 -6.11200 38.43600 1.000 22.67835 74 ALA B N 1
ATOM 2444 C CA . ALA B 1 74 ? 15.97000 -6.24600 37.00100 1.000 19.14830 74 ALA B CA 1
ATOM 2445 C C . ALA B 1 74 ? 15.57200 -4.92100 36.37000 1.000 24.69178 74 ALA B C 1
ATOM 2446 O O . ALA B 1 74 ? 16.07300 -4.56700 35.29600 1.000 22.44498 74 ALA B O 1
ATOM 2448 N N . LEU B 1 75 ? 14.66800 -4.17600 37.01000 1.000 19.47886 75 LEU B N 1
ATOM 2449 C CA . LEU B 1 75 ? 14.20300 -2.93500 36.40100 1.000 21.58289 75 LEU B CA 1
ATOM 2450 C C . LEU B 1 75 ? 15.32300 -1.90900 36.31400 1.000 21.46904 75 LEU B C 1
ATOM 2451 O O . LEU B 1 75 ? 15.40800 -1.16500 35.33100 1.000 20.16987 75 LEU B O 1
ATOM 2456 N N . LYS B 1 76 ? 16.22000 -1.93500 37.29500 1.000 20.95806 76 LYS B N 1
ATOM 2457 C CA . LYS B 1 76 ? 17.36800 -1.04000 37.30800 1.000 22.28113 76 LYS B CA 1
ATOM 2458 C C . LYS B 1 76 ? 18.28800 -1.39200 36.14000 1.000 25.56697 76 LYS B C 1
ATOM 2459 O O . LYS B 1 76 ? 18.76600 -0.50600 35.43000 1.000 21.62920 76 LYS B O 1
ATOM 2465 N N . ALA B 1 77 ? 18.53700 -2.68600 35.94400 1.000 21.92232 77 ALA B N 1
ATOM 2466 C CA . ALA B 1 77 ? 19.38600 -3.13700 34.84200 1.000 23.81936 77 ALA B CA 1
ATOM 2467 C C . ALA B 1 77 ? 18.77300 -2.78700 33.49300 1.000 22.86049 77 ALA B C 1
ATOM 2468 O O . ALA B 1 77 ? 19.50000 -2.50100 32.53500 1.000 26.44651 77 ALA B O 1
ATOM 2470 N N . ASP B 1 78 ? 17.44600 -2.79300 33.40200 1.000 22.75025 78 ASP B N 1
ATOM 2471 C CA . ASP B 1 78 ? 16.74800 -2.42500 32.17600 1.000 20.82229 78 ASP B CA 1
ATOM 2472 C C . ASP B 1 78 ? 16.62600 -0.91900 31.98300 1.000 23.97901 78 ASP B C 1
ATOM 2473 O O . ASP B 1 78 ? 16.09100 -0.48500 30.95600 1.000 24.04573 78 ASP B O 1
ATOM 2478 N N . GLY B 1 79 ? 17.09600 -0.11400 32.93100 1.000 21.98964 79 GLY B N 1
ATOM 2479 C CA . GLY B 1 79 ? 16.91200 1.32100 32.81500 1.000 23.48101 79 GLY B CA 1
ATOM 2480 C C . GLY B 1 79 ? 15.46800 1.75900 32.89500 1.000 25.71300 79 GLY B C 1
ATOM 2481 O O . GLY B 1 79 ? 15.10500 2.78600 32.31200 1.000 23.02344 79 GLY B O 1
ATOM 2482 N N . ILE B 1 80 ? 14.63500 1.00600 33.59900 1.000 20.40824 80 ILE B N 1
ATOM 2483 C CA . ILE B 1 80 ? 13.21700 1.31900 33.74700 1.000 18.28805 80 ILE B CA 1
ATOM 2484 C C . ILE B 1 80 ? 13.05300 2.17800 35.00900 1.000 20.55848 80 ILE B C 1
ATOM 2485 O O . ILE B 1 80 ? 13.36500 1.68300 36.10100 1.000 18.63487 80 ILE B O 1
ATOM 2490 N N . PRO B 1 81 ? 12.60500 3.42400 34.89600 1.000 18.37250 81 PRO B N 1
ATOM 2491 C CA . PRO B 1 81 ? 12.42700 4.24200 36.10500 1.000 20.26644 81 PRO B CA 1
ATOM 2492 C C . PRO B 1 81 ? 11.35100 3.65000 37.00200 1.000 17.34318 81 PRO B C 1
ATOM 2493 O O . PRO B 1 81 ? 10.31900 3.16600 36.53300 1.000 17.94339 81 PRO B O 1
ATOM 2497 N N . VAL B 1 82 ? 11.60700 3.67800 38.30800 1.000 16.48289 82 VAL B N 1
ATOM 2498 C CA . VAL B 1 82 ? 10.75800 3.00900 39.28200 1.000 17.07564 82 VAL B CA 1
ATOM 2499 C C . VAL B 1 82 ? 10.26400 4.02400 40.29800 1.000 17.17611 82 VAL B C 1
ATOM 2500 O O . VAL B 1 82 ? 11.04500 4.84100 40.80400 1.000 19.31445 82 VAL B O 1
ATOM 2504 N N . SER B 1 83 ? 8.96900 3.96600 40.58700 1.000 17.00958 83 SER B N 1
ATOM 2505 C CA . SER B 1 83 ? 8.36900 4.62400 41.73700 1.000 18.05989 83 SER B CA 1
ATOM 2506 C C . SER B 1 83 ? 7.97600 3.53500 42.72300 1.000 18.05891 83 SER B C 1
ATOM 2507 O O . SER B 1 83 ? 7.28300 2.58500 42.35400 1.000 16.90226 83 SER B O 1
ATOM 2510 N N . LEU B 1 84 ? 8.44300 3.64400 43.96400 1.000 15.99688 84 LEU B N 1
ATOM 2511 C CA . LEU B 1 84 ? 8.11100 2.64500 44.97500 1.000 15.32811 84 LEU B CA 1
ATOM 2512 C C . LEU B 1 84 ? 6.87000 3.10800 45.73000 1.000 18.11585 84 LEU B C 1
ATOM 2513 O O . LEU B 1 84 ? 6.89600 4.14400 46.40300 1.000 19.01724 84 LEU B O 1
ATOM 2518 N N . ASP B 1 85 ? 5.79300 2.32800 45.62700 1.000 15.33034 85 ASP B N 1
ATOM 2519 C CA . ASP B 1 85 ? 4.52900 2.61800 46.30200 1.000 16.30621 85 ASP B CA 1
ATOM 2520 C C . ASP B 1 85 ? 4.53200 1.88100 47.63700 1.000 19.14182 85 ASP B C 1
ATOM 2521 O O . ASP B 1 85 ? 4.10900 0.72800 47.73500 1.000 18.82652 85 ASP B O 1
ATOM 2526 N N . SER B 1 86 ? 5.01500 2.56000 48.67800 1.000 17.46147 86 SER B N 1
ATOM 2527 C CA . SER B 1 86 ? 5.00600 2.03300 50.03900 1.000 16.71561 86 SER B CA 1
ATOM 2528 C C . SER B 1 86 ? 4.88000 3.18100 51.02000 1.000 17.20076 86 SER B C 1
ATOM 2529 O O . SER B 1 86 ? 5.44500 4.25300 50.80100 1.000 20.01897 86 SER B O 1
ATOM 2532 N N . TYR B 1 87 ? 4.16200 2.93900 52.11300 1.000 18.48240 87 TYR B N 1
ATOM 2533 C CA . TYR B 1 87 ? 4.04800 3.91900 53.18300 1.000 15.76939 87 TYR B CA 1
ATOM 2534 C C . TYR B 1 87 ? 4.94200 3.59300 54.36800 1.000 16.89720 87 TYR B C 1
ATOM 2535 O O . TYR B 1 87 ? 4.89200 4.29800 55.37600 1.000 17.18329 87 TYR B O 1
ATOM 2544 N N . GLN B 1 88 ? 5.74800 2.53900 54.27800 1.000 18.29526 88 GLN B N 1
ATOM 2545 C CA . GLN B 1 88 ? 6.56100 2.13000 55.41100 1.000 19.40341 88 GLN B CA 1
ATOM 2546 C C . GLN B 1 88 ? 7.94100 2.76300 55.29400 1.000 18.38375 88 GLN B C 1
ATOM 2547 O O . GLN B 1 88 ? 8.63800 2.51700 54.30000 1.000 17.60141 88 GLN B O 1
ATOM 2553 N N . PRO B 1 89 ? 8.35400 3.60400 56.24300 1.000 19.04625 89 PRO B N 1
ATOM 2554 C CA . PRO B 1 89 ? 9.63200 4.30800 56.06900 1.000 18.26299 89 PRO B CA 1
ATOM 2555 C C . PRO B 1 89 ? 10.82800 3.38300 55.91700 1.000 16.94402 89 PRO B C 1
ATOM 2556 O O . PRO B 1 89 ? 11.76100 3.72700 55.17900 1.000 20.59224 89 PRO B O 1
ATOM 2560 N N . ALA B 1 90 ? 10.82800 2.21300 56.56300 1.000 20.59977 90 ALA B N 1
ATOM 2561 C CA . ALA B 1 90 ? 11.92900 1.27600 56.36300 1.000 20.01075 90 ALA B CA 1
ATOM 2562 C C . ALA B 1 90 ? 11.99100 0.80300 54.91500 1.000 19.33744 90 ALA B C 1
ATOM 2563 O O . ALA B 1 90 ? 13.08000 0.68300 54.34000 1.000 19.01840 90 ALA B O 1
ATOM 2565 N N . THR B 1 91 ? 10.83200 0.54200 54.30500 1.000 15.06457 91 THR B N 1
ATOM 2566 C CA . THR B 1 91 ? 10.81800 0.15600 52.89800 1.000 17.68477 91 THR B CA 1
ATOM 2567 C C . THR B 1 91 ? 11.25800 1.31800 52.01700 1.000 16.03578 91 THR B C 1
ATOM 2568 O O . THR B 1 91 ? 12.04900 1.13300 51.08200 1.000 17.77630 91 THR B O 1
ATOM 2572 N N . GLN B 1 92 ? 10.77900 2.52700 52.32200 1.000 17.10922 92 GLN B N 1
ATOM 2573 C CA . GLN B 1 92 ? 11.19100 3.70600 51.56700 1.000 19.12318 92 GLN B CA 1
ATOM 2574 C C . GLN B 1 92 ? 12.69400 3.93100 51.66600 1.000 19.39960 92 GLN B C 1
ATOM 2575 O O . GLN B 1 92 ? 13.34800 4.24700 50.66500 1.000 19.33308 92 GLN B O 1
ATOM 2581 N N . ALA B 1 93 ? 13.26200 3.77300 52.86600 1.000 21.46186 93 ALA B N 1
ATOM 2582 C CA . ALA B 1 93 ? 14.70600 3.92700 53.02100 1.000 20.93301 93 ALA B CA 1
ATOM 2583 C C . ALA B 1 93 ? 15.45900 2.92200 52.16200 1.000 20.20281 93 ALA B C 1
ATOM 2584 O O . ALA B 1 93 ? 16.45800 3.27000 51.52200 1.000 22.02719 93 ALA B O 1
ATOM 2586 N N . TYR B 1 94 ? 14.99100 1.67100 52.13100 1.000 20.95406 94 TYR B N 1
ATOM 2587 C CA . TYR B 1 94 ? 15.61300 0.67100 51.26800 1.000 20.28161 94 TYR B CA 1
ATOM 2588 C C . TYR B 1 94 ? 15.56900 1.10700 49.81000 1.000 18.85964 94 TYR B C 1
ATOM 2589 O O . TYR B 1 94 ? 16.57000 1.01600 49.09000 1.000 18.84549 94 TYR B O 1
ATOM 2598 N N . ALA B 1 95 ? 14.40700 1.58300 49.35900 1.000 20.65791 95 ALA B N 1
ATOM 2599 C CA . ALA B 1 95 ? 14.26700 2.00700 47.97100 1.000 17.27428 95 ALA B CA 1
ATOM 2600 C C . ALA B 1 95 ? 15.17200 3.19400 47.65700 1.000 19.18070 95 ALA B C 1
ATOM 2601 O O . ALA B 1 95 ? 15.80300 3.23200 46.59400 1.000 20.94991 95 ALA B O 1
ATOM 2603 N N . LEU B 1 96 ? 15.25300 4.17400 48.56400 1.000 18.92115 96 LEU B N 1
ATOM 2604 C CA . LEU B 1 96 ? 16.17900 5.28300 48.34200 1.000 21.54526 96 LEU B CA 1
ATOM 2605 C C . LEU B 1 96 ? 17.60700 4.78600 48.18000 1.000 23.50698 96 LEU B C 1
ATOM 2606 O O . LEU B 1 96 ? 18.34400 5.26900 47.31300 1.000 24.32451 96 LEU B O 1
ATOM 2611 N N . SER B 1 97 ? 18.01800 3.81400 49.00000 1.000 24.05831 97 SER B N 1
ATOM 2612 C CA . SER B 1 97 ? 19.39000 3.32400 48.90500 1.000 25.81335 97 SER B CA 1
ATOM 2613 C C . SER B 1 97 ? 19.64600 2.60200 47.59200 1.000 22.19349 97 SER B C 1
ATOM 2614 O O . SER B 1 97 ? 20.80500 2.48000 47.18300 1.000 25.37594 97 SER B O 1
ATOM 2617 N N . ARG B 1 98 ? 18.59800 2.13300 46.92500 1.000 25.34308 98 ARG B N 1
ATOM 2618 C CA . ARG B 1 98 ? 18.72600 1.56000 45.59400 1.000 29.60337 98 ARG B CA 1
ATOM 2619 C C . ARG B 1 98 ? 18.49400 2.58300 44.48400 1.000 28.10287 98 ARG B C 1
ATOM 2620 O O . ARG B 1 98 ? 18.49300 2.21100 43.30500 1.000 24.71141 98 ARG B O 1
ATOM 2628 N N . GLY B 1 99 ? 18.30300 3.85200 44.82500 1.000 26.83575 99 GLY B N 1
ATOM 2629 C CA . GLY B 1 99 ? 18.24800 4.89700 43.81400 1.000 23.82794 99 GLY B CA 1
ATOM 2630 C C . GLY B 1 99 ? 17.01000 4.90800 42.94300 1.000 25.00670 99 GLY B C 1
ATOM 2631 O O . GLY B 1 99 ? 17.11000 5.19800 41.74300 1.000 26.66592 99 GLY B O 1
ATOM 2632 N N . VAL B 1 100 ? 15.83700 4.61100 43.51400 1.000 22.00296 100 VAL B N 1
ATOM 2633 C CA . VAL B 1 100 ? 14.60500 4.68400 42.73200 1.000 16.10087 100 VAL B CA 1
ATOM 2634 C C . VAL B 1 100 ? 14.34200 6.12900 42.31500 1.000 20.42882 100 VAL B C 1
ATOM 2635 O O . VAL B 1 100 ? 14.80100 7.09000 42.94600 1.000 19.96477 100 VAL B O 1
ATOM 2639 N N . ALA B 1 101 ? 13.57300 6.27500 41.24000 1.000 18.32317 101 ALA B N 1
ATOM 2640 C CA . ALA B 1 101 ? 13.24800 7.59900 40.72600 1.000 17.30094 101 ALA B CA 1
ATOM 2641 C C . ALA B 1 101 ? 12.22400 8.32000 41.60000 1.000 18.79490 101 ALA B C 1
ATOM 2642 O O . ALA B 1 101 ? 12.27800 9.55000 41.71800 1.000 20.27480 101 ALA B O 1
ATOM 2644 N N . TYR B 1 102 ? 11.28300 7.59000 42.20000 1.000 17.31145 102 TYR B N 1
ATOM 2645 C CA . TYR B 1 102 ? 10.23300 8.19100 43.00900 1.000 18.04621 102 TYR B CA 1
ATOM 2646 C C . TYR B 1 102 ? 9.93400 7.34500 44.23500 1.000 18.33682 102 TYR B C 1
ATOM 2647 O O . TYR B 1 102 ? 10.05500 6.11700 44.21400 1.000 18.18955 102 TYR B O 1
ATOM 2656 N N . LEU B 1 103 ? 9.50200 8.01900 45.29500 1.000 16.41613 103 LEU B N 1
ATOM 2657 C CA . LEU B 1 103 ? 8.76000 7.39700 46.38100 1.000 16.67431 103 LEU B CA 1
ATOM 2658 C C . LEU B 1 103 ? 7.31100 7.85500 46.27700 1.000 21.33154 103 LEU B C 1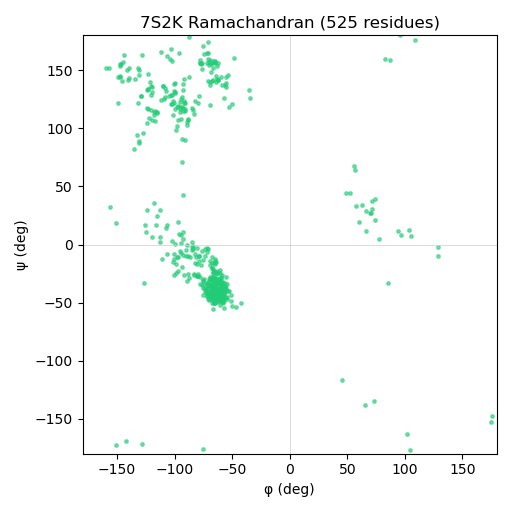
ATOM 2659 O O . LEU B 1 103 ? 7.04800 9.05100 46.10100 1.000 19.30652 103 LEU B O 1
ATOM 2664 N N . ASN B 1 104 ? 6.38400 6.90300 46.35800 1.000 17.19736 104 ASN B N 1
ATOM 2665 C CA . ASN B 1 104 ? 4.94200 7.13800 46.28600 1.000 18.57138 104 ASN B CA 1
ATOM 2666 C C . ASN B 1 104 ? 4.34400 6.70500 47.61900 1.000 18.79499 104 ASN B C 1
ATOM 2667 O O . ASN B 1 104 ? 4.22900 5.50400 47.88400 1.000 18.64580 104 ASN B O 1
ATOM 2672 N N . ASP B 1 105 ? 3.95500 7.66900 48.45400 1.000 15.57991 105 ASP B N 1
ATOM 2673 C CA . ASP B 1 105 ? 3.49300 7.39600 49.81400 1.000 15.31363 105 ASP B CA 1
ATOM 2674 C C . ASP B 1 105 ? 2.02700 7.78600 49.94200 1.000 16.98283 105 ASP B C 1
ATOM 2675 O O . ASP B 1 105 ? 1.69300 8.97500 49.89700 1.000 15.82907 105 ASP B O 1
ATOM 2680 N N . ILE B 1 106 ? 1.15500 6.79200 50.13700 1.000 15.02583 106 ILE B N 1
ATOM 2681 C CA . ILE B 1 106 ? -0.25800 7.08200 50.34600 1.000 15.10879 106 ILE B CA 1
ATOM 2682 C C . ILE B 1 106 ? -0.51500 7.79500 51.66300 1.000 21.09009 106 ILE B C 1
ATOM 2683 O O . ILE B 1 106 ? -1.63000 8.27700 51.88200 1.000 19.30197 106 ILE B O 1
ATOM 2688 N N . ARG B 1 107 ? 0.49000 7.87100 52.54400 1.000 18.56354 107 ARG B N 1
ATOM 2689 C CA . ARG B 1 107 ? 0.41600 8.66700 53.76300 1.000 19.08296 107 ARG B CA 1
ATOM 2690 C C . ARG B 1 107 ? 1.00900 10.06100 53.59900 1.000 19.62068 107 ARG B C 1
ATOM 2691 O O . ARG B 1 107 ? 0.89500 10.87900 54.52100 1.000 20.87073 107 ARG B O 1
ATOM 2699 N N . GLY B 1 108 ? 1.63900 10.35200 52.46300 1.000 17.86722 108 GLY B N 1
ATOM 2700 C CA . GLY B 1 108 ? 2.15600 11.68700 52.21000 1.000 17.65175 108 GLY B CA 1
ATOM 2701 C C . GLY B 1 108 ? 3.35600 12.07300 53.04400 1.000 16.55350 108 GLY B C 1
ATOM 2702 O O . GLY B 1 108 ? 3.56300 13.26200 53.30100 1.000 16.66076 108 GLY B O 1
ATOM 2703 N N . PHE B 1 109 ? 4.15400 11.09300 53.47700 1.000 16.77512 109 PHE B N 1
ATOM 2704 C CA . PHE B 1 109 ? 5.36800 11.30500 54.26000 1.000 16.72237 109 PHE B CA 1
ATOM 2705 C C . PHE B 1 109 ? 5.07300 12.07900 55.54100 1.000 18.98134 109 PHE B C 1
ATOM 2706 O O . PHE B 1 109 ? 5.55700 13.20600 55.71400 1.000 21.35713 109 PHE B O 1
ATOM 2714 N N . PRO B 1 110 ? 4.28800 11.50800 56.46000 1.000 19.97722 110 PRO B N 1
ATOM 2715 C CA . PRO B 1 110 ? 3.96400 12.20200 57.71100 1.000 18.61066 110 PRO B CA 1
ATOM 2716 C C . PRO B 1 110 ? 5.01000 12.03300 58.79800 1.000 17.97607 110 PRO B C 1
ATOM 2717 O O . PRO B 1 110 ? 4.86500 12.63900 59.86600 1.000 20.38361 110 PRO B O 1
ATOM 2721 N N . ASP B 1 111 ? 6.03900 11.23100 58.56600 1.000 15.80780 111 ASP B N 1
ATOM 2722 C CA . ASP B 1 111 ? 6.97500 10.82600 59.61500 1.000 19.30411 111 ASP B CA 1
ATOM 2723 C C . ASP B 1 111 ? 8.21100 11.71200 59.52900 1.000 19.78740 111 ASP B C 1
ATOM 2724 O O . ASP B 1 111 ? 9.12200 11.45200 58.73800 1.000 20.28397 111 ASP B O 1
ATOM 2729 N N . ALA B 1 112 ? 8.25900 12.73800 60.38300 1.000 19.25833 112 ALA B N 1
ATOM 2730 C CA . ALA B 1 112 ? 9.33900 13.71100 60.31700 1.000 20.71632 112 ALA B CA 1
ATOM 2731 C C . ALA B 1 112 ? 10.68400 13.11200 60.69700 1.000 21.87602 112 ALA B C 1
ATOM 2732 O O . ALA B 1 112 ? 11.72100 13.68400 60.34600 1.000 25.46218 112 ALA B O 1
ATOM 2734 N N . ALA B 1 113 ? 10.69700 11.98200 61.41200 1.000 22.50819 113 ALA B N 1
ATOM 2735 C CA . ALA B 1 113 ? 11.96600 11.34000 61.73300 1.000 23.91205 113 ALA B CA 1
ATOM 2736 C C . ALA B 1 113 ? 12.67000 10.81200 60.49000 1.000 22.88446 113 ALA B C 1
ATOM 2737 O O . ALA B 1 113 ? 13.89500 10.63700 60.51400 1.000 23.68929 113 ALA B O 1
ATOM 2739 N N . PHE B 1 114 ? 11.92300 10.56600 59.41100 1.000 21.21452 114 PHE B N 1
ATOM 2740 C CA . PHE B 1 114 ? 12.46200 10.12900 58.12800 1.000 22.15956 114 PHE B CA 1
ATOM 2741 C C . PHE B 1 114 ? 12.89700 11.28500 57.23300 1.000 21.87867 114 PHE B C 1
ATOM 2742 O O . PHE B 1 114 ? 13.55200 11.04400 56.21500 1.000 24.52759 114 PHE B O 1
ATOM 2750 N N . TYR B 1 115 ? 12.56500 12.52800 57.58700 1.000 22.30339 115 TYR B N 1
ATOM 2751 C CA . TYR B 1 115 ? 12.87400 13.64700 56.69700 1.000 22.65310 115 TYR B CA 1
ATOM 2752 C C . TYR B 1 115 ? 14.36900 13.83400 56.44400 1.000 21.82785 115 TYR B C 1
ATOM 2753 O O . TYR B 1 115 ? 14.72800 14.17500 55.30400 1.000 23.43184 115 TYR B O 1
ATOM 2762 N N . PRO B 1 116 ? 15.27300 13.64900 57.41600 1.000 21.77496 116 PRO B N 1
ATOM 2763 C CA . PRO B 1 116 ? 16.70200 13.77100 57.08300 1.000 26.38411 116 PRO B CA 1
ATOM 2764 C C . PRO B 1 116 ? 17.15100 12.81700 55.99500 1.000 25.99211 116 PRO B C 1
ATOM 2765 O O . PRO B 1 116 ? 17.97800 13.18900 55.15300 1.000 29.04032 116 PRO B O 1
ATOM 2769 N N . GLN B 1 117 ? 16.62700 11.58900 55.98400 1.000 22.58565 117 GLN B N 1
ATOM 2770 C CA . GLN B 1 117 ? 16.99800 10.65000 54.93300 1.000 27.93951 117 GLN B CA 1
ATOM 2771 C C . GLN B 1 117 ? 16.37400 11.04900 53.60100 1.000 24.07202 117 GLN B C 1
ATOM 2772 O O . GLN B 1 117 ? 17.01000 10.91400 52.54900 1.000 26.09706 117 GLN B O 1
ATOM 2778 N N . LEU B 1 118 ? 15.13900 11.55600 53.62600 1.000 22.90735 118 LEU B N 1
ATOM 2779 C CA . LEU B 1 118 ? 14.53800 12.08600 52.40500 1.000 21.99922 118 LEU B CA 1
ATOM 2780 C C . LEU B 1 118 ? 15.34200 13.25700 51.85900 1.000 23.58044 118 LEU B C 1
ATOM 2781 O O . LEU B 1 118 ? 15.53000 13.38000 50.64300 1.000 22.74999 118 LEU B O 1
ATOM 2786 N N . ALA B 1 119 ? 15.82200 14.13400 52.74500 1.000 22.23492 119 ALA B N 1
ATOM 2787 C CA . ALA B 1 119 ? 16.54100 15.32000 52.29200 1.000 24.99490 119 ALA B CA 1
ATOM 2788 C C . ALA B 1 119 ? 17.84800 14.96000 51.59800 1.000 30.32331 119 ALA B C 1
ATOM 2789 O O . ALA B 1 119 ? 18.32700 15.72400 50.75400 1.000 38.18448 119 ALA B O 1
ATOM 2791 N N . LYS B 1 120 ? 18.42800 13.80700 51.92300 1.000 27.83025 120 LYS B N 1
ATOM 2792 C CA . LYS B 1 120 ? 19.70800 13.39900 51.36200 1.000 31.97548 120 LYS B CA 1
ATOM 2793 C C . LYS B 1 120 ? 19.57300 12.61000 50.06500 1.000 32.86391 120 LYS B C 1
ATOM 2794 O O . LYS B 1 120 ? 20.59100 12.21800 49.48500 1.000 35.37375 120 LYS B O 1
ATOM 2800 N N . SER B 1 121 ? 18.35700 12.37600 49.59200 1.000 27.19288 121 SER B N 1
ATOM 2801 C CA . SER B 1 121 ? 18.13300 11.66300 48.34400 1.000 28.05740 121 SER B CA 1
ATOM 2802 C C . SER B 1 121 ? 17.75500 12.63400 47.23300 1.000 27.59894 121 SER B C 1
ATOM 2803 O O . SER B 1 121 ? 17.32900 13.76400 47.48100 1.000 27.69764 121 SER B O 1
ATOM 2806 N N . SER B 1 122 ? 17.93300 12.17200 45.99500 1.000 25.66949 122 SER B N 1
ATOM 2807 C CA . SER B 1 122 ? 17.50700 12.88400 44.79700 1.000 29.57726 122 SER B CA 1
ATOM 2808 C C . SER B 1 122 ? 16.11200 12.48200 44.33400 1.000 26.96857 122 SER B C 1
ATOM 2809 O O . SER B 1 122 ? 15.56200 13.13400 43.43700 1.000 27.42844 122 SER B O 1
ATOM 2812 N N . ALA B 1 123 ? 15.53500 11.43600 44.92400 1.000 23.47280 123 ALA B N 1
ATOM 2813 C CA . ALA B 1 123 ? 14.28700 10.87200 44.42800 1.000 24.73905 123 ALA B CA 1
ATOM 2814 C C . ALA B 1 123 ? 13.14300 11.87200 44.53100 1.000 24.53737 123 ALA B C 1
ATOM 2815 O O . ALA B 1 123 ? 13.04800 12.64300 45.49000 1.000 22.60280 123 ALA B O 1
ATOM 2817 N N . LYS B 1 124 ? 12.26700 11.85700 43.53100 1.000 21.33586 124 LYS B N 1
ATOM 2818 C CA . LYS B 1 124 ? 11.06600 12.66700 43.62300 1.000 18.37934 124 LYS B CA 1
ATOM 2819 C C . LYS B 1 124 ? 10.04900 11.98000 44.52900 1.000 21.38207 124 LYS B C 1
ATOM 2820 O O . LYS B 1 124 ? 10.09000 10.76500 44.74200 1.000 19.47822 124 LYS B O 1
ATOM 2826 N N . LEU B 1 125 ? 9.14600 12.77900 45.09000 1.000 18.62031 125 LEU B N 1
ATOM 2827 C CA . LEU B 1 125 ? 8.23600 12.32500 46.13500 1.000 18.16042 125 LEU B CA 1
ATOM 2828 C C . LEU B 1 125 ? 6.80000 12.58000 45.70100 1.000 19.29460 125 LEU B C 1
ATOM 2829 O O . LEU B 1 125 ? 6.40600 13.73400 45.50900 1.000 19.62899 125 LEU B O 1
ATOM 2834 N N . VAL B 1 126 ? 6.01900 11.51400 45.55400 1.000 18.23464 126 VAL B N 1
ATOM 2835 C CA . VAL B 1 126 ? 4.59000 11.64900 45.29900 1.000 15.16750 126 VAL B CA 1
ATOM 2836 C C . VAL B 1 126 ? 3.89100 11.71400 46.65100 1.000 18.67296 126 VAL B C 1
ATOM 2837 O O . VAL B 1 126 ? 3.79000 10.71100 47.36300 1.000 16.86094 126 VAL B O 1
ATOM 2841 N N . VAL B 1 127 ? 3.41100 12.90200 46.99900 1.000 17.25457 127 VAL B N 1
ATOM 2842 C CA . VAL B 1 127 ? 2.83100 13.19700 48.30300 1.000 17.19376 127 VAL B CA 1
ATOM 2843 C C . VAL B 1 127 ? 1.31900 13.08000 48.16000 1.000 16.47623 127 VAL B C 1
ATOM 2844 O O . VAL B 1 127 ? 0.68200 13.94700 47.55300 1.000 17.09516 127 VAL B O 1
ATOM 2848 N N . MET B 1 128 ? 0.72100 12.02600 48.71200 1.000 17.51213 128 MET B N 1
ATOM 2849 C CA . MET B 1 128 ? -0.71100 11.82700 48.54600 1.000 17.43574 128 MET B CA 1
ATOM 2850 C C . MET B 1 128 ? -1.48400 12.28400 49.78100 1.000 19.23361 128 MET B C 1
ATOM 2851 O O . MET B 1 128 ? -1.06900 12.03900 50.92000 1.000 23.32434 128 MET B O 1
ATOM 2856 N N . HIS B 1 129 ? -2.60900 12.95900 49.53500 1.000 23.98488 129 HIS B N 1
ATOM 2857 C CA . HIS B 1 129 ? -3.59000 13.29600 50.55500 1.000 25.06543 129 HIS B CA 1
ATOM 2858 C C . HIS B 1 129 ? -4.59200 12.16400 50.72600 1.000 25.16947 129 HIS B C 1
ATOM 2859 O O . HIS B 1 129 ? -4.97600 11.50900 49.75700 1.000 25.35444 129 HIS B O 1
ATOM 2866 N N . SER B 1 130 ? -5.03400 11.95400 51.96500 1.000 31.67007 130 SER B N 1
ATOM 2867 C CA . SER B 1 130 ? -6.15600 11.06400 52.22200 1.000 28.27393 130 SER B CA 1
ATOM 2868 C C . SER B 1 130 ? -6.91800 11.59400 53.42500 1.000 30.81090 130 SER B C 1
ATOM 2869 O O . SER B 1 130 ? -6.34900 12.26500 54.29300 1.000 32.92026 130 SER B O 1
ATOM 2872 N N . VAL B 1 131 ? -8.21100 11.27000 53.48400 1.000 31.30697 131 VAL B N 1
ATOM 2873 C CA . VAL B 1 131 ? -8.98700 11.60200 54.67600 1.000 33.64275 131 VAL B CA 1
ATOM 2874 C C . VAL B 1 131 ? -8.68200 10.66800 55.83600 1.000 39.49661 131 VAL B C 1
ATOM 2875 O O . VAL B 1 131 ? -9.05400 10.97400 56.97500 1.000 45.78170 131 VAL B O 1
ATOM 2879 N N . GLN B 1 132 ? -8.00400 9.54400 55.58000 1.000 37.63920 132 GLN B N 1
ATOM 2880 C CA . GLN B 1 132 ? -7.58600 8.62200 56.63300 1.000 49.32117 132 GLN B CA 1
ATOM 2881 C C . GLN B 1 132 ? -6.23600 8.97500 57.23200 1.000 54.28575 132 GLN B C 1
ATOM 2882 O O . GLN B 1 132 ? -5.98600 8.65200 58.40000 1.000 53.18186 132 GLN B O 1
ATOM 2888 N N . ASP B 1 133 ? -5.36200 9.61000 56.44400 1.000 52.35950 133 ASP B N 1
ATOM 2889 C CA . ASP B 1 133 ? -3.93200 9.71900 56.73700 1.000 60.89767 133 ASP B CA 1
ATOM 2890 C C . ASP B 1 133 ? -3.26700 8.34400 56.75700 1.000 55.17265 133 ASP B C 1
ATOM 2891 O O . ASP B 1 133 ? -2.33000 8.10700 57.52700 1.000 53.99337 133 ASP B O 1
ATOM 2896 N N . GLY B 1 134 ? -3.73700 7.42900 55.91000 1.000 70.37368 134 GLY B N 1
ATOM 2897 C CA . GLY B 1 134 ? -3.19500 6.09200 55.88300 1.000 72.50976 134 GLY B CA 1
ATOM 2898 C C . GLY B 1 134 ? -3.95500 5.19100 54.93500 1.000 69.34297 134 GLY B C 1
ATOM 2899 O O . GLY B 1 134 ? -4.56000 5.66100 53.95400 1.000 61.15537 134 GLY B O 1
ATOM 2900 N N . GLN B 1 135 ? -3.93100 3.89100 55.23100 1.000 81.33159 135 GLN B N 1
ATOM 2901 C CA . GLN B 1 135 ? -4.56900 2.89600 54.38100 1.000 85.05470 135 GLN B CA 1
ATOM 2902 C C . GLN B 1 135 ? -6.03800 3.23000 54.15300 1.000 85.05697 135 GLN B C 1
ATOM 2903 O O . GLN B 1 135 ? -6.72400 3.74400 55.04100 1.000 83.34747 135 GLN B O 1
ATOM 2909 N N . ALA B 1 136 ? -6.52100 2.93100 52.94600 1.000 75.80995 136 ALA B N 1
ATOM 2910 C CA . ALA B 1 136 ? -7.87800 3.30000 52.56100 1.000 68.15678 136 ALA B CA 1
ATOM 2911 C C . ALA B 1 136 ? -8.90500 2.61200 53.45000 1.000 76.12733 136 ALA B C 1
ATOM 2912 O O . ALA B 1 136 ? -8.74400 1.44900 53.83100 1.000 82.20457 136 ALA B O 1
ATOM 2914 N N . ASP B 1 137 ? -9.96300 3.34500 53.78900 1.000 73.40080 137 ASP B N 1
ATOM 2915 C CA . ASP B 1 137 ? -11.10600 2.78800 54.50200 1.000 80.62807 137 ASP B CA 1
ATOM 2916 C C . ASP B 1 137 ? -12.36500 3.44500 53.93700 1.000 81.35047 137 ASP B C 1
ATOM 2917 O O . ASP B 1 137 ? -12.32100 4.12200 52.90500 1.000 73.85090 137 ASP B O 1
ATOM 2922 N N . ARG B 1 138 ? -13.50200 3.24900 54.60400 1.000 91.41430 138 ARG B N 1
ATOM 2923 C CA . ARG B 1 138 ? -14.79100 3.64300 54.04500 1.000 92.41130 138 ARG B CA 1
ATOM 2924 C C . ARG B 1 138 ? -15.45800 4.78800 54.79800 1.000 97.07969 138 ARG B C 1
ATOM 2925 O O . ARG B 1 138 ? -16.60200 5.13400 54.48300 1.000 99.01587 138 ARG B O 1
ATOM 2933 N N . ARG B 1 139 ? -14.77400 5.38400 55.77600 1.000 94.66337 139 ARG B N 1
ATOM 2934 C CA . ARG B 1 139 ? -15.21000 6.62400 56.41300 1.000 93.98719 139 ARG B CA 1
ATOM 2935 C C . ARG B 1 139 ? -15.58900 7.66800 55.37100 1.000 90.66067 139 ARG B C 1
ATOM 2936 O O . ARG B 1 139 ? -15.16800 7.56700 54.21700 1.000 88.26617 139 ARG B O 1
ATOM 2944 N N . GLU B 1 140 ? -16.36500 8.67800 55.74900 1.000 88.59822 140 GLU B N 1
ATOM 2945 C CA . GLU B 1 140 ? -16.66100 9.76600 54.83100 1.000 80.97772 140 GLU B CA 1
ATOM 2946 C C . GLU B 1 140 ? -15.83300 11.00600 55.15900 1.000 72.72272 140 GLU B C 1
ATOM 2947 O O . GLU B 1 140 ? -15.20400 11.11800 56.21400 1.000 68.43646 140 GLU B O 1
ATOM 2953 N N . ALA B 1 141 ? -15.86200 11.95000 54.22100 1.000 67.34982 141 ALA B N 1
ATOM 2954 C CA . ALA B 1 141 ? -14.95600 13.08300 54.19900 1.000 58.57248 141 ALA B CA 1
ATOM 2955 C C . ALA B 1 141 ? -15.32200 14.11000 55.26900 1.000 60.01440 141 ALA B C 1
ATOM 2956 O O . ALA B 1 141 ? -16.43400 14.08900 55.81000 1.000 56.99661 141 ALA B O 1
ATOM 2958 N N . PRO B 1 142 ? -14.40700 15.02600 55.59700 1.000 56.00574 142 PRO B N 1
ATOM 2959 C CA . PRO B 1 142 ? -14.73400 16.05600 56.58900 1.000 55.46816 142 PRO B CA 1
ATOM 2960 C C . PRO B 1 142 ? -15.72900 17.06100 56.03400 1.000 55.59235 142 PRO B C 1
ATOM 2961 O O . PRO B 1 142 ? -15.97300 17.14400 54.82700 1.000 53.17691 142 PRO B O 1
ATOM 2965 N N . ALA B 1 143 ? -16.31600 17.82400 56.94800 1.000 54.94890 143 ALA B N 1
ATOM 2966 C CA . ALA B 1 143 ? -17.29900 18.82700 56.56900 1.000 54.95609 143 ALA B CA 1
ATOM 2967 C C . ALA B 1 143 ? -16.62100 19.99100 55.86000 1.000 52.73144 143 ALA B C 1
ATOM 2968 O O . ALA B 1 143 ? -15.52300 20.41400 56.23200 1.000 53.27595 143 ALA B O 1
ATOM 2970 N N . GLY B 1 144 ? -17.27500 20.51000 54.82900 1.000 48.48947 144 GLY B N 1
ATOM 2971 C CA . GLY B 1 144 ? -16.70000 21.58200 54.04100 1.000 44.06902 144 GLY B CA 1
ATOM 2972 C C . GLY B 1 144 ? -16.17700 21.08500 52.70700 1.000 41.31925 144 GLY B C 1
ATOM 2973 O O . GLY B 1 144 ? -16.31100 19.91600 52.33300 1.000 43.81451 144 GLY B O 1
ATOM 2974 N N . ASP B 1 145 ? -15.57800 22.01900 51.97500 1.000 37.25168 145 ASP B N 1
ATOM 2975 C CA . ASP B 1 145 ? -15.07700 21.74500 50.63400 1.000 33.91690 145 ASP B CA 1
ATOM 2976 C C . ASP B 1 145 ? -13.86900 20.81600 50.70600 1.000 32.15154 145 ASP B C 1
ATOM 2977 O O . ASP B 1 145 ? -12.85000 21.16400 51.31100 1.000 31.05499 145 ASP B O 1
ATOM 2982 N N . ILE B 1 146 ? -13.97600 19.64400 50.07100 1.000 31.05311 146 ILE B N 1
ATOM 2983 C CA . ILE B 1 146 ? -12.85700 18.70100 50.04100 1.000 31.78171 146 ILE B CA 1
ATOM 2984 C C . ILE B 1 146 ? -11.59800 19.36200 49.49900 1.000 29.08988 146 ILE B C 1
ATOM 2985 O O . ILE B 1 146 ? -10.48500 19.04700 49.93700 1.000 27.43369 146 ILE B O 1
ATOM 2990 N N . MET B 1 147 ? -11.74600 20.29900 48.55500 1.000 26.52657 147 MET B N 1
ATOM 2991 C CA . MET B 1 147 ? -10.57300 20.95900 47.99000 1.000 28.75135 147 MET B CA 1
ATOM 2992 C C . MET B 1 147 ? -9.87500 21.83400 49.02600 1.000 27.41659 147 MET B C 1
ATOM 2993 O O . MET B 1 147 ? -8.65400 22.01600 48.96000 1.000 29.32416 147 MET B O 1
ATOM 2998 N N . ASP B 1 148 ? -10.62800 22.38700 49.98200 1.000 29.02168 148 ASP B N 1
ATOM 2999 C CA . ASP B 1 148 ? -10.01000 23.15700 51.06000 1.000 32.54982 148 ASP B CA 1
ATOM 3000 C C . ASP B 1 148 ? -9.22300 22.25400 51.99100 1.000 29.96600 148 ASP B C 1
ATOM 3001 O O . ASP B 1 148 ? -8.12500 22.60900 52.43400 1.000 30.67186 148 ASP B O 1
ATOM 3006 N N . HIS B 1 149 ? -9.78700 21.09300 52.31900 1.000 32.64699 149 HIS B N 1
ATOM 3007 C CA . HIS B 1 149 ? -9.10200 20.15000 53.19200 1.000 32.12701 149 HIS B CA 1
ATOM 3008 C C . HIS B 1 149 ? -7.84300 19.61100 52.53200 1.000 29.84773 149 HIS B C 1
ATOM 3009 O O . HIS B 1 149 ? -6.83000 19.38100 53.20300 1.000 28.56112 149 HIS B O 1
ATOM 3016 N N . ILE B 1 150 ? -7.88800 19.40900 51.21500 1.000 25.97558 150 ILE B N 1
ATOM 3017 C CA . ILE B 1 150 ? -6.70100 18.96900 50.49300 1.000 25.43211 150 ILE B CA 1
ATOM 3018 C C . ILE B 1 150 ? -5.66200 20.08400 50.45000 1.000 27.40471 150 ILE B C 1
ATOM 3019 O O . ILE B 1 150 ? -4.47100 19.85400 50.69200 1.000 23.08780 150 ILE B O 1
ATOM 3024 N N . ALA B 1 151 ? -6.09900 21.30900 50.14100 1.000 24.34348 151 ALA B N 1
ATOM 3025 C CA . ALA B 1 151 ? -5.17100 22.43400 50.10700 1.000 26.92982 151 ALA B CA 1
ATOM 3026 C C . ALA B 1 151 ? -4.52600 22.65800 51.46700 1.000 26.36069 151 ALA B C 1
ATOM 3027 O O . ALA B 1 151 ? -3.31500 22.89000 51.55600 1.000 31.68760 151 ALA B O 1
ATOM 3029 N N . ALA B 1 152 ? -5.31900 22.59100 52.54000 1.000 27.02550 152 ALA B N 1
ATOM 3030 C CA . ALA B 1 152 ? -4.77200 22.77900 53.88100 1.000 28.28762 152 ALA B CA 1
ATOM 3031 C C . ALA B 1 152 ? -3.76800 21.68800 54.22100 1.000 26.34114 152 ALA B C 1
ATOM 3032 O O . ALA B 1 152 ? -2.73800 21.95300 54.85200 1.000 29.19468 152 ALA B O 1
ATOM 3034 N N . PHE B 1 153 ? -4.05600 20.45000 53.81800 1.000 24.80347 153 PHE B N 1
ATOM 3035 C CA . PHE B 1 153 ? -3.11800 19.36200 54.05800 1.000 23.36857 153 PHE B CA 1
ATOM 3036 C C . PHE B 1 153 ? -1.79000 19.63300 53.36800 1.000 29.80121 153 PHE B C 1
ATOM 3037 O O . PHE B 1 153 ? -0.71700 19.48000 53.96700 1.000 22.84524 153 PHE B O 1
ATOM 3045 N N . PHE B 1 154 ? -1.84500 20.04800 52.09900 1.000 25.13377 154 PHE B N 1
ATOM 3046 C CA . PHE B 1 154 ? -0.62100 20.27800 51.34500 1.000 24.29194 154 PHE B CA 1
ATOM 3047 C C . PHE B 1 154 ? 0.10400 21.53100 51.81900 1.000 27.31065 154 PHE B C 1
ATOM 3048 O O . PHE B 1 154 ? 1.33800 21.56400 51.80000 1.000 24.81854 154 PHE B O 1
ATOM 3056 N N . ASP B 1 155 ? -0.63500 22.56500 52.23800 1.000 26.25103 155 ASP B N 1
ATOM 3057 C CA . ASP B 1 155 ? -0.00200 23.71300 52.88600 1.000 29.60136 155 ASP B CA 1
ATOM 3058 C C . ASP B 1 155 ? 0.92100 23.25200 54.00500 1.000 30.14131 155 ASP B C 1
ATOM 3059 O O . ASP B 1 155 ? 2.10800 23.59700 54.03700 1.000 30.49625 155 ASP B O 1
ATOM 3064 N N . ALA B 1 156 ? 0.38500 22.44200 54.92000 1.000 27.96384 156 ALA B N 1
ATOM 3065 C CA . ALA B 1 156 ? 1.14600 22.00900 56.08600 1.000 29.03672 156 ALA B CA 1
ATOM 3066 C C . ALA B 1 156 ? 2.26100 21.04500 55.70700 1.000 31.28110 156 ALA B C 1
ATOM 3067 O O . ALA B 1 156 ? 3.38700 21.16900 56.20400 1.000 27.18562 156 ALA B O 1
ATOM 3069 N N . ARG B 1 157 ? 1.97200 20.06800 54.84100 1.000 25.57426 157 ARG B N 1
ATOM 3070 C CA . ARG B 1 157 ? 2.96500 19.03300 54.57300 1.000 22.61485 157 ARG B CA 1
ATOM 3071 C C . ARG B 1 157 ? 4.05800 19.50800 53.62200 1.000 25.73379 157 ARG B C 1
ATOM 3072 O O . ARG B 1 157 ? 5.21500 19.09900 53.77400 1.000 25.13382 157 ARG B O 1
ATOM 3080 N N . ILE B 1 158 ? 3.73700 20.36700 52.64900 1.000 22.89223 158 ILE B N 1
ATOM 3081 C CA . ILE B 1 158 ? 4.80300 20.94500 51.83400 1.000 23.50081 158 ILE B CA 1
ATOM 3082 C C . ILE B 1 158 ? 5.71400 21.80200 52.70500 1.000 24.05864 158 ILE B C 1
ATOM 3083 O O . ILE B 1 158 ? 6.94400 21.76500 52.57300 1.000 26.81333 158 ILE B O 1
ATOM 3088 N N . ALA B 1 159 ? 5.12500 22.57400 53.62100 1.000 27.53028 159 ALA B N 1
ATOM 3089 C CA . ALA B 1 159 ? 5.92500 23.38200 54.53800 1.000 30.98106 159 ALA B CA 1
ATOM 3090 C C . ALA B 1 159 ? 6.80200 22.50300 55.42100 1.000 28.35704 159 ALA B C 1
ATOM 3091 O O . ALA B 1 159 ? 7.96500 22.83600 55.68300 1.000 26.42920 159 ALA B O 1
ATOM 3093 N N . ALA B 1 160 ? 6.26400 21.37400 55.88900 1.000 24.62161 160 ALA B N 1
ATOM 3094 C CA . ALA B 1 160 ? 7.04900 20.48000 56.73300 1.000 26.26615 160 ALA B CA 1
ATOM 3095 C C . ALA B 1 160 ? 8.19400 19.84700 55.94800 1.000 25.04414 160 ALA B C 1
ATOM 3096 O O . ALA B 1 160 ? 9.33400 19.80000 56.42700 1.000 24.69350 160 ALA B O 1
ATOM 3098 N N . LEU B 1 161 ? 7.91000 19.36100 54.73700 1.000 22.93610 161 LEU B N 1
ATOM 3099 C CA . LEU B 1 161 ? 8.94300 18.71700 53.92900 1.000 23.75501 161 LEU B CA 1
ATOM 3100 C C . LEU B 1 161 ? 10.00400 19.70800 53.46800 1.000 25.99540 161 LEU B C 1
ATOM 3101 O O . LEU B 1 161 ? 11.20600 19.45500 53.61700 1.000 23.99893 161 LEU B O 1
ATOM 3106 N N . THR B 1 162 ? 9.59200 20.83900 52.88400 1.000 26.42311 162 THR B N 1
ATOM 3107 C CA . THR B 1 162 ? 10.60100 21.80800 52.46900 1.000 25.24305 162 THR B CA 1
ATOM 3108 C C . THR B 1 162 ? 11.33400 22.38200 53.67200 1.000 28.20936 162 THR B C 1
ATOM 3109 O O . THR B 1 162 ? 12.52600 22.69800 53.58000 1.000 28.64007 162 THR B O 1
ATOM 3113 N N . GLY B 1 163 ? 10.65400 22.47700 54.81500 1.000 28.02216 163 GLY B N 1
ATOM 3114 C CA . GLY B 1 163 ? 11.30300 22.92100 56.03300 1.000 35.48624 163 GLY B CA 1
ATOM 3115 C C . GLY B 1 163 ? 12.40900 22.00400 56.50800 1.000 32.74613 163 GLY B C 1
ATOM 3116 O O . GLY B 1 163 ? 13.28300 22.44000 57.25300 1.000 34.25063 163 GLY B O 1
ATOM 3117 N N . ALA B 1 164 ? 12.39400 20.74000 56.10800 1.000 29.66890 164 ALA B N 1
ATOM 3118 C CA . ALA B 1 164 ? 13.44900 19.82200 56.51200 1.000 32.16204 164 ALA B CA 1
ATOM 3119 C C . ALA B 1 164 ? 14.56900 19.72200 55.48300 1.000 31.10379 164 ALA B C 1
ATOM 3120 O O . ALA B 1 164 ? 15.45200 18.87000 55.62900 1.000 34.59596 164 ALA B O 1
ATOM 3122 N N . GLY B 1 165 ? 14.55600 20.56300 54.45400 1.000 29.18901 165 GLY B N 1
ATOM 3123 C CA . GLY B 1 165 ? 15.57900 20.51900 53.43100 1.000 36.22603 165 GLY B CA 1
ATOM 3124 C C . GLY B 1 165 ? 15.24900 19.68400 52.21600 1.000 31.56843 165 GLY B C 1
ATOM 3125 O O . GLY B 1 165 ? 16.15200 19.40000 51.41900 1.000 34.59542 165 GLY B O 1
ATOM 3126 N N . ILE B 1 166 ? 14.00100 19.26000 52.05400 1.000 26.32661 166 ILE B N 1
ATOM 3127 C CA . ILE B 1 166 ? 13.56700 18.5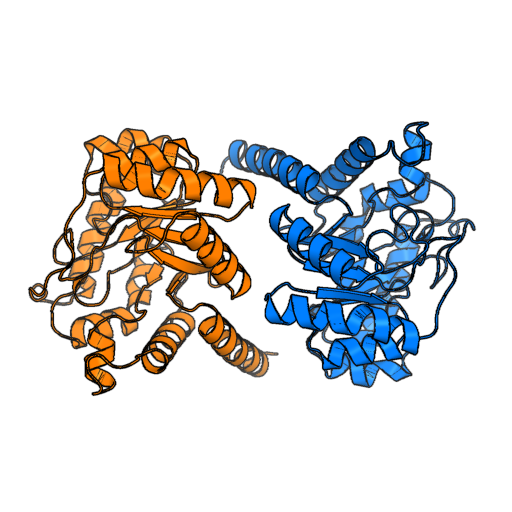8500 50.84000 1.000 24.65171 166 ILE B CA 1
ATOM 3128 C C . ILE B 1 166 ? 13.18700 19.66200 49.84000 1.000 32.37880 166 ILE B C 1
ATOM 3129 O O . ILE B 1 166 ? 12.27400 20.45700 50.08900 1.000 32.65522 166 ILE B O 1
ATOM 3134 N N . LYS B 1 167 ? 13.89400 19.70600 48.72100 1.000 31.85756 167 LYS B N 1
ATOM 3135 C CA . LYS B 1 167 ? 13.68700 20.80800 47.79900 1.000 30.53142 167 LYS B CA 1
ATOM 3136 C C . LYS B 1 167 ? 12.32200 20.70000 47.14000 1.000 27.98435 167 LYS B C 1
ATOM 3137 O O . LYS B 1 167 ? 11.85600 19.60600 46.80100 1.000 26.68350 167 LYS B O 1
ATOM 3143 N N . ARG B 1 168 ? 11.67500 21.85900 46.99300 1.000 26.99454 168 ARG B N 1
ATOM 3144 C CA . ARG B 1 168 ? 10.26700 21.91400 46.61500 1.000 29.60352 168 ARG B CA 1
ATOM 3145 C C . ARG B 1 168 ? 10.01300 21.21400 45.28700 1.000 24.56279 168 ARG B C 1
ATOM 3146 O O . ARG B 1 168 ? 8.97900 20.56000 45.10700 1.000 25.97609 168 ARG B O 1
ATOM 3154 N N . ASN B 1 169 ? 10.94900 21.33800 44.34500 1.000 29.62068 169 ASN B N 1
ATOM 3155 C CA . ASN B 1 169 ? 10.75800 20.80600 43.00200 1.000 28.03607 169 ASN B CA 1
ATOM 3156 C C . ASN B 1 169 ? 10.82800 19.28400 42.93600 1.000 22.65577 169 ASN B C 1
ATOM 3157 O O . ASN B 1 169 ? 10.62100 18.72200 41.85600 1.000 26.48345 169 ASN B O 1
ATOM 3162 N N . ARG B 1 170 ? 11.11300 18.60400 44.04900 1.000 21.25146 170 ARG B N 1
ATOM 3163 C CA . ARG B 1 170 ? 11.02600 17.14900 44.08900 1.000 21.70678 170 ARG B CA 1
ATOM 3164 C C . ARG B 1 170 ? 9.60600 16.65700 44.31800 1.000 21.50366 170 ARG B C 1
ATOM 3165 O O . ARG B 1 170 ? 9.35600 15.45000 44.20200 1.000 19.83062 170 ARG B O 1
ATOM 3173 N N . LEU B 1 171 ? 8.67800 17.55900 44.61900 1.000 21.96094 171 LEU B N 1
ATOM 3174 C CA . LEU B 1 171 ? 7.36000 17.19000 45.10900 1.000 21.72077 171 LEU B CA 1
ATOM 3175 C C . LEU B 1 171 ? 6.35200 17.06900 43.97900 1.000 20.40307 171 LEU B C 1
ATOM 3176 O O . LEU B 1 171 ? 6.26000 17.94900 43.11200 1.000 21.96710 171 LEU B O 1
ATOM 3181 N N . VAL B 1 172 ? 5.60100 15.97300 44.00500 1.000 19.91123 172 VAL B N 1
ATOM 3182 C CA . VAL B 1 172 ? 4.44000 15.74500 43.15500 1.000 18.34716 172 VAL B CA 1
ATOM 3183 C C . VAL B 1 172 ? 3.24600 15.57200 44.08400 1.000 19.33958 172 VAL B C 1
ATOM 3184 O O . VAL B 1 172 ? 3.31800 14.81100 45.05600 1.000 20.87611 172 VAL B O 1
ATOM 3188 N N . LEU B 1 173 ? 2.16000 16.28100 43.80800 1.000 18.65428 173 LEU B N 1
ATOM 3189 C CA . LEU B 1 173 ? 0.99500 16.24200 44.68000 1.000 17.08465 173 LEU B CA 1
ATOM 3190 C C . LEU B 1 173 ? -0.05900 15.30700 44.11400 1.000 18.85110 173 LEU B C 1
ATOM 3191 O O . LEU B 1 173 ? -0.40000 15.39000 42.92900 1.000 19.79560 173 LEU B O 1
ATOM 3196 N N . ASP B 1 174 ? -0.56400 14.41600 44.96000 1.000 17.55856 174 ASP B N 1
ATOM 3197 C CA . ASP B 1 174 ? -1.67900 13.55400 44.60300 1.000 17.14054 174 ASP B CA 1
ATOM 3198 C C . ASP B 1 174 ? -2.80800 13.83100 45.58800 1.000 18.26012 174 ASP B C 1
ATOM 3199 O O . ASP B 1 174 ? -2.64400 13.59800 46.79700 1.000 18.69702 174 ASP B O 1
ATOM 3204 N N . PRO B 1 175 ? -3.95500 14.34900 45.13500 1.000 17.01123 175 PRO B N 1
ATOM 3205 C CA . PRO B 1 175 ? -5.01900 14.72600 46.07800 1.000 17.91499 175 PRO B CA 1
ATOM 3206 C C . PRO B 1 175 ? -5.71300 13.54500 46.72800 1.000 18.75310 175 PRO B C 1
ATOM 3207 O O . PRO B 1 175 ? -6.57000 13.75800 47.59500 1.000 19.44990 175 PRO B O 1
ATOM 3211 N N . GLY B 1 176 ? -5.37300 12.32200 46.34300 1.000 19.70878 176 GLY B N 1
ATOM 3212 C CA . GLY B 1 176 ? -6.12800 11.15800 46.74100 1.000 20.87112 176 GLY B CA 1
ATOM 3213 C C . GLY B 1 176 ? -7.33900 10.95100 45.84900 1.000 22.24651 176 GLY B C 1
ATOM 3214 O O . GLY B 1 176 ? -7.80800 11.85500 45.15900 1.000 19.83960 176 GLY B O 1
ATOM 3215 N N . MET B 1 177 ? -7.84600 9.72200 45.86000 1.000 20.65325 177 MET B N 1
ATOM 3216 C CA . MET B 1 177 ? -8.98400 9.41900 45.00800 1.000 20.88113 177 MET B CA 1
ATOM 3217 C C . MET B 1 177 ? -9.71100 8.21700 45.59300 1.000 23.56795 177 MET B C 1
ATOM 3218 O O . MET B 1 177 ? -9.11500 7.40500 46.30600 1.000 21.79192 177 MET B O 1
ATOM 3223 N N . GLY B 1 178 ? -11.01200 8.14600 45.33300 1.000 21.50184 178 GLY B N 1
ATOM 3224 C CA . GLY B 1 178 ? -11.77500 6.97900 45.75500 1.000 22.81652 178 GLY B CA 1
ATOM 3225 C C . GLY B 1 178 ? -11.99700 6.96700 47.25600 1.000 25.36507 178 GLY B C 1
ATOM 3226 O O . GLY B 1 178 ? -12.36600 7.97900 47.86200 1.000 23.74516 178 GLY B O 1
AT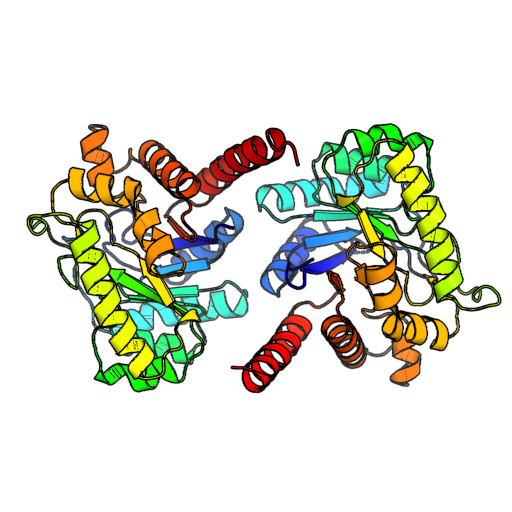OM 3227 N N . PHE B 1 179 ? -11.78100 5.80200 47.87100 1.000 23.24753 179 PHE B N 1
ATOM 3228 C CA . PHE B 1 179 ? -11.99400 5.66900 49.30800 1.000 25.65980 179 PHE B CA 1
ATOM 3229 C C . PHE B 1 179 ? -10.97100 6.43800 50.13600 1.000 30.11054 179 PHE B C 1
ATOM 3230 O O . PHE B 1 179 ? -11.19100 6.61500 51.33800 1.000 29.03662 179 PHE B O 1
ATOM 3238 N N . PHE B 1 180 ? -9.86800 6.89100 49.53500 1.000 24.12120 180 PHE B N 1
ATOM 3239 C CA . PHE B 1 180 ? -8.99800 7.84900 50.20900 1.000 24.40872 180 PHE B CA 1
ATOM 3240 C C . PHE B 1 180 ? -9.68700 9.18500 50.44400 1.000 27.99013 180 PHE B C 1
ATOM 3241 O O . PHE B 1 180 ? -9.16600 10.00800 51.20700 1.000 26.62783 180 PHE B O 1
ATOM 3249 N N . LEU B 1 181 ? -10.83400 9.41800 49.80900 1.000 26.26349 181 LEU B N 1
ATOM 3250 C CA . LEU B 1 181 ? -11.58400 10.65900 49.94600 1.000 26.89422 181 LEU B CA 1
ATOM 3251 C C . LEU B 1 181 ? -12.91200 10.46800 50.65900 1.000 32.50427 181 LEU B C 1
ATOM 3252 O O . LEU B 1 181 ? -13.66200 11.43700 50.81200 1.000 35.69059 181 LEU B O 1
ATOM 3257 N N . GLY B 1 182 ? -13.22400 9.25800 51.09900 1.000 36.09365 182 GLY B N 1
ATOM 3258 C CA . GLY B 1 182 ? -14.51400 8.96100 51.68500 1.000 43.20279 182 GLY B CA 1
ATOM 3259 C C . GLY B 1 182 ? -15.36000 8.09700 50.76400 1.000 43.59669 182 GLY B C 1
ATOM 3260 O O . GLY B 1 182 ? -14.99500 7.79800 49.62600 1.000 37.76890 182 GLY B O 1
ATOM 3261 N N . ALA B 1 183 ? -16.52700 7.71200 51.28500 1.000 47.00858 183 ALA B N 1
ATOM 3262 C CA . ALA B 1 183 ? -17.36700 6.73200 50.60500 1.000 44.51811 183 ALA B CA 1
ATOM 3263 C C . ALA B 1 183 ? -18.23400 7.33100 49.50500 1.000 42.19232 183 ALA B C 1
ATOM 3264 O O . ALA B 1 183 ? -18.74800 6.58100 48.66900 1.000 43.90974 183 ALA B O 1
ATOM 3266 N N . ALA B 1 184 ? -18.40800 8.64400 49.47400 1.000 43.51317 184 ALA B N 1
ATOM 3267 C CA . ALA B 1 184 ? -19.28800 9.23800 48.47300 1.000 42.12194 184 ALA B CA 1
ATOM 3268 C C . ALA B 1 184 ? -18.57500 9.32400 47.12600 1.000 34.71527 184 ALA B C 1
ATOM 3269 O O . ALA B 1 184 ? -17.45700 9.84600 47.05800 1.000 38.04400 184 ALA B O 1
ATOM 3271 N N . PRO B 1 185 ? -19.17500 8.81600 46.04400 1.000 39.22874 185 PRO B N 1
ATOM 3272 C CA . PRO B 1 185 ? -18.57500 9.03100 44.71700 1.000 32.93053 185 PRO B CA 1
ATOM 3273 C C . PRO B 1 185 ? -18.44500 10.50000 44.34900 1.000 31.65999 185 PRO B C 1
ATOM 3274 O O . PRO B 1 185 ? -17.54400 10.86000 43.58100 1.000 30.77574 185 PRO B O 1
ATOM 3278 N N . GLU B 1 186 ? -19.31100 11.36100 44.88500 1.000 35.18863 186 GLU B N 1
ATOM 3279 C CA . GLU B 1 186 ? -19.26300 12.77700 44.53900 1.000 37.73514 186 GLU B CA 1
ATOM 3280 C C . GLU B 1 186 ? -17.97400 13.43800 45.01100 1.000 32.39896 186 GLU B C 1
ATOM 3281 O O . GLU B 1 186 ? -17.48700 14.36900 44.36000 1.000 31.48438 186 GLU B O 1
ATOM 3287 N N . THR B 1 187 ? -17.40000 12.97600 46.12600 1.000 32.80603 187 THR B N 1
ATOM 3288 C CA . THR B 1 187 ? -16.14200 13.55600 46.58400 1.000 30.97581 187 THR B CA 1
ATOM 3289 C C . THR B 1 187 ? -15.02400 13.30900 45.57800 1.000 31.98718 187 THR B C 1
ATOM 3290 O O . THR B 1 187 ? -14.23400 14.21400 45.28600 1.000 26.10496 187 THR B O 1
ATOM 3294 N N . SER B 1 188 ? -14.94300 12.08900 45.03300 1.000 26.31490 188 SER B N 1
ATOM 3295 C CA . SER B 1 188 ? -13.93900 11.80200 44.01600 1.000 23.70768 188 SER B CA 1
ATOM 3296 C C . SER B 1 188 ? -14.19700 12.59600 42.74400 1.000 23.09970 188 SER B C 1
ATOM 3297 O O . SER B 1 188 ? -13.25300 13.05200 42.08800 1.000 24.72198 188 SER B O 1
ATOM 3300 N N . LEU B 1 189 ? -15.46900 12.76600 42.37800 1.000 24.28137 189 LEU B N 1
ATOM 3301 C CA . LEU B 1 189 ? -15.78600 13.51200 41.16600 1.000 26.77251 189 LEU B CA 1
ATOM 3302 C C . LEU B 1 189 ? -15.41600 14.98400 41.31600 1.000 26.19980 189 LEU B C 1
ATOM 3303 O O . LEU B 1 189 ? -14.95700 15.61300 40.35600 1.000 27.77991 189 LEU B O 1
ATOM 3308 N N . SER B 1 190 ? -15.60300 15.55100 42.51200 1.000 25.27468 190 SER B N 1
ATOM 3309 C CA . SER B 1 190 ? -15.18200 16.93100 42.74000 1.000 23.37223 190 SER B CA 1
ATOM 3310 C C . SER B 1 190 ? -13.68100 17.07800 42.53700 1.000 24.62387 190 SER B C 1
ATOM 3311 O O . SER B 1 190 ? -13.21700 18.01300 41.87400 1.000 26.76515 190 SER B O 1
ATOM 3314 N N . VAL B 1 191 ? -12.90500 16.15600 43.10900 1.000 22.76808 191 VAL B N 1
ATOM 3315 C CA . VAL B 1 191 ? -11.45400 16.22100 42.98800 1.000 25.48785 191 VAL B CA 1
ATOM 3316 C C . VAL B 1 191 ? -11.02400 16.01600 41.54400 1.000 26.14854 191 VAL B C 1
ATOM 3317 O O . VAL B 1 191 ? -10.15200 16.73000 41.03400 1.000 23.35321 191 VAL B O 1
ATOM 3321 N N . LEU B 1 192 ? -11.61800 15.03200 40.86300 1.000 21.80523 192 LEU B N 1
ATOM 3322 C CA . LEU B 1 192 ? -11.27700 14.80800 39.46500 1.000 20.96414 192 LEU B CA 1
ATOM 3323 C C . LEU B 1 192 ? -11.59400 16.03200 38.62100 1.000 23.49994 192 LEU B C 1
ATOM 3324 O O . LEU B 1 192 ? -10.87800 16.32800 37.65900 1.000 30.89929 192 LEU B O 1
ATOM 3329 N N . ALA B 1 193 ? -12.63700 16.77500 38.98600 1.000 22.03797 193 ALA B N 1
ATOM 3330 C CA . ALA B 1 193 ? -13.01500 17.94800 38.21300 1.000 22.47729 193 ALA B CA 1
ATOM 3331 C C . ALA B 1 193 ? -12.20900 19.18400 38.58600 1.000 30.52047 193 ALA B C 1
ATOM 3332 O O . ALA B 1 193 ? -12.05100 20.08200 37.75000 1.000 28.72466 193 ALA B O 1
ATOM 3334 N N . ARG B 1 194 ? -11.69100 19.26100 39.81500 1.000 25.87612 194 ARG B N 1
ATOM 3335 C CA . ARG B 1 194 ? -11.15600 20.51300 40.34500 1.000 25.63106 194 ARG B CA 1
ATOM 3336 C C . ARG B 1 194 ? -9.68200 20.45100 40.72500 1.000 25.84889 194 ARG B C 1
ATOM 3337 O O . ARG B 1 194 ? -9.16400 21.43100 41.27600 1.000 28.82993 194 ARG B O 1
ATOM 3345 N N . PHE B 1 195 ? -8.98500 19.34700 40.43800 1.000 23.81904 195 PHE B N 1
ATOM 3346 C CA . PHE B 1 195 ? -7.59700 19.21000 40.87900 1.000 25.11794 195 PHE B CA 1
ATOM 3347 C C . PHE B 1 195 ? -6.68600 20.29500 40.31500 1.000 24.95350 195 PHE B C 1
ATOM 3348 O O . PHE B 1 195 ? -5.62000 20.54100 40.88900 1.000 25.54836 195 PHE B O 1
ATOM 3356 N N . ASP B 1 196 ? -7.06100 20.94300 39.20500 1.000 27.58289 196 ASP B N 1
ATOM 3357 C CA . ASP B 1 196 ? -6.21600 22.01900 38.69400 1.000 26.12762 196 ASP B CA 1
ATOM 3358 C C . ASP B 1 196 ? -6.06400 23.14500 39.70300 1.000 31.35064 196 ASP B C 1
ATOM 3359 O O . ASP B 1 196 ? -5.07200 23.87900 39.65100 1.000 32.15453 196 ASP B O 1
ATOM 3364 N N . GLU B 1 197 ? -7.02400 23.29200 40.62200 1.000 29.25224 197 GLU B N 1
ATOM 3365 C CA . GLU B 1 197 ? -6.89200 24.28800 41.67600 1.000 29.56798 197 GLU B CA 1
ATOM 3366 C C . GLU B 1 197 ? -5.61400 24.07300 42.47400 1.000 31.98624 197 GLU B C 1
ATOM 3367 O O . GLU B 1 197 ? -4.95100 25.04100 42.86700 1.000 31.69697 197 GLU B O 1
ATOM 3373 N N . LEU B 1 198 ? -5.23800 22.81000 42.70200 1.000 28.18737 198 LEU B N 1
ATOM 3374 C CA . LEU B 1 198 ? -4.00600 22.52600 43.43200 1.000 27.17285 198 LEU B CA 1
ATOM 3375 C C . LEU B 1 198 ? -2.77900 22.88000 42.60400 1.000 29.37312 198 LEU B C 1
ATOM 3376 O O . LEU B 1 198 ? -1.79400 23.40500 43.13800 1.000 29.52451 198 LEU B O 1
ATOM 3381 N N . ARG B 1 199 ? -2.81400 22.57500 41.30200 1.000 29.47434 199 ARG B N 1
ATOM 3382 C CA . ARG B 1 199 ? -1.71300 22.91600 40.40400 1.000 31.18686 199 ARG B CA 1
ATOM 3383 C C . ARG B 1 199 ? -1.38100 24.40000 40.47000 1.000 28.73229 199 ARG B C 1
ATOM 3384 O O . ARG B 1 199 ? -0.21100 24.78600 40.57000 1.000 33.80760 199 ARG B O 1
ATOM 3392 N N . LEU B 1 200 ? -2.40000 25.25200 40.40800 1.000 31.10840 200 LEU B N 1
ATOM 3393 C CA . LEU B 1 200 ? -2.12800 26.68100 40.38700 1.000 32.13301 200 LEU B CA 1
ATOM 3394 C C . LEU B 1 200 ? -1.83500 27.23800 41.77200 1.000 35.47384 200 LEU B C 1
ATOM 3395 O O . LEU B 1 200 ? -1.11500 28.23400 41.89100 1.000 41.00798 200 LEU B O 1
ATOM 3400 N N . ARG B 1 201 ? -2.35800 26.62000 42.83000 1.000 31.97635 201 ARG B N 1
ATOM 3401 C CA . ARG B 1 201 ? -2.09500 27.17100 44.15400 1.000 34.81104 201 ARG B CA 1
ATOM 3402 C C . ARG B 1 201 ? -0.66500 26.89900 44.59800 1.000 28.17521 201 ARG B C 1
ATOM 3403 O O . ARG B 1 201 ? -0.03800 27.74900 45.24000 1.000 32.58100 201 ARG B O 1
ATOM 3411 N N . PHE B 1 202 ? -0.12600 25.72700 44.27000 1.000 26.53443 202 PHE B N 1
ATOM 3412 C CA . PHE B 1 202 ? 1.19900 25.35500 44.74000 1.000 26.95681 202 PHE B CA 1
ATOM 3413 C C . PHE B 1 202 ? 2.26700 25.40300 43.66300 1.000 26.70872 202 PHE B C 1
ATOM 3414 O O . PHE B 1 202 ? 3.45000 25.25200 43.98800 1.000 30.78924 202 PHE B O 1
ATOM 3422 N N . ASP B 1 203 ? 1.88800 25.61300 42.40200 1.000 30.44013 203 ASP B N 1
ATOM 3423 C CA . ASP B 1 203 ? 2.83800 25.58800 41.29300 1.000 29.84300 203 ASP B CA 1
ATOM 3424 C C . ASP B 1 203 ? 3.66400 24.30500 41.31500 1.000 27.56099 203 ASP B C 1
ATOM 3425 O O . ASP B 1 203 ? 4.88700 24.32100 41.16000 1.000 30.83018 203 ASP B O 1
ATOM 3430 N N . LEU B 1 204 ? 2.98600 23.18600 41.54100 1.000 25.14248 204 LEU B N 1
ATOM 3431 C CA . LEU B 1 204 ? 3.58900 21.86600 41.53600 1.000 23.81473 204 LEU B CA 1
ATOM 3432 C C . LEU B 1 204 ? 2.73900 20.93400 40.68700 1.000 25.21221 204 LEU B C 1
ATOM 3433 O O . LEU B 1 204 ? 1.52700 21.13700 40.56800 1.000 21.87623 204 LEU B O 1
ATOM 3438 N N . PRO B 1 205 ? 3.34400 19.91100 40.09000 1.000 23.24720 205 PRO B N 1
ATOM 3439 C CA . PRO B 1 205 ? 2.56600 18.97700 39.27200 1.000 22.49635 205 PRO B CA 1
ATOM 3440 C C . PRO B 1 205 ? 1.67900 18.08900 40.13100 1.000 22.07069 205 PRO B C 1
ATOM 3441 O O . PRO B 1 205 ? 1.93700 17.85200 41.31300 1.000 21.82299 205 PRO B O 1
ATOM 3445 N N . VAL B 1 206 ? 0.61300 17.59300 39.50900 1.000 18.91656 206 VAL B N 1
ATOM 3446 C CA . VAL B 1 206 ? -0.39400 16.78500 40.18400 1.000 17.52757 206 VAL B CA 1
ATOM 3447 C C . VAL B 1 206 ? -0.45000 15.41600 39.51800 1.000 18.77495 206 VAL B C 1
ATOM 3448 O O . VAL B 1 206 ? -0.41400 15.31200 38.28800 1.000 20.43973 206 VAL B O 1
ATOM 3452 N N . LEU B 1 207 ? -0.50400 14.37000 40.34300 1.000 15.50211 207 LEU B N 1
ATOM 3453 C CA . LEU B 1 207 ? -0.70600 12.99700 39.90300 1.000 15.58902 207 LEU B CA 1
ATOM 3454 C C . LEU B 1 207 ? -2.09000 12.54000 40.33800 1.000 17.26205 207 LEU B C 1
ATOM 3455 O O . LEU B 1 207 ? -2.50400 12.78900 41.47200 1.000 16.88731 207 LEU B O 1
ATOM 3460 N N . LEU B 1 208 ? -2.80300 11.85700 39.44600 1.000 19.34581 208 LEU B N 1
ATOM 3461 C CA . LEU B 1 208 ? -4.08500 11.26300 39.79800 1.000 19.43669 208 LEU B CA 1
ATOM 3462 C C . LEU B 1 208 ? -4.05800 9.77000 39.52200 1.000 17.21417 208 LEU B C 1
ATOM 3463 O O . LEU B 1 208 ? -3.40500 9.31300 38.58100 1.000 17.71971 208 LEU B O 1
ATOM 3468 N N . SER B 1 209 ? -4.76900 9.01300 40.35800 1.000 16.60311 209 SER B N 1
ATOM 3469 C CA . SER B 1 209 ? -4.91400 7.56700 40.18900 1.000 18.70507 209 SER B CA 1
ATOM 3470 C C . SER B 1 209 ? -6.39300 7.22900 40.34800 1.000 18.03431 209 SER B C 1
ATOM 3471 O O . SER B 1 209 ? -6.88300 7.03700 41.46100 1.000 20.24379 209 SER B O 1
ATOM 3474 N N . VAL B 1 210 ? -7.11000 7.16400 39.22700 1.000 19.36013 210 VAL B N 1
ATOM 3475 C CA . VAL B 1 210 ? -8.50900 6.75600 39.25000 1.000 19.11469 210 VAL B CA 1
ATOM 3476 C C . VAL B 1 210 ? -8.69200 5.29300 38.87100 1.000 20.99140 210 VAL B C 1
ATOM 3477 O O . VAL B 1 210 ? -9.76500 4.73100 39.13700 1.000 20.76076 210 VAL B O 1
ATOM 3481 N N . SER B 1 211 ? -7.68700 4.66800 38.26200 1.000 18.43719 211 SER B N 1
ATOM 3482 C CA . SER B 1 211 ? -7.81900 3.34900 37.65000 1.000 17.38725 211 SER B CA 1
ATOM 3483 C C . SER B 1 211 ? -8.46800 2.32800 38.58100 1.000 19.93076 211 SER B C 1
ATOM 3484 O O . SER B 1 211 ? -7.95900 2.05200 39.67100 1.000 18.96240 211 SER B O 1
ATOM 3487 N N . ARG B 1 212 ? -9.59800 1.77400 38.12700 1.000 19.54498 212 ARG B N 1
ATOM 3488 C CA . ARG B 1 212 ? -10.34900 0.69100 38.76600 1.000 21.31660 212 ARG B CA 1
ATOM 3489 C C . ARG B 1 212 ? -10.84200 1.02200 40.17300 1.000 19.93523 212 ARG B C 1
ATOM 3490 O O . ARG B 1 212 ? -11.17800 0.11500 40.93800 1.000 25.19258 212 ARG B O 1
ATOM 3498 N N . LYS B 1 213 ? -10.92700 2.29400 40.54000 1.000 20.18485 213 LYS B N 1
ATOM 3499 C CA . LYS B 1 213 ? -11.39100 2.61000 41.88300 1.000 20.65041 213 LYS B CA 1
ATOM 3500 C C . LYS B 1 213 ? -12.91000 2.46400 41.96700 1.000 24.18464 213 LYS B C 1
ATOM 3501 O O . LYS B 1 213 ? -13.62500 2.56600 40.96500 1.000 22.13414 213 LYS B O 1
ATOM 3507 N N . SER B 1 214 ? -13.40500 2.21500 43.18100 1.000 22.53481 214 SER B N 1
ATOM 3508 C CA . SER B 1 214 ? -14.79100 1.77900 43.31400 1.000 25.02704 214 SER B CA 1
ATOM 3509 C C . SER B 1 214 ? -15.80300 2.84800 42.91700 1.000 27.17561 214 SER B C 1
ATOM 3510 O O . SER B 1 214 ? -16.92300 2.49400 42.53600 1.000 27.61311 214 SER B O 1
ATOM 3513 N N . PHE B 1 215 ? -15.45600 4.14000 42.97100 1.000 23.25271 215 PHE B N 1
ATOM 3514 C CA . PHE B 1 215 ? -16.46500 5.13600 42.61100 1.000 26.95798 215 PHE B CA 1
ATOM 3515 C C . PHE B 1 215 ? -16.83700 5.04600 41.13600 1.000 26.53452 215 PHE B C 1
ATOM 3516 O O . PHE B 1 215 ? -17.96800 5.37500 40.76500 1.000 24.72366 215 PHE B O 1
ATOM 3524 N N . LEU B 1 216 ? -15.91700 4.58300 40.28800 1.000 23.43065 216 LEU B N 1
ATOM 3525 C CA . LEU B 1 216 ? -16.26400 4.35000 38.89000 1.000 20.76344 216 LEU B CA 1
ATOM 3526 C C . LEU B 1 216 ? -17.27700 3.22500 38.74100 1.000 27.48948 216 LEU B C 1
ATOM 3527 O O . LEU B 1 216 ? -18.07900 3.23500 37.79800 1.000 28.80281 216 LEU B O 1
ATOM 3532 N N . ARG B 1 217 ? -17.25500 2.24700 39.65300 1.000 30.50717 217 ARG B N 1
ATOM 3533 C CA . ARG B 1 217 ? -18.24700 1.17900 39.62100 1.000 28.84118 217 ARG B CA 1
ATOM 3534 C C . ARG B 1 217 ? -19.63800 1.70800 39.92100 1.000 34.76621 217 ARG B C 1
ATOM 3535 O O . ARG B 1 217 ? -20.62200 1.21800 39.35500 1.000 38.39478 217 ARG B O 1
ATOM 3543 N N . ALA B 1 218 ? -19.73800 2.71100 40.79500 1.000 30.96142 218 ALA B N 1
ATOM 3544 C CA . ALA B 1 218 ? -21.03200 3.32600 41.06000 1.000 33.92639 218 ALA B CA 1
ATOM 3545 C C . ALA B 1 218 ? -21.64300 3.90800 39.79200 1.000 41.43060 218 ALA B C 1
ATOM 3546 O O . ALA B 1 218 ? -22.87100 3.99900 39.68500 1.000 43.11260 218 ALA B O 1
ATOM 3548 N N . LEU B 1 219 ? -20.81600 4.28000 38.81200 1.000 38.95244 219 LEU B N 1
ATOM 3549 C CA . LEU B 1 219 ? -21.32300 4.84500 37.56900 1.000 38.85160 219 LEU B CA 1
ATOM 3550 C C . LEU B 1 219 ? -21.46000 3.84200 36.42900 1.000 39.29049 219 LEU B C 1
ATOM 3551 O O . LEU B 1 219 ? -22.23500 4.09700 35.50200 1.000 38.97879 219 LEU B O 1
ATOM 3556 N N . THR B 1 220 ? -20.73400 2.72000 36.44400 1.000 35.13994 220 THR B N 1
ATOM 3557 C CA . THR B 1 220 ? -21.02400 1.70900 35.43100 1.000 30.68781 220 THR B CA 1
ATOM 3558 C C . THR B 1 220 ? -22.31200 0.96200 35.74100 1.000 32.21982 220 THR B C 1
ATOM 3559 O O . THR B 1 220 ? -23.01400 0.53500 34.81800 1.000 32.35525 220 THR B O 1
ATOM 3563 N N . GLY B 1 221 ? -22.65400 0.82100 37.01900 1.000 32.38877 221 GLY B N 1
ATOM 3564 C CA . GLY B 1 221 ? -23.79200 0.01900 37.40900 1.000 33.58311 221 GLY B CA 1
ATOM 3565 C C . GLY B 1 221 ? -23.53200 -1.46200 37.38100 1.000 35.03962 221 GLY B C 1
ATOM 3566 O O . GLY B 1 221 ? -24.45800 -2.25300 37.60800 1.000 35.78346 221 GLY B O 1
ATOM 3567 N N . ARG B 1 222 ? -22.29400 -1.82200 37.09900 1.000 37.35212 222 ARG B N 1
ATOM 3568 C CA . ARG B 1 222 ? -21.93200 -3.19300 36.96200 1.000 37.79747 222 ARG B CA 1
ATOM 3569 C C . ARG B 1 222 ? -21.14000 -3.77300 38.08300 1.000 44.55655 222 ARG B C 1
ATOM 3570 O O . ARG B 1 222 ? -20.58200 -4.84500 37.94800 1.000 43.47917 222 ARG B O 1
ATOM 3578 N N . GLY B 1 223 ? -21.16000 -3.07400 39.19000 1.000 37.56213 223 GLY B N 1
ATOM 3579 C CA . GLY B 1 223 ? -20.49000 -3.50000 40.40000 1.000 47.72150 223 GLY B CA 1
ATOM 3580 C C . GLY B 1 223 ? -19.09100 -4.00900 40.17900 1.000 45.40652 223 GLY B C 1
ATOM 3581 O O . GLY B 1 223 ? -18.26700 -3.33500 39.58000 1.000 43.46158 223 GLY B O 1
ATOM 3582 N N . PRO B 1 224 ? -18.88000 -5.28100 40.48600 1.000 46.94107 224 PRO B N 1
ATOM 3583 C CA . PRO B 1 224 ? -17.58300 -5.94800 40.37200 1.000 46.52898 224 PRO B CA 1
ATOM 3584 C C . PRO B 1 224 ? -17.08400 -6.13500 38.94200 1.000 49.63116 224 PRO B C 1
ATOM 3585 O O . PRO B 1 224 ? -15.91700 -6.33900 38.74800 1.000 51.66859 224 PRO B O 1
ATOM 3589 N N . GLY B 1 225 ? -17.92400 -5.99800 37.93100 1.000 46.53804 225 GLY B N 1
ATOM 3590 C CA . GLY B 1 225 ? -17.44900 -6.11500 36.57200 1.000 47.73011 225 GLY B CA 1
ATOM 3591 C C . GLY B 1 225 ? -16.48000 -5.01600 36.10200 1.000 46.15107 225 GLY B C 1
ATOM 3592 O O . GLY B 1 225 ? -16.37300 -3.96900 36.70700 1.000 40.72428 225 GLY B O 1
ATOM 3593 N N . ASP B 1 226 ? -15.70700 -5.34700 35.08200 1.000 42.30606 226 ASP B N 1
ATOM 3594 C CA . ASP B 1 226 ? -14.84700 -4.50100 34.34300 1.000 39.05653 226 ASP B CA 1
ATOM 3595 C C . ASP B 1 226 ? -15.28000 -3.11000 34.13400 1.000 34.09384 226 ASP B C 1
ATOM 3596 O O . ASP B 1 226 ? -16.34100 -2.76100 33.76300 1.000 33.98173 226 ASP B O 1
ATOM 3601 N N . VAL B 1 227 ? -14.33100 -2.35000 34.54200 1.000 29.23879 227 VAL B N 1
ATOM 3602 C CA . VAL B 1 227 ? -14.43500 -0.88600 34.58800 1.000 25.96728 227 VAL B CA 1
ATOM 3603 C C . VAL B 1 227 ? -13.33300 -0.18200 33.79700 1.000 21.64420 227 VAL B C 1
ATOM 3604 O O . VAL B 1 227 ? -12.94400 0.94700 34.12700 1.000 20.40441 227 VAL B O 1
ATOM 3608 N N . GLY B 1 228 ? -12.83300 -0.81700 32.73700 1.000 21.31678 228 GLY B N 1
ATOM 3609 C CA . GLY B 1 228 ? -11.80800 -0.17600 31.92600 1.000 22.04404 228 GLY B CA 1
ATOM 3610 C C . GLY B 1 228 ? -12.30900 1.05200 31.18400 1.000 17.70130 228 GLY B C 1
ATOM 3611 O O . GLY B 1 228 ? -11.58100 2.04300 31.04900 1.000 18.43864 228 GLY B O 1
ATOM 3612 N N . ALA B 1 229 ? -13.55700 1.01000 30.70300 1.000 18.04153 229 ALA B N 1
ATOM 3613 C CA . ALA B 1 229 ? -14.10100 2.12400 29.92600 1.000 20.82511 229 ALA B CA 1
ATOM 3614 C C . ALA B 1 229 ? -14.30600 3.35600 30.79500 1.000 19.90486 229 ALA B C 1
ATOM 3615 O O . ALA B 1 229 ? -13.95000 4.47200 30.39600 1.000 17.59146 229 ALA B O 1
ATOM 3617 N N . ALA B 1 230 ? -14.90700 3.18000 31.97500 1.000 17.05116 230 ALA B N 1
ATOM 3618 C CA . ALA B 1 230 ? -15.08000 4.31200 32.88000 1.000 19.43413 230 ALA B CA 1
ATOM 3619 C C . ALA B 1 230 ? -13.72900 4.85900 33.32100 1.000 16.55448 230 ALA B C 1
ATOM 3620 O O . ALA B 1 230 ? -13.55100 6.07800 33.42600 1.000 18.14503 230 ALA B O 1
ATOM 3622 N N . THR B 1 231 ? -12.76600 3.96700 33.57400 1.000 15.91241 231 THR B N 1
ATOM 3623 C CA . THR B 1 231 ? -11.40400 4.38800 33.89700 1.000 19.36799 231 THR B CA 1
ATOM 3624 C C . THR B 1 231 ? -10.81800 5.25200 32.79000 1.000 17.91918 231 THR B C 1
ATOM 3625 O O . THR B 1 231 ? -10.24900 6.31800 33.05600 1.000 14.77744 231 THR B O 1
ATOM 3629 N N . LEU B 1 232 ? -10.93900 4.80100 31.53800 1.000 16.14900 232 LEU B N 1
ATOM 3630 C CA . LEU B 1 232 ? -10.40900 5.57300 30.41700 1.000 18.29317 232 LEU B CA 1
ATOM 3631 C C . LEU B 1 232 ? -11.05200 6.94900 30.34600 1.000 17.34909 232 LEU B C 1
ATOM 3632 O O . LEU B 1 232 ? -10.36300 7.95200 30.14200 1.000 17.83542 232 LEU B O 1
ATOM 3637 N N . ALA B 1 233 ? -12.38000 7.01100 30.48900 1.000 17.97496 233 ALA B N 1
ATOM 3638 C CA . ALA B 1 233 ? -13.07400 8.29400 30.42900 1.000 17.38844 233 ALA B CA 1
ATOM 3639 C C . ALA B 1 233 ? -12.56100 9.24200 31.50300 1.000 18.10247 233 ALA B C 1
ATOM 3640 O O . ALA B 1 233 ? -12.30100 10.42100 31.23500 1.000 19.35697 233 ALA B O 1
ATOM 3642 N N . ALA B 1 234 ? -12.40700 8.74000 32.73000 1.000 17.50162 234 ALA B N 1
ATOM 3643 C CA . ALA B 1 234 ? -11.90800 9.57400 33.81900 1.000 15.77759 234 ALA B CA 1
ATOM 3644 C C . ALA B 1 234 ? -10.46500 9.99800 33.57700 1.000 19.85061 234 ALA B C 1
ATOM 3645 O O . ALA B 1 234 ? -10.09000 11.14000 33.87200 1.000 21.01230 234 ALA B O 1
ATOM 3647 N N . GLU B 1 235 ? -9.64000 9.09200 33.04800 1.000 16.35396 235 GLU B N 1
ATOM 3648 C CA . GLU B 1 235 ? -8.24300 9.42100 32.78300 1.000 15.47563 235 GLU B CA 1
ATOM 3649 C C . GLU B 1 235 ? -8.11600 10.46300 31.67900 1.000 20.15750 235 GLU B C 1
ATOM 3650 O O . GLU B 1 235 ? -7.29000 11.38100 31.77300 1.000 17.28049 235 GLU B O 1
ATOM 3656 N N . LEU B 1 236 ? -8.91600 10.33800 30.62000 1.000 17.09384 236 LEU B N 1
ATOM 3657 C CA . LEU B 1 236 ? -8.88700 11.34900 29.56600 1.000 15.61592 236 LEU B CA 1
ATOM 3658 C C . LEU B 1 236 ? -9.39000 12.69700 30.06700 1.000 20.50267 236 LEU B C 1
ATOM 3659 O O . LEU B 1 236 ? -8.86200 13.74500 29.67400 1.000 21.60838 236 LEU B O 1
ATOM 3664 N N . ALA B 1 237 ? -10.42000 12.69800 30.91800 1.000 19.60818 237 ALA B N 1
ATOM 3665 C CA . ALA B 1 237 ? -10.87300 13.95700 31.50400 1.000 20.32511 237 ALA B CA 1
ATOM 3666 C C . ALA B 1 237 ? -9.76100 14.60300 32.31700 1.000 25.78507 237 ALA B C 1
ATOM 3667 O O . ALA B 1 237 ? -9.57100 15.82500 32.26300 1.000 23.94112 237 ALA B O 1
ATOM 3669 N N . ALA B 1 238 ? -9.00000 13.79200 33.05600 1.000 21.41641 238 ALA B N 1
ATOM 3670 C CA . ALA B 1 238 ? -7.90300 14.32100 33.86500 1.000 23.26211 238 ALA B CA 1
ATOM 3671 C C . ALA B 1 238 ? -6.77800 14.85500 32.99000 1.000 22.80325 238 ALA B C 1
ATOM 3672 O O . ALA B 1 238 ? -6.22700 15.92600 33.26500 1.000 21.28961 238 ALA B O 1
ATOM 3674 N N . ALA B 1 239 ? -6.42100 14.11600 31.93600 1.000 18.72002 239 ALA B N 1
ATOM 3675 C CA . ALA B 1 239 ? -5.42700 14.60800 30.98900 1.000 25.77318 239 ALA B CA 1
ATOM 3676 C C . ALA B 1 239 ? -5.87600 15.92100 30.36700 1.000 23.84743 239 ALA B C 1
ATOM 3677 O O . ALA B 1 239 ? -5.11900 16.90000 30.33200 1.000 27.73302 239 ALA B O 1
ATOM 3679 N N . ALA B 1 240 ? -7.11800 15.95900 29.87600 1.000 25.41031 240 ALA B N 1
ATOM 3680 C CA . ALA B 1 240 ? -7.65500 17.18400 29.29400 1.000 29.91089 240 ALA B CA 1
ATOM 3681 C C . ALA B 1 240 ? -7.70600 18.31500 30.31100 1.000 29.37660 240 ALA B C 1
ATOM 3682 O O . ALA B 1 240 ? -7.58900 19.48800 29.94100 1.000 33.00351 240 ALA B O 1
ATOM 3684 N N . GLY B 1 241 ? -7.88700 17.98700 31.58700 1.000 24.88853 241 GLY B N 1
ATOM 3685 C CA . GLY B 1 241 ? -7.91800 18.96500 32.65200 1.000 29.79904 241 GLY B CA 1
ATOM 3686 C C . GLY B 1 241 ? -6.57500 19.36900 33.21100 1.000 26.15811 241 GLY B C 1
ATOM 3687 O O . GLY B 1 241 ? -6.52500 20.16000 34.15900 1.000 28.92581 241 GLY B O 1
ATOM 3688 N N . GLY B 1 242 ? -5.48200 18.84000 32.66600 1.000 25.96111 242 GLY B N 1
ATOM 3689 C CA . GLY B 1 242 ? -4.15100 19.29700 33.00500 1.000 23.34974 242 GLY B CA 1
ATOM 3690 C C . GLY B 1 242 ? -3.33500 18.38900 33.90000 1.000 24.05664 242 GLY B C 1
ATOM 3691 O O . GLY B 1 242 ? -2.24600 18.79400 34.32300 1.000 25.45746 242 GLY B O 1
ATOM 3692 N N . ALA B 1 243 ? -3.81400 17.18400 34.20400 1.000 23.10784 243 ALA B N 1
ATOM 3693 C CA . ALA B 1 243 ? -3.05200 16.29000 35.06200 1.000 20.23759 243 ALA B CA 1
ATOM 3694 C C . ALA B 1 243 ? -1.65600 16.08100 34.49000 1.000 21.90122 243 ALA B C 1
ATOM 3695 O O . ALA B 1 243 ? -1.48200 15.89100 33.28500 1.000 23.36842 243 ALA B O 1
ATOM 3697 N N . ASP B 1 244 ? -0.64900 16.15000 35.36000 1.000 18.96048 244 ASP B N 1
ATOM 3698 C CA . ASP B 1 244 ? 0.73300 15.99700 34.92200 1.000 19.26266 244 ASP B CA 1
ATOM 3699 C C . ASP B 1 244 ? 1.19100 14.54600 34.94100 1.000 19.64998 244 ASP B C 1
ATOM 3700 O O . ASP B 1 244 ? 2.04100 14.15800 34.13000 1.000 21.37121 244 ASP B O 1
ATOM 3705 N N . PHE B 1 245 ? 0.65700 13.75200 35.86300 1.000 18.23477 245 PHE B N 1
ATOM 3706 C CA . PHE B 1 245 ? 0.91600 12.32600 35.94400 1.000 17.05903 245 PHE B CA 1
ATOM 3707 C C . PHE B 1 245 ? -0.41000 11.59700 36.06000 1.000 17.09132 245 PHE B C 1
ATOM 3708 O O . PHE B 1 245 ? -1.33800 12.07700 36.71600 1.000 15.60851 245 PHE B O 1
ATOM 3716 N N . ILE B 1 246 ? -0.47900 10.41000 35.46200 1.000 16.68577 246 ILE B N 1
ATOM 3717 C CA . ILE B 1 246 ? -1.59400 9.49600 35.67100 1.000 15.82923 246 ILE B CA 1
ATOM 3718 C C . ILE B 1 246 ? -1.02300 8.13500 36.03100 1.000 15.82054 246 ILE B C 1
ATOM 3719 O O . ILE B 1 246 ? -0.14800 7.61700 35.32800 1.000 17.40770 246 ILE B O 1
ATOM 3724 N N . ARG B 1 247 ? -1.49800 7.57200 37.13400 1.000 16.00006 247 ARG B N 1
ATOM 3725 C CA . ARG B 1 247 ? -1.08300 6.25300 37.59200 1.000 12.96345 247 ARG B CA 1
ATOM 3726 C C . ARG B 1 247 ? -2.19500 5.28000 37.22400 1.000 16.35529 247 ARG B C 1
ATOM 3727 O O . ARG B 1 247 ? -3.34300 5.46900 37.63800 1.000 17.95905 247 ARG B O 1
ATOM 3735 N N . THR B 1 248 ? -1.87300 4.26700 36.41800 1.000 16.75227 248 THR B N 1
ATOM 3736 C CA . THR B 1 248 ? -2.92400 3.44700 35.83400 1.000 16.12971 248 THR B CA 1
ATOM 3737 C C . THR B 1 248 ? -2.47900 1.99700 35.71100 1.000 16.60152 248 THR B C 1
ATOM 3738 O O . THR B 1 248 ? -1.28600 1.69000 35.65700 1.000 15.37095 248 THR B O 1
ATOM 3742 N N . HIS B 1 249 ? -3.47100 1.10500 35.64300 1.000 15.79332 249 HIS B N 1
ATOM 3743 C CA . HIS B 1 249 ? -3.19700 -0.30600 35.38500 1.000 18.32030 249 HIS B CA 1
ATOM 3744 C C . HIS B 1 249 ? -2.97700 -0.58700 33.90500 1.000 18.02173 249 HIS B C 1
ATOM 3745 O O . HIS B 1 249 ? -2.28000 -1.55000 33.56300 1.000 19.02419 249 HIS B O 1
ATOM 3752 N N . GLU B 1 250 ? -3.56500 0.22300 33.02000 1.000 16.10969 250 GLU B N 1
ATOM 3753 C CA . GLU B 1 250 ? -3.58000 -0.05100 31.58300 1.000 18.77695 250 GLU B CA 1
ATOM 3754 C C . GLU B 1 250 ? -3.15400 1.19000 30.80200 1.000 17.15819 250 GLU B C 1
ATOM 3755 O O . GLU B 1 250 ? -3.99100 2.00900 30.39800 1.000 18.41267 250 GLU B O 1
ATOM 3761 N N . PRO B 1 251 ? -1.84800 1.34800 30.56700 1.000 16.49173 251 PRO B N 1
ATOM 3762 C CA . PRO B 1 251 ? -1.36600 2.51600 29.80400 1.000 20.51724 251 PRO B CA 1
ATOM 3763 C C . PRO B 1 251 ? -1.78700 2.52200 28.34900 1.000 20.05823 251 PRO B C 1
ATOM 3764 O O . PRO B 1 251 ? -1.91100 3.60300 27.75900 1.000 19.53154 251 PRO B O 1
ATOM 3768 N N . ARG B 1 252 ? -1.96600 1.35000 27.73500 1.000 19.81193 252 ARG B N 1
ATOM 3769 C CA . ARG B 1 252 ? -2.16800 1.31300 26.28900 1.000 19.69624 252 ARG B CA 1
ATOM 3770 C C . ARG B 1 252 ? -3.46700 1.99100 25.85900 1.000 19.95954 252 ARG B C 1
ATOM 3771 O O . ARG B 1 252 ? -3.41700 2.84700 24.96100 1.000 21.07148 252 ARG B O 1
ATOM 3779 N N . PRO B 1 253 ? -4.63900 1.68200 26.43800 1.000 22.09182 253 PRO B N 1
ATOM 3780 C CA . PRO B 1 253 ? -5.84200 2.44200 26.03900 1.000 22.03379 253 PRO B CA 1
ATOM 3781 C C . PRO B 1 253 ? -5.71400 3.92900 26.30900 1.000 21.29981 253 PRO B C 1
ATOM 3782 O O . PRO B 1 253 ? -6.22300 4.75000 25.53300 1.000 19.29577 253 PRO B O 1
ATOM 3786 N N . LEU B 1 254 ? -5.03800 4.30300 27.39600 1.000 19.93462 254 LEU B N 1
ATOM 3787 C CA . LEU B 1 254 ? -4.84200 5.72000 27.68600 1.000 18.66980 254 LEU B CA 1
ATOM 3788 C C . LEU B 1 254 ? -4.01300 6.38500 26.59500 1.000 20.47774 254 LEU B C 1
ATOM 3789 O O . LEU B 1 254 ? -4.39500 7.43700 26.06600 1.000 21.66874 254 LEU B O 1
ATOM 3794 N N . ARG B 1 255 ? -2.87800 5.77500 26.23100 1.000 19.78426 255 ARG B N 1
ATOM 3795 C CA . ARG B 1 255 ? -2.06000 6.31600 25.15000 1.000 22.04596 255 ARG B CA 1
ATOM 3796 C C . ARG B 1 255 ? -2.86600 6.43800 23.86100 1.000 22.74986 255 ARG B C 1
ATOM 3797 O O . ARG B 1 255 ? -2.73600 7.43000 23.13300 1.000 24.90950 255 ARG B O 1
ATOM 3805 N N . ASP B 1 256 ? -3.70200 5.43500 23.56000 1.000 21.74743 256 ASP B N 1
ATOM 3806 C CA . ASP B 1 256 ? -4.55000 5.49600 22.36700 1.000 20.70614 256 ASP B CA 1
ATOM 3807 C C . ASP B 1 256 ? -5.52300 6.66300 22.44600 1.000 22.32541 256 ASP B C 1
ATOM 3808 O O . ASP B 1 256 ? -5.68500 7.41800 21.48100 1.000 21.04557 256 ASP B O 1
ATOM 3813 N N . GLY B 1 257 ? -6.21100 6.80200 23.58000 1.000 22.52828 257 GLY B N 1
ATOM 3814 C CA . GLY B 1 257 ? -7.12600 7.91900 23.73800 1.000 24.31124 257 GLY B CA 1
ATOM 3815 C C . GLY B 1 257 ? -6.42200 9.25700 23.65000 1.000 23.76792 257 GLY B C 1
ATOM 3816 O O . GLY B 1 257 ? -6.91500 10.19100 23.00900 1.000 26.11919 257 GLY B O 1
ATOM 3817 N N . LEU B 1 258 ? -5.24800 9.36300 24.27700 1.000 23.67447 258 LEU B N 1
ATOM 3818 C CA . LEU B 1 258 ? -4.47700 10.60100 24.20800 1.000 25.79888 258 LEU B CA 1
ATOM 3819 C C . LEU B 1 258 ? -4.04100 10.90600 22.78000 1.000 26.04288 258 LEU B C 1
ATOM 3820 O O . LEU B 1 258 ? -3.95900 12.07900 22.39300 1.000 24.53910 258 LEU B O 1
ATOM 3825 N N . ALA B 1 259 ? -3.77200 9.87000 21.98000 1.000 23.73325 259 ALA B N 1
ATOM 3826 C CA . ALA B 1 259 ? -3.42600 10.08900 20.57900 1.000 26.39470 259 ALA B CA 1
ATOM 3827 C C . ALA B 1 259 ? -4.58300 10.72600 19.81600 1.000 25.48361 259 ALA B C 1
ATOM 3828 O O . ALA B 1 259 ? -4.36800 11.59100 18.95900 1.000 27.13239 259 ALA B O 1
ATOM 3830 N N . VAL B 1 260 ? -5.81800 10.31100 20.11100 1.000 25.34064 260 VAL B N 1
ATOM 3831 C CA . VAL B 1 260 ? -6.98000 10.93000 19.47200 1.000 27.28927 260 VAL B CA 1
ATOM 3832 C C . VAL B 1 260 ? -7.08300 12.39600 19.87200 1.000 26.30207 260 VAL B C 1
ATOM 3833 O O . VAL B 1 260 ? -7.29600 13.27800 19.03200 1.000 30.96669 260 VAL B O 1
ATOM 3837 N N . LEU B 1 261 ? -6.93900 12.67600 21.16700 1.000 27.07698 261 LEU B N 1
ATOM 3838 C CA . LEU B 1 261 ? -7.05000 14.05400 21.63000 1.000 33.28224 261 LEU B CA 1
ATOM 3839 C C . LEU B 1 261 ? -5.92200 14.91200 21.07200 1.000 33.42876 261 LEU B C 1
ATOM 3840 O O . LEU B 1 261 ? -6.15500 16.05000 20.64600 1.000 36.92784 261 LEU B O 1
ATOM 3845 N N . ALA B 1 262 ? -4.70000 14.37500 21.04100 1.000 31.42759 262 ALA B N 1
ATOM 3846 C CA . ALA B 1 262 ? -3.58700 15.10300 20.43900 1.000 34.52255 262 ALA B CA 1
ATOM 3847 C C . ALA B 1 262 ? -3.85600 15.41300 18.96900 1.000 39.06582 262 ALA B C 1
ATOM 3848 O O . ALA B 1 262 ? -3.61200 16.53500 18.51000 1.000 39.83415 262 ALA B O 1
ATOM 3850 N N . ALA B 1 263 ? -4.36900 14.43400 18.21600 1.000 32.97125 263 ALA B N 1
ATOM 3851 C CA . ALA B 1 263 ? -4.65300 14.65900 16.80200 1.000 35.85862 263 ALA B CA 1
ATOM 3852 C C . ALA B 1 263 ? -5.77000 15.68000 16.61900 1.000 31.82963 263 ALA B C 1
ATOM 3853 O O . ALA B 1 263 ? -5.74500 16.47500 15.67100 1.000 36.92780 263 ALA B O 1
ATOM 3855 N N . LEU B 1 264 ? -6.75700 15.66300 17.51700 1.000 32.81655 264 LEU B N 1
ATOM 3856 C CA . LEU B 1 264 ? -7.83100 16.65200 17.50800 1.000 34.06774 264 LEU B CA 1
ATOM 3857 C C . LEU B 1 264 ? -7.29400 18.03900 17.83500 1.000 45.15529 264 LEU B C 1
ATOM 3858 O O . LEU B 1 264 ? -7.52600 19.00300 17.09300 1.000 51.58539 264 LEU B O 1
ATOM 3863 N N . LYS B 1 265 ? -6.61400 18.15500 18.98300 1.000 40.33219 265 LYS B N 1
ATOM 3864 C CA . LYS B 1 265 ? -5.92100 19.37600 19.39200 1.000 48.83892 265 LYS B CA 1
ATOM 3865 C C . LYS B 1 265 ? -5.18500 19.99300 18.22000 1.000 50.60238 265 LYS B C 1
ATOM 3866 O O . LYS B 1 265 ? -5.32100 21.18700 17.92700 1.000 60.11610 265 LYS B O 1
ATOM 3872 N N . GLU B 1 266 ? -4.40100 19.16400 17.53500 1.000 45.97019 266 GLU B N 1
ATOM 3873 C CA . GLU B 1 266 ? -3.62200 19.61400 16.39400 1.000 53.46246 266 GLU B CA 1
ATOM 3874 C C . GLU B 1 266 ? -4.48800 20.27100 15.33100 1.000 68.06173 266 GLU B C 1
ATOM 3875 O O . GLU B 1 266 ? -4.00400 21.11500 14.58600 1.000 72.93595 266 GLU B O 1
ATOM 3881 N N . THR B 1 267 ? -5.75800 19.90100 15.23000 1.000 78.86512 267 THR B N 1
ATOM 3882 C CA . THR B 1 267 ? -6.60700 20.52600 14.22200 1.000 79.28571 267 THR B CA 1
ATOM 3883 C C . THR B 1 267 ? -7.09900 21.90300 14.66500 1.000 78.59222 267 THR B C 1
ATOM 3884 O O . THR B 1 267 ? -7.36500 22.76400 13.81500 1.000 79.66628 267 THR B O 1
ATOM 3888 N N . ALA B 1 268 ? -7.16800 22.13700 15.98000 1.000 76.47235 268 ALA B N 1
ATOM 3889 C CA . ALA B 1 268 ? -7.69500 23.38800 16.51800 1.000 81.18012 268 ALA B CA 1
ATOM 3890 C C . ALA B 1 268 ? -6.76500 24.55400 16.23200 1.000 90.57661 268 ALA B C 1
ATOM 3891 O O . ALA B 1 268 ? -7.21700 25.69900 16.09500 1.000 88.39758 268 ALA B O 1
ATOM 3893 N N . ARG B 1 269 ? -5.46800 24.26900 16.14100 1.000 101.24983 269 ARG B N 1
ATOM 3894 C CA . ARG B 1 269 ? -4.43700 25.25500 15.86900 1.000 102.26371 269 ARG B CA 1
ATOM 3895 C C . ARG B 1 269 ? -3.56500 24.83700 14.69000 1.000 104.73348 269 ARG B C 1
ATOM 3896 O O . ARG B 1 269 ? -3.09700 25.69300 13.93700 1.000 110.86985 269 ARG B O 1
ATOM 3904 N N . ILE B 1 270 ? -3.32600 23.54600 14.49400 1.000 93.69279 270 ILE B N 1
ATOM 3905 C CA . ILE B 1 270 ? -2.43100 23.17900 13.39700 1.000 90.43136 270 ILE B CA 1
ATOM 3906 C C . ILE B 1 270 ? -3.15900 22.42500 12.28700 1.000 87.97246 270 ILE B C 1
ATOM 3907 O O . ILE B 1 270 ? -4.25900 22.80600 11.88600 1.000 90.13771 270 ILE B O 1
#

GO terms:
  GO:0004156 dihydropteroate synthase activity (F, EXP)

CATH classification: 3.20.20.20

Radius of gyration: 25.5 Å; Cα contacts (8 Å, |Δi|>4): 1002; chains: 2; bounding box: 69×42×68 Å

Secondary structure (DSSP, 8-state):
--EEEEEEE-SS--TTTTTTT-SHHHHHHHHHHHHHTT-SEEEEESS--STT-----HHHHHHHHHHHHHHHHHHT--EEEE---HHHHHHHHHTT-SEEEETT-S--GGGHHHHHH---EEEEE--SSSSS--S-PPPSS-HHHHHHHHHHHHHHHHHHTT--GGGEEEE---GGGG-S-HHHHHHHHHHTHHHHHHH---BEE--TT-HHHHHHHT--TT--HHHHHHHHHHHHHTT-SEEEES-HHHHHHHHHHHHHHHHHH---/---PPEEEEEEE-----HHHHHHHHHHHHHTT-SEEEEESS--SSS-----HHHHHHHHHHHHHHHHHTT--EEEE---HHHHHHHHHTT-SEEEETT-S--GGGHHHHHT---EEEEE--SSSSS---PPPPSS-HHHHHHHHHHHHHHHHHHTT--GGGEEEE---GGGG-S-HHHHHHHHHHTHHHHHHHT--BEE--TT-HHHHHHHS-TTS--HHHHHHHHHHHHHTT-SEEEES-HHHHHHHHHHHHHHHHHHH-

Sequence (529 aa):
SLIIFGIVNITSDSFSDGGRYLAPDAAIAQARKLMAEGADVIDLGPASSNPDAAPVSSDTEIARIAPVLDALKADGIPVSLDSYQPATQAYALSRGVAYLNDIRGFPDAAFYPQLAKSSAKLVVMHSVQDGQADRREAPAGDIMDHIAAFFDARIAALTGAGIKRNRLVLDPGMGFFLGAAPETSLSVLARFDELRLRFDLPVLLSVSRKSFLRALTGRGPGDVGAATLAAELAAAAGGADFIRTHEPRPLRDGLAVLAALKETARIRMNKSLIIFGIVNITYLAPDAAIAQARKLMAEGADVIDLGPASSNPDAAPVSSDTEIARIAPVLDALKADGIPVSLDSYQPATQAYALSRGVAYLNDIRGFPDAAFYPQLAKSSAKLVVMHSVQDGQADRREAPAGDIMDHIAAFFDARIAALTGAGIKRNRLVLDPGMGFFLGAAPETSLSVLARFDELRLRFDLPVLLSVSRKSFLRALTGRGPGDVGAATLAAELAAAAGGADFIRTHEPRPLRDGLAVLAALKETARI